Protein AF-0000000087712462 (afdb_homodimer)

Radius of gyration: 23.54 Å; Cα contacts (8 Å, |Δi|>4): 676; chains: 2; bounding box: 56×79×51 Å

Secondary structure (DSSP, 8-state):
-EEEEEEGGGTEE-TTSTTHHHHHHHHHHHTTS---HHHHHHHHHSS---TT-EE-GGGGGHHHHHTTEEEEEE-SS-HHHHHHHHHHTT-GGG-SEEE-HHHHTS-TTSHHHHHHHHHHTTS-GGG-EEEES-HHHHHHHHHTT-EEEEES------GGG--EEESSHHHHHHHHHHHHHHHHHHHHHHH--/-EEEEEEGGGTEE-TTSTTHHHHHHHHHHHTTS---HHHHHHHHHSS---TT-EE-GGGGGHHHHHTTEEEEEE-SS-HHHHHHHHHHTT-GGG-SEEE-HHHHTS-TTSHHHHHHHHHHTTS-GGG-EEEES-HHHHHHHHHTT-EEEEES------GGG--EEESSHHHHHHHHHHHHHHHHHHHHHHH--

Organism: NCBI:txid1293036

pLDDT: mean 92.09, std 13.21, range [33.12, 98.88]

Sequence (386 aa):
MIPFLIDVDSIFNFSGVKGIDVYNDVTTALGSKYYPAGDLLRSLVGDLNLSEVKPYDDALYLEELNYRARIYLVTNLPKLEVKSLLMRYNLDVFVQDVISPDDAKSFMPSREFFTYSARRANSLPGIMNFTTTRINLAIHAKLHGLKVTVLREMINLPKDLSINFKPNLIALSESLVQQRVDSTMGDSALRCSMIPFLIDVDSIFNFSGVKGIDVYNDVTTALGSKYYPAGDLLRSLVGDLNLSEVKPYDDALYLEELNYRARIYLVTNLPKLEVKSLLMRYNLDVFVQDVISPDDAKSFMPSREFFTYSARRANSLPGIMNFTTTRINLAIHAKLHGLKVTVLREMINLPKDLSINFKPNLIALSESLVQQRVDSTMGDSALRCS

Structure (mmCIF, N/CA/C/O backbone):
data_AF-0000000087712462-model_v1
#
loop_
_entity.id
_entity.type
_entity.pdbx_description
1 polymer 'HAD family hydrolase'
#
loop_
_atom_site.group_PDB
_atom_site.id
_atom_site.type_symbol
_atom_site.label_atom_id
_atom_site.label_alt_id
_atom_site.label_comp_id
_atom_site.label_asym_id
_atom_site.label_entity_id
_atom_site.label_seq_id
_atom_site.pdbx_PDB_ins_code
_atom_site.Cartn_x
_atom_site.Cartn_y
_atom_site.Cartn_z
_atom_site.occupancy
_atom_site.B_iso_or_equiv
_atom_site.auth_seq_id
_atom_site.auth_comp_id
_atom_site.auth_asym_id
_atom_site.auth_atom_id
_atom_site.pdbx_PDB_model_num
ATOM 1 N N . MET A 1 1 ? -6.199 -25.172 -20.297 1 79.12 1 MET A N 1
ATOM 2 C CA . MET A 1 1 ? -6.281 -24.891 -18.859 1 79.12 1 MET A CA 1
ATOM 3 C C . MET A 1 1 ? -6.238 -23.406 -18.578 1 79.12 1 MET A C 1
ATOM 5 O O . MET A 1 1 ? -5.582 -22.641 -19.312 1 79.12 1 MET A O 1
ATOM 9 N N . ILE A 1 2 ? -6.965 -23.016 -17.578 1 85.25 2 ILE A N 1
ATOM 10 C CA . ILE A 1 2 ? -7.082 -21.594 -17.25 1 85.25 2 ILE A CA 1
ATOM 11 C C . ILE A 1 2 ? -5.832 -21.141 -16.5 1 85.25 2 ILE A C 1
ATOM 13 O O . ILE A 1 2 ? -5.348 -21.828 -15.602 1 85.25 2 ILE A O 1
ATOM 17 N N . PRO A 1 3 ? -5.184 -20.031 -16.891 1 91.25 3 PRO A N 1
ATOM 18 C CA . PRO A 1 3 ? -4.016 -19.516 -16.172 1 91.25 3 PRO A CA 1
ATOM 19 C C . PRO A 1 3 ? -4.383 -18.844 -14.852 1 91.25 3 PRO A C 1
ATOM 21 O O . PRO A 1 3 ? -5.41 -18.172 -14.766 1 91.25 3 PRO A O 1
ATOM 24 N N . PHE A 1 4 ? -3.578 -19.094 -13.836 1 93.25 4 PHE A N 1
ATOM 25 C CA . PHE A 1 4 ? -3.705 -18.484 -12.516 1 93.25 4 PHE A CA 1
ATOM 26 C C . PHE A 1 4 ? -2.439 -17.719 -12.148 1 93.25 4 PHE A C 1
ATOM 28 O O . PHE A 1 4 ? -1.333 -18.25 -12.266 1 93.25 4 PHE A O 1
ATOM 35 N N . LEU A 1 5 ? -2.658 -16.531 -11.852 1 97.44 5 LEU A N 1
ATOM 36 C CA . LEU A 1 5 ? -1.595 -15.766 -11.203 1 97.44 5 LEU A CA 1
ATOM 37 C C . LEU A 1 5 ? -1.665 -15.914 -9.688 1 97.44 5 LEU A C 1
ATOM 39 O O . LEU A 1 5 ? -2.697 -15.625 -9.078 1 97.44 5 LEU A O 1
ATOM 43 N N . ILE A 1 6 ? -0.587 -16.375 -9.109 1 98 6 ILE A N 1
ATOM 44 C CA . ILE A 1 6 ? -0.563 -16.547 -7.664 1 98 6 ILE A CA 1
ATOM 45 C C . ILE A 1 6 ? 0.595 -15.742 -7.066 1 98 6 ILE A C 1
ATOM 47 O O . ILE A 1 6 ? 1.744 -15.898 -7.484 1 98 6 ILE A O 1
ATOM 51 N N . ASP A 1 7 ? 0.29 -14.883 -6.137 1 98.5 7 ASP A N 1
ATOM 52 C CA . ASP A 1 7 ? 1.284 -14.148 -5.363 1 98.5 7 ASP A CA 1
ATOM 53 C C . ASP A 1 7 ? 2.191 -15.102 -4.59 1 98.5 7 ASP A C 1
ATOM 55 O O . ASP A 1 7 ? 1.711 -15.953 -3.842 1 98.5 7 ASP A O 1
ATOM 59 N N . VAL A 1 8 ? 3.457 -14.93 -4.719 1 98.5 8 VAL A N 1
ATOM 60 C CA . VAL A 1 8 ? 4.414 -15.805 -4.051 1 98.5 8 VAL A CA 1
ATOM 61 C C . VAL A 1 8 ? 4.184 -15.773 -2.543 1 98.5 8 VAL A C 1
ATOM 63 O O . VAL A 1 8 ? 4.398 -16.766 -1.853 1 98.5 8 VAL A O 1
ATOM 66 N N . ASP A 1 9 ? 3.732 -14.688 -2.037 1 97.69 9 ASP A N 1
ATOM 67 C CA . ASP A 1 9 ? 3.443 -14.555 -0.612 1 97.69 9 ASP A CA 1
ATOM 68 C C . ASP A 1 9 ? 2.33 -15.508 -0.182 1 97.69 9 ASP A C 1
ATOM 70 O O . ASP A 1 9 ? 2.127 -15.734 1.013 1 97.69 9 ASP A O 1
ATOM 74 N N . SER A 1 10 ? 1.592 -16.047 -1.12 1 97.5 10 SER A N 1
ATOM 75 C CA . SER A 1 10 ? 0.553 -17.031 -0.817 1 97.5 10 SER A CA 1
ATOM 76 C C . SER A 1 10 ? 1.146 -18.422 -0.627 1 97.5 10 SER A C 1
ATOM 78 O O . SER A 1 10 ? 0.475 -19.328 -0.117 1 97.5 10 SER A O 1
ATOM 80 N N . ILE A 1 11 ? 2.332 -18.594 -1.033 1 98 11 ILE A N 1
ATOM 81 C CA . ILE A 1 11 ? 2.967 -19.922 -1.016 1 98 11 ILE A CA 1
ATOM 82 C C . ILE A 1 11 ? 4.004 -19.969 0.104 1 98 11 ILE A C 1
ATOM 84 O O . ILE A 1 11 ? 4.09 -20.969 0.829 1 98 11 ILE A O 1
ATOM 88 N N . PHE A 1 12 ? 4.789 -18.938 0.241 1 98.19 12 PHE A N 1
ATOM 89 C CA . PHE A 1 12 ? 5.887 -18.891 1.199 1 98.19 12 PHE A CA 1
ATOM 90 C C . PHE A 1 12 ? 5.621 -17.844 2.275 1 98.19 12 PHE A C 1
ATOM 92 O O . PHE A 1 12 ? 5.07 -16.781 1.989 1 98.19 12 PHE A O 1
ATOM 99 N N . ASN A 1 13 ? 6.059 -18.141 3.455 1 97.69 13 ASN A N 1
ATOM 100 C CA . ASN A 1 13 ? 5.949 -17.203 4.57 1 97.69 13 ASN A CA 1
ATOM 101 C C . ASN A 1 13 ? 7.219 -16.359 4.727 1 97.69 13 ASN A C 1
ATOM 103 O O . ASN A 1 13 ? 8.234 -16.859 5.207 1 97.69 13 ASN A O 1
ATOM 107 N N . PHE A 1 14 ? 7.145 -15.078 4.414 1 97.12 14 PHE A N 1
ATOM 108 C CA . PHE A 1 14 ? 8.32 -14.211 4.438 1 97.12 14 PHE A CA 1
ATOM 109 C C . PHE A 1 14 ? 8.359 -13.383 5.719 1 97.12 14 PHE A C 1
ATOM 111 O O . PHE A 1 14 ? 9.188 -12.492 5.859 1 97.12 14 PHE A O 1
ATOM 118 N N . SER A 1 15 ? 7.438 -13.562 6.691 1 93.19 15 SER A N 1
ATOM 119 C CA . SER A 1 15 ? 7.285 -12.734 7.883 1 93.19 15 SER A CA 1
ATOM 120 C C . SER A 1 15 ? 8.578 -12.68 8.688 1 93.19 15 SER A C 1
ATOM 122 O O . SER A 1 15 ? 8.844 -11.695 9.375 1 93.19 15 SER A O 1
ATOM 124 N N . GLY A 1 16 ? 9.461 -13.656 8.617 1 93.19 16 GLY A N 1
ATOM 125 C CA . GLY A 1 16 ? 10.695 -13.688 9.383 1 93.19 16 GLY A CA 1
ATOM 126 C C . GLY A 1 16 ? 11.867 -13.047 8.656 1 93.19 16 GLY A C 1
ATOM 127 O O . GLY A 1 16 ? 12.977 -12.992 9.195 1 93.19 16 GLY A O 1
ATOM 128 N N . VAL A 1 17 ? 11.641 -12.508 7.5 1 95.88 17 VAL A N 1
ATOM 129 C CA . VAL A 1 17 ? 12.711 -11.938 6.695 1 95.88 17 VAL A CA 1
ATOM 130 C C . VAL A 1 17 ? 12.875 -10.453 7.027 1 95.88 17 VAL A C 1
ATOM 132 O O . VAL A 1 17 ? 11.984 -9.648 6.75 1 95.88 17 VAL A O 1
ATOM 135 N N . LYS A 1 18 ? 13.992 -10.102 7.523 1 94.5 18 LYS A N 1
ATOM 136 C CA . LYS A 1 18 ? 14.258 -8.719 7.926 1 94.5 18 LYS A CA 1
ATOM 137 C C . LYS A 1 18 ? 14.188 -7.777 6.727 1 94.5 18 LYS A C 1
ATOM 139 O O . LYS A 1 18 ? 14.805 -8.031 5.691 1 94.5 18 LYS A O 1
ATOM 144 N N . GLY A 1 19 ? 13.422 -6.707 6.812 1 94.69 19 GLY A N 1
ATOM 145 C CA . GLY A 1 19 ? 13.391 -5.66 5.805 1 94.69 19 GLY A CA 1
ATOM 146 C C . GLY A 1 19 ? 12.391 -5.93 4.699 1 94.69 19 GLY A C 1
ATOM 147 O O . GLY A 1 19 ? 12.148 -5.066 3.852 1 94.69 19 GLY A O 1
ATOM 148 N N . ILE A 1 20 ? 11.75 -7.07 4.703 1 95.94 20 ILE A N 1
ATOM 149 C CA . ILE A 1 20 ? 10.875 -7.461 3.605 1 95.94 20 ILE A CA 1
ATOM 150 C C . ILE A 1 20 ? 9.664 -6.531 3.557 1 95.94 20 ILE A C 1
ATOM 152 O O . ILE A 1 20 ? 9.156 -6.215 2.477 1 95.94 20 ILE A O 1
ATOM 156 N N . ASP A 1 21 ? 9.211 -6.07 4.723 1 94.62 21 ASP A N 1
ATOM 157 C CA . ASP A 1 21 ? 8.055 -5.18 4.766 1 94.62 21 ASP A CA 1
ATOM 158 C C . ASP A 1 21 ? 8.359 -3.848 4.086 1 94.62 21 ASP A C 1
ATOM 160 O O . ASP A 1 21 ? 7.531 -3.312 3.348 1 94.62 21 ASP A O 1
ATOM 164 N N . VAL A 1 22 ? 9.531 -3.355 4.332 1 95.94 22 VAL A N 1
ATOM 165 C CA . VAL A 1 22 ? 9.961 -2.109 3.709 1 95.94 22 VAL A CA 1
ATOM 166 C C . VAL A 1 22 ? 10.047 -2.291 2.195 1 95.94 22 VAL A C 1
ATOM 168 O O . VAL A 1 22 ? 9.57 -1.446 1.433 1 95.94 22 VAL A O 1
ATOM 171 N N . TYR A 1 23 ? 10.656 -3.396 1.789 1 97.88 23 TYR A N 1
ATOM 172 C CA . TYR A 1 23 ? 10.773 -3.678 0.363 1 97.88 23 TYR A CA 1
ATOM 173 C C . TYR A 1 23 ? 9.398 -3.746 -0.292 1 97.88 23 TYR A C 1
ATOM 175 O O . TYR A 1 23 ? 9.18 -3.166 -1.357 1 97.88 23 TYR A O 1
ATOM 183 N N . ASN A 1 24 ? 8.492 -4.402 0.348 1 97.31 24 ASN A N 1
ATOM 184 C CA . ASN A 1 24 ? 7.137 -4.531 -0.169 1 97.31 24 ASN A CA 1
ATOM 185 C C . ASN A 1 24 ? 6.449 -3.172 -0.27 1 97.31 24 ASN A C 1
ATOM 187 O O . ASN A 1 24 ? 5.801 -2.873 -1.274 1 97.31 24 ASN A O 1
ATOM 191 N N . ASP A 1 25 ? 6.582 -2.373 0.746 1 97 25 ASP A N 1
ATOM 192 C CA . ASP A 1 25 ? 5.973 -1.047 0.749 1 97 25 ASP A CA 1
ATOM 193 C C . ASP A 1 25 ? 6.504 -0.196 -0.402 1 97 25 ASP A C 1
ATOM 195 O O . ASP A 1 25 ? 5.73 0.443 -1.118 1 97 25 ASP A O 1
ATOM 199 N N . VAL A 1 26 ? 7.773 -0.278 -0.581 1 98.56 26 VAL A N 1
ATOM 200 C CA . VAL A 1 26 ? 8.422 0.555 -1.587 1 98.56 26 VAL A CA 1
ATOM 201 C C . VAL A 1 26 ? 8.023 0.083 -2.984 1 98.56 26 VAL A C 1
ATOM 203 O O . VAL A 1 26 ? 7.582 0.881 -3.812 1 98.56 26 VAL A O 1
ATOM 206 N N . THR A 1 27 ? 8.141 -1.176 -3.252 1 98.75 27 THR A N 1
ATOM 207 C CA . THR A 1 27 ? 7.902 -1.688 -4.598 1 98.75 27 THR A CA 1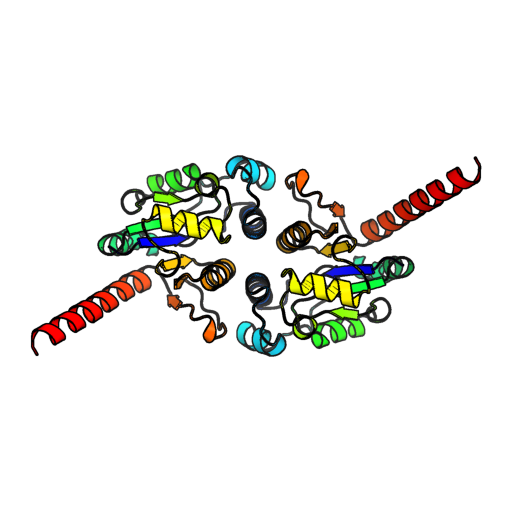
ATOM 208 C C . THR A 1 27 ? 6.434 -1.54 -4.984 1 98.75 27 THR A C 1
ATOM 210 O O . THR A 1 27 ? 6.117 -1.181 -6.117 1 98.75 27 THR A O 1
ATOM 213 N N . THR A 1 28 ? 5.551 -1.772 -4.016 1 98.44 28 THR A N 1
ATOM 214 C CA . THR A 1 28 ? 4.129 -1.608 -4.297 1 98.44 28 THR A CA 1
ATOM 215 C C . THR A 1 28 ? 3.809 -0.156 -4.633 1 98.44 28 THR A C 1
ATOM 217 O O . THR A 1 28 ? 2.998 0.115 -5.523 1 98.44 28 THR A O 1
ATOM 220 N N . ALA A 1 29 ? 4.426 0.748 -3.994 1 98.25 29 ALA A N 1
ATOM 221 C CA . ALA A 1 29 ? 4.18 2.17 -4.219 1 98.25 29 ALA A CA 1
ATOM 222 C C . ALA A 1 29 ? 4.789 2.629 -5.539 1 98.25 29 ALA A C 1
ATOM 224 O O . ALA A 1 29 ? 4.234 3.496 -6.219 1 98.25 29 ALA A O 1
ATOM 225 N N . LEU A 1 30 ? 5.91 2.057 -5.914 1 98.62 30 LEU A N 1
ATOM 226 C CA . LEU A 1 30 ? 6.586 2.451 -7.145 1 98.62 30 LEU A CA 1
ATOM 227 C C . LEU A 1 30 ? 5.734 2.115 -8.367 1 98.62 30 LEU A C 1
ATOM 229 O O . LEU A 1 30 ? 5.695 2.883 -9.328 1 98.62 30 LEU A O 1
ATOM 233 N N . GLY A 1 31 ? 5.113 0.965 -8.32 1 97.38 31 GLY A N 1
ATOM 234 C CA . GLY A 1 31 ? 4.242 0.574 -9.414 1 97.38 31 GLY A CA 1
ATOM 235 C C . GLY A 1 31 ? 4.941 0.573 -10.766 1 97.38 31 GLY A C 1
ATOM 236 O O . GLY A 1 31 ? 5.793 -0.279 -11.023 1 97.38 31 GLY A O 1
ATOM 237 N N . SER A 1 32 ? 4.699 1.655 -11.57 1 97.62 32 SER A N 1
ATOM 238 C CA . SER A 1 32 ? 5.188 1.688 -12.945 1 97.62 32 SER A CA 1
ATOM 239 C C . SER A 1 32 ? 6.613 2.227 -13.016 1 97.62 32 SER A C 1
ATOM 241 O O . SER A 1 32 ? 7.277 2.109 -14.047 1 97.62 32 SER A O 1
ATOM 243 N N . LYS A 1 33 ? 7.035 2.838 -11.977 1 98.38 33 LYS A N 1
ATOM 244 C CA . LYS A 1 33 ? 8.414 3.299 -11.93 1 98.38 33 LYS A CA 1
ATOM 245 C C . LYS A 1 33 ? 9.367 2.146 -11.617 1 98.38 33 LYS A C 1
ATOM 247 O O . LYS A 1 33 ? 9.477 1.711 -10.469 1 98.38 33 LYS A O 1
ATOM 252 N N . TYR A 1 34 ? 10.141 1.822 -12.625 1 98.69 34 TYR A N 1
ATOM 253 C CA . TYR A 1 34 ? 10.891 0.576 -12.531 1 98.69 34 TYR A CA 1
ATOM 254 C C . TYR A 1 34 ? 12.328 0.838 -12.094 1 98.69 34 TYR A C 1
ATOM 256 O O . TYR A 1 34 ? 12.961 1.791 -12.562 1 98.69 34 TYR A O 1
ATOM 264 N N . TYR A 1 35 ? 12.812 0.003 -11.195 1 98.69 35 TYR A N 1
ATOM 265 C CA . TYR A 1 35 ? 14.211 -0.223 -10.852 1 98.69 35 TYR A CA 1
ATOM 266 C C . TYR A 1 35 ? 14.547 -1.708 -10.883 1 98.69 35 TYR A C 1
ATOM 268 O O . TYR A 1 35 ? 13.703 -2.551 -10.578 1 98.69 35 TYR A O 1
ATOM 276 N N . PRO A 1 36 ? 15.836 -2.043 -11.258 1 98.56 36 PRO A N 1
ATOM 277 C CA . PRO A 1 36 ? 16.188 -3.461 -11.156 1 98.56 36 PRO A CA 1
ATOM 278 C C . PRO A 1 36 ? 15.938 -4.027 -9.758 1 98.56 36 PRO A C 1
ATOM 280 O O . PRO A 1 36 ? 16.453 -3.486 -8.773 1 98.56 36 PRO A O 1
ATOM 283 N N . ALA A 1 37 ? 15.203 -5.113 -9.656 1 98.31 37 ALA A N 1
ATOM 284 C CA . ALA A 1 37 ? 14.695 -5.621 -8.391 1 98.31 37 ALA A CA 1
ATOM 285 C C . ALA A 1 37 ? 15.836 -5.973 -7.441 1 98.31 37 ALA A C 1
ATOM 287 O O . ALA A 1 37 ? 15.789 -5.656 -6.25 1 98.31 37 ALA A O 1
ATOM 288 N N . GLY A 1 38 ? 16.844 -6.645 -7.973 1 98 38 GLY A N 1
ATOM 289 C CA . GLY A 1 38 ? 17.984 -7.027 -7.148 1 98 38 GLY A CA 1
ATOM 290 C C . GLY A 1 38 ? 18.688 -5.844 -6.52 1 98 38 GLY A C 1
ATOM 291 O O . GLY A 1 38 ? 19.031 -5.875 -5.336 1 98 38 GLY A O 1
ATOM 292 N N . ASP A 1 39 ? 18.922 -4.789 -7.301 1 97.94 39 ASP A N 1
ATOM 293 C CA . ASP A 1 39 ? 19.594 -3.586 -6.816 1 97.94 39 ASP A CA 1
ATOM 294 C C . ASP A 1 39 ? 18.766 -2.883 -5.746 1 97.94 39 ASP A C 1
ATOM 296 O O . ASP A 1 39 ? 19.297 -2.467 -4.715 1 97.94 39 ASP A O 1
ATOM 300 N N . LEU A 1 40 ? 17.5 -2.773 -6.02 1 98.5 40 LEU A N 1
ATOM 301 C CA . LEU A 1 40 ? 16.594 -2.121 -5.074 1 98.5 40 LEU A CA 1
ATOM 302 C 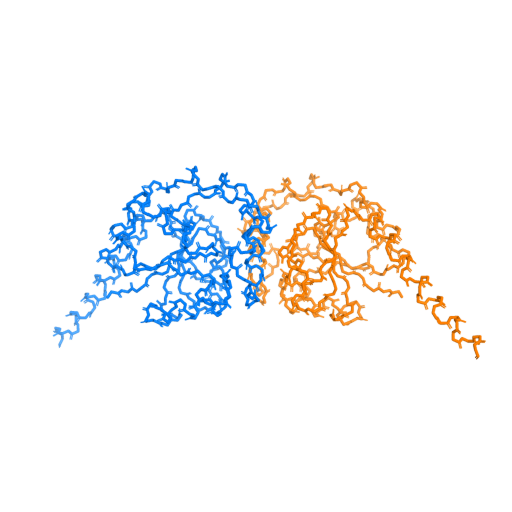C . LEU A 1 40 ? 16.531 -2.896 -3.762 1 98.5 40 LEU A C 1
ATOM 304 O O . LEU A 1 40 ? 16.625 -2.305 -2.682 1 98.5 40 LEU A O 1
ATOM 308 N N . LEU A 1 41 ? 16.406 -4.191 -3.881 1 98 41 LEU A N 1
ATOM 309 C CA . LEU A 1 41 ? 16.359 -5.051 -2.701 1 98 41 LEU A CA 1
ATOM 310 C C . LEU A 1 41 ? 17.625 -4.875 -1.855 1 98 41 LEU A C 1
ATOM 312 O O . LEU A 1 41 ? 17.547 -4.691 -0.639 1 98 41 LEU A O 1
ATOM 316 N N . ARG A 1 42 ? 18.734 -4.879 -2.502 1 97.31 42 ARG A N 1
ATOM 317 C CA . ARG A 1 42 ? 20 -4.738 -1.795 1 97.31 42 ARG A CA 1
ATOM 318 C C . ARG A 1 42 ? 20.109 -3.381 -1.111 1 97.31 42 ARG A C 1
ATOM 320 O O . ARG A 1 42 ? 20.594 -3.283 0.018 1 97.31 42 ARG A O 1
ATOM 327 N N . SER A 1 43 ? 19.656 -2.393 -1.771 1 97.06 43 SER A N 1
ATOM 328 C CA . SER A 1 43 ? 19.734 -1.045 -1.217 1 97.06 43 SER A CA 1
ATOM 329 C C . SER A 1 43 ? 18.844 -0.907 0.012 1 97.06 43 SER A C 1
ATOM 331 O O . SER A 1 43 ? 19.203 -0.222 0.972 1 97.06 43 SER A O 1
ATOM 333 N N . LEU A 1 44 ? 17.75 -1.581 0.027 1 97 44 LEU A N 1
ATOM 334 C CA . LEU A 1 44 ? 16.734 -1.398 1.064 1 97 44 LEU A CA 1
ATOM 335 C C . LEU A 1 44 ? 16.969 -2.361 2.225 1 97 44 LEU A C 1
ATOM 337 O O . LEU A 1 44 ? 16.719 -2.02 3.381 1 97 44 LEU A O 1
ATOM 341 N N . VAL A 1 45 ? 17.422 -3.553 1.901 1 94.69 45 VAL A N 1
ATOM 342 C CA . VAL A 1 45 ? 17.391 -4.617 2.898 1 94.69 45 VAL A CA 1
ATOM 343 C C . VAL A 1 45 ? 18.781 -5.18 3.104 1 94.69 45 VAL A C 1
ATOM 345 O O . VAL A 1 45 ? 19.047 -5.883 4.086 1 94.69 45 VAL A O 1
ATOM 348 N N . GLY A 1 46 ? 19.719 -4.867 2.252 1 93.81 46 GLY A N 1
ATOM 349 C CA . GLY A 1 46 ? 21.016 -5.512 2.283 1 93.81 46 GLY A CA 1
ATOM 350 C C . GLY A 1 46 ? 20.984 -6.934 1.75 1 93.81 46 GLY A C 1
ATOM 351 O O . GLY A 1 46 ? 20.453 -7.188 0.669 1 93.81 46 GLY A O 1
ATOM 352 N N . ASP A 1 47 ? 21.672 -7.852 2.412 1 90.06 47 ASP A N 1
ATOM 353 C CA . ASP A 1 47 ? 21.672 -9.25 1.976 1 90.06 47 ASP A CA 1
ATOM 354 C C . ASP A 1 47 ? 20.391 -9.953 2.414 1 90.06 47 ASP A C 1
ATOM 356 O O . ASP A 1 47 ? 20.141 -10.109 3.611 1 90.06 47 ASP A O 1
ATOM 360 N N . LEU A 1 48 ? 19.625 -10.211 1.452 1 90.44 48 LEU A N 1
ATOM 361 C CA . LEU A 1 48 ? 18.391 -10.93 1.728 1 90.44 48 LEU A CA 1
ATOM 362 C C . LEU A 1 48 ? 18.688 -12.359 2.184 1 90.44 48 LEU A C 1
ATOM 364 O O . LEU A 1 48 ? 19.438 -13.078 1.534 1 90.44 48 LEU A O 1
ATOM 368 N N . ASN A 1 49 ? 18.25 -12.68 3.301 1 92.38 49 ASN A N 1
ATOM 369 C CA . ASN A 1 49 ? 18.391 -14.039 3.814 1 92.38 49 ASN A CA 1
ATOM 370 C C . ASN A 1 49 ? 17.062 -14.805 3.764 1 92.38 49 ASN A C 1
ATOM 372 O O . ASN A 1 49 ? 16.156 -14.531 4.551 1 92.38 49 ASN A O 1
ATOM 376 N N . LEU A 1 50 ? 17.031 -15.773 2.9 1 94.25 50 LEU A N 1
ATOM 377 C CA . LEU A 1 50 ? 15.797 -16.531 2.719 1 94.25 50 LEU A CA 1
ATOM 378 C C . LEU A 1 50 ? 15.93 -17.938 3.295 1 94.25 50 LEU A C 1
ATOM 380 O O . LEU A 1 50 ? 15.086 -18.797 3.051 1 94.25 50 LEU A O 1
ATOM 384 N N . SER A 1 51 ? 16.953 -18.219 4.035 1 92.06 51 SER A N 1
ATOM 385 C CA . SER A 1 51 ? 17.25 -19.562 4.516 1 92.06 51 SER A CA 1
ATOM 386 C C . SER A 1 51 ? 16.156 -20.078 5.434 1 92.06 51 SER A C 1
ATOM 388 O O . SER A 1 51 ? 15.906 -21.281 5.492 1 92.06 51 SER A O 1
ATOM 390 N N . GLU A 1 52 ? 15.484 -19.156 6.078 1 93.44 52 GLU A N 1
ATOM 391 C CA . GLU A 1 52 ? 14.492 -19.594 7.059 1 93.44 52 GLU A CA 1
ATOM 392 C C . GLU A 1 52 ? 13.078 -19.531 6.488 1 93.44 52 GLU A C 1
ATOM 394 O O . GLU A 1 52 ? 12.109 -19.875 7.172 1 93.44 52 GLU A O 1
ATOM 399 N N . VAL A 1 53 ? 12.984 -19.109 5.293 1 97.75 53 VAL A N 1
ATOM 400 C CA . VAL A 1 53 ? 11.672 -19.016 4.66 1 97.75 53 VAL A CA 1
ATOM 401 C C . VAL A 1 53 ? 11.148 -20.422 4.375 1 97.75 53 VAL A C 1
ATOM 403 O O . VAL A 1 53 ? 11.852 -21.266 3.811 1 97.75 53 VAL A O 1
ATOM 406 N N . LYS A 1 54 ? 9.93 -20.734 4.785 1 97.5 54 LYS A N 1
ATOM 407 C CA . LYS A 1 54 ? 9.266 -22.016 4.566 1 97.5 54 LYS A CA 1
ATOM 408 C C . LYS A 1 54 ? 7.93 -21.828 3.857 1 97.5 54 LYS A C 1
ATOM 410 O O . LYS A 1 54 ? 7.281 -20.797 4.012 1 97.5 54 LYS A O 1
ATOM 415 N N . PRO A 1 55 ? 7.551 -22.781 3.078 1 97.88 55 PRO A N 1
ATOM 416 C CA . PRO A 1 55 ? 6.195 -22.719 2.521 1 97.88 55 PRO A CA 1
ATOM 417 C C . PRO A 1 55 ? 5.113 -22.906 3.582 1 97.88 55 PRO A C 1
ATOM 419 O O . PRO A 1 55 ? 5.379 -23.484 4.645 1 97.88 55 PRO A O 1
ATOM 422 N N . TYR A 1 56 ? 4.004 -22.312 3.332 1 97.31 56 TYR A N 1
ATOM 423 C CA . TYR A 1 56 ? 2.854 -22.609 4.172 1 97.31 56 TYR A CA 1
ATOM 424 C C . TYR A 1 56 ? 2.484 -24.094 4.074 1 97.31 56 TYR A C 1
ATOM 426 O O . TYR A 1 56 ? 2.842 -24.766 3.104 1 97.31 56 TYR A O 1
ATOM 434 N N . ASP A 1 57 ? 1.74 -24.578 5.008 1 95 57 ASP A N 1
ATOM 435 C CA . ASP A 1 57 ? 1.358 -25.984 5.062 1 95 57 ASP A CA 1
ATOM 436 C C . ASP A 1 57 ? 0.541 -26.375 3.836 1 95 57 ASP A C 1
ATOM 438 O O . ASP A 1 57 ? 0.659 -27.5 3.342 1 95 57 ASP A O 1
ATOM 442 N N . ASP A 1 58 ? -0.247 -25.469 3.336 1 94.94 58 ASP A N 1
ATOM 443 C CA . ASP A 1 58 ? -1.151 -25.828 2.246 1 94.94 58 ASP A CA 1
ATOM 444 C C . ASP A 1 58 ? -0.484 -25.609 0.888 1 94.94 58 ASP A C 1
ATOM 446 O O . ASP A 1 58 ? -1.118 -25.781 -0.155 1 94.94 58 ASP A O 1
ATOM 450 N N . ALA A 1 59 ? 0.787 -25.234 0.899 1 93.56 59 ALA A N 1
ATOM 451 C CA . ALA A 1 59 ? 1.502 -25 -0.352 1 93.56 59 ALA A CA 1
ATOM 452 C C . ALA A 1 59 ? 1.582 -26.281 -1.186 1 93.56 59 ALA A C 1
ATOM 454 O O . ALA A 1 59 ? 1.703 -26.219 -2.412 1 93.56 59 ALA A O 1
ATOM 455 N N . LEU A 1 60 ? 1.495 -27.406 -0.543 1 87.38 60 LEU A N 1
ATOM 456 C CA . LEU A 1 60 ? 1.55 -28.688 -1.234 1 87.38 60 LEU A CA 1
ATOM 457 C C . LEU A 1 60 ? 0.347 -28.859 -2.156 1 87.38 60 LEU A C 1
ATOM 459 O O . LEU A 1 60 ? 0.39 -29.656 -3.098 1 87.38 60 LEU A O 1
ATOM 463 N N . TYR A 1 61 ? -0.63 -28.125 -1.919 1 90.56 61 TYR A N 1
ATOM 464 C CA . TYR A 1 61 ? -1.83 -28.234 -2.74 1 90.56 61 TYR A CA 1
ATOM 465 C C . TYR A 1 61 ? -1.649 -27.5 -4.066 1 90.56 61 TYR A C 1
ATOM 467 O O . TYR A 1 61 ? -2.564 -27.469 -4.895 1 90.56 61 TYR A O 1
ATOM 475 N N . LEU A 1 62 ? -0.505 -26.891 -4.223 1 92.88 62 LEU A N 1
ATOM 476 C CA . LEU A 1 62 ? -0.128 -26.406 -5.547 1 92.88 62 LEU A CA 1
ATOM 477 C C . LEU A 1 62 ? -0.184 -27.547 -6.566 1 92.88 62 LEU A C 1
ATOM 479 O O . LEU A 1 62 ? -0.529 -27.328 -7.73 1 92.88 62 LEU A O 1
ATOM 483 N N . GLU A 1 63 ? 0.175 -28.703 -6.086 1 91.38 63 GLU A N 1
ATOM 484 C CA . GLU A 1 63 ? 0.105 -29.875 -6.945 1 91.38 63 GLU A CA 1
ATOM 485 C C . GLU A 1 63 ? -1.315 -30.109 -7.457 1 91.38 63 GLU A C 1
ATOM 487 O O . GLU A 1 63 ? -1.528 -30.281 -8.656 1 91.38 63 GLU A O 1
ATOM 492 N N . GLU A 1 64 ? -2.223 -30.109 -6.578 1 90.5 64 GLU A N 1
ATOM 493 C CA . GLU A 1 64 ? -3.621 -30.297 -6.953 1 90.5 64 GLU A CA 1
ATOM 494 C C . GLU A 1 64 ? -4.098 -29.203 -7.902 1 90.5 64 GLU A C 1
ATOM 496 O O . GLU A 1 64 ? -4.832 -29.469 -8.852 1 90.5 64 GLU A O 1
ATOM 501 N N . LEU A 1 65 ? -3.727 -27.984 -7.605 1 91.94 65 LEU A N 1
ATOM 502 C CA . LEU A 1 65 ? -4.109 -26.844 -8.43 1 91.94 65 LEU A CA 1
ATOM 503 C C . LEU A 1 65 ? -3.531 -26.984 -9.836 1 91.94 65 LEU A C 1
ATOM 505 O O . LEU A 1 65 ? -4.18 -26.609 -10.82 1 91.94 65 LEU A O 1
ATOM 509 N N . ASN A 1 66 ? -2.35 -27.516 -9.867 1 91.56 66 ASN A N 1
ATOM 510 C CA . ASN A 1 66 ? -1.633 -27.656 -11.125 1 91.56 66 ASN A CA 1
ATOM 511 C C . ASN A 1 66 ? -2.352 -28.594 -12.086 1 91.56 66 ASN A C 1
ATOM 513 O O . ASN A 1 66 ? -2.195 -28.5 -13.297 1 91.56 66 ASN A O 1
ATOM 517 N N . TYR A 1 67 ? -3.189 -29.5 -11.594 1 88.81 67 TYR A N 1
ATOM 518 C CA . TYR A 1 67 ? -3.941 -30.422 -12.43 1 88.81 67 TYR A CA 1
ATOM 519 C C . TYR A 1 67 ? -5.07 -29.719 -13.164 1 88.81 67 TYR A C 1
ATOM 521 O O . TYR A 1 67 ? -5.578 -30.203 -14.172 1 88.81 67 TYR A O 1
ATOM 529 N N . ARG A 1 68 ? -5.344 -28.547 -12.703 1 86.94 68 ARG A N 1
ATOM 530 C CA . ARG A 1 68 ? -6.551 -27.922 -13.227 1 86.94 68 ARG A CA 1
ATOM 531 C C . ARG A 1 68 ? -6.234 -26.547 -13.805 1 86.94 68 ARG A C 1
ATOM 533 O O . ARG A 1 68 ? -7.055 -25.969 -14.523 1 86.94 68 ARG A O 1
ATOM 540 N N . ALA A 1 69 ? -5.113 -26.078 -13.469 1 90.69 69 ALA A N 1
ATOM 541 C CA . ALA A 1 69 ? -4.762 -24.703 -13.852 1 90.69 69 ALA A CA 1
ATOM 542 C C . ALA A 1 69 ? -3.281 -24.594 -14.203 1 90.69 69 ALA A C 1
ATOM 544 O O . ALA A 1 69 ? -2.459 -25.359 -13.695 1 90.69 69 ALA A O 1
ATOM 545 N N . ARG A 1 70 ? -2.969 -23.719 -15.125 1 94.81 70 ARG A N 1
ATOM 546 C CA . ARG A 1 70 ? -1.583 -23.312 -15.328 1 94.81 70 ARG A CA 1
ATOM 547 C C . ARG A 1 70 ? -1.174 -22.25 -14.312 1 94.81 70 ARG A C 1
ATOM 549 O O . ARG A 1 70 ? -1.718 -21.141 -14.312 1 94.81 70 ARG A O 1
ATOM 556 N N . ILE A 1 71 ? -0.177 -22.547 -13.539 1 96.81 71 ILE A N 1
ATOM 557 C CA . ILE A 1 71 ? 0.15 -21.703 -12.398 1 96.81 71 ILE A CA 1
ATOM 558 C C . ILE A 1 71 ? 1.329 -20.797 -12.75 1 96.81 71 ILE A C 1
ATOM 560 O O . ILE A 1 71 ? 2.404 -21.281 -13.109 1 96.81 71 ILE A O 1
ATOM 564 N N . TYR A 1 72 ? 1.138 -19.547 -12.703 1 98.12 72 TYR A N 1
ATOM 565 C CA . TYR A 1 72 ? 2.186 -18.531 -12.766 1 98.12 72 TYR A CA 1
ATOM 566 C C . TYR A 1 72 ? 2.34 -17.828 -11.422 1 98.12 72 TYR A C 1
ATOM 568 O O . TYR A 1 72 ? 1.376 -17.266 -10.891 1 98.12 72 TYR A O 1
ATOM 576 N N . LEU A 1 73 ? 3.539 -17.859 -10.891 1 98.5 73 LEU A N 1
ATOM 577 C CA . LEU A 1 73 ? 3.803 -17.109 -9.664 1 98.5 73 LEU A CA 1
ATOM 578 C C . LEU A 1 73 ? 4.238 -15.68 -9.977 1 98.5 73 LEU A C 1
ATOM 580 O O . LEU A 1 73 ? 5 -15.453 -10.914 1 98.5 73 LEU A O 1
ATOM 584 N N . VAL A 1 74 ? 3.723 -14.781 -9.227 1 98.81 74 VAL A N 1
ATOM 585 C CA . VAL A 1 74 ? 4.113 -13.383 -9.391 1 98.81 74 VAL A CA 1
ATOM 586 C C . VAL A 1 74 ? 4.711 -12.859 -8.086 1 98.81 74 VAL A C 1
ATOM 588 O O . VAL A 1 74 ? 4.277 -13.242 -7 1 98.81 74 VAL A O 1
ATOM 591 N N . THR A 1 75 ? 5.719 -11.977 -8.195 1 98.75 75 THR A N 1
ATOM 592 C CA . THR A 1 75 ? 6.449 -11.461 -7.047 1 98.75 75 THR A CA 1
ATOM 593 C C . THR A 1 75 ? 7.117 -10.125 -7.379 1 98.75 75 THR A C 1
ATOM 595 O O . THR A 1 75 ? 7.301 -9.797 -8.555 1 98.75 75 THR A O 1
ATOM 598 N N . ASN A 1 76 ? 7.395 -9.383 -6.352 1 98.69 76 ASN A N 1
ATOM 599 C CA . ASN A 1 76 ? 8.25 -8.211 -6.527 1 98.69 76 ASN A CA 1
ATOM 600 C C . ASN A 1 76 ? 9.703 -8.516 -6.184 1 98.69 76 ASN A C 1
ATOM 602 O O . ASN A 1 76 ? 10.57 -7.652 -6.309 1 98.69 76 ASN A O 1
ATOM 606 N N . LEU A 1 77 ? 10.016 -9.734 -5.766 1 98.19 77 LEU A N 1
ATOM 607 C CA . LEU A 1 77 ? 11.383 -10.172 -5.512 1 98.19 77 LEU A CA 1
ATOM 608 C C . LEU A 1 77 ? 12.102 -10.516 -6.816 1 98.19 77 LEU A C 1
ATOM 610 O O . LEU A 1 77 ? 11.453 -10.734 -7.844 1 98.19 77 LEU A O 1
ATOM 614 N N . PRO A 1 78 ? 13.43 -10.516 -6.754 1 98 78 PRO A N 1
ATOM 615 C CA . PRO A 1 78 ? 14.156 -11.047 -7.91 1 98 78 PRO A CA 1
ATOM 616 C C . PRO A 1 78 ? 13.758 -12.484 -8.242 1 98 78 PRO A C 1
ATOM 618 O O . PRO A 1 78 ? 13.625 -13.312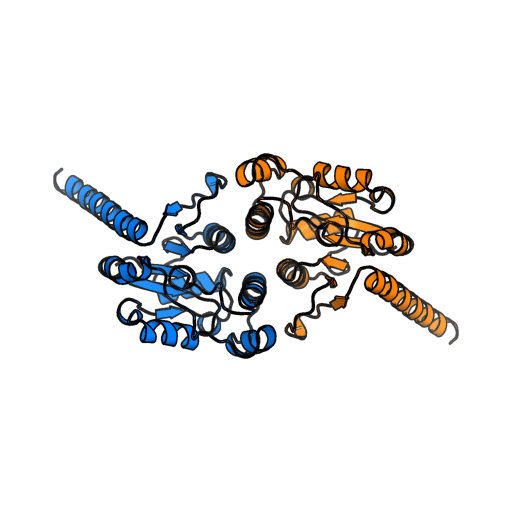 -7.344 1 98 78 PRO A O 1
ATOM 621 N N . LYS A 1 79 ? 13.641 -12.75 -9.531 1 98.44 79 LYS A N 1
ATOM 622 C CA . LYS A 1 79 ? 13.125 -14.016 -10.039 1 98.44 79 LYS A CA 1
ATOM 623 C C . LYS A 1 79 ? 13.922 -15.195 -9.492 1 98.44 79 LYS A C 1
ATOM 625 O O . LYS A 1 79 ? 13.352 -16.203 -9.055 1 98.44 79 LYS A O 1
ATOM 630 N N . LEU A 1 80 ? 15.203 -15.102 -9.414 1 97.25 80 LEU A N 1
ATOM 631 C CA . LEU A 1 80 ? 16.078 -16.203 -9.047 1 97.25 80 LEU A CA 1
ATOM 632 C C . LEU A 1 80 ? 15.914 -16.578 -7.578 1 97.25 80 LEU A C 1
ATOM 634 O O . LEU A 1 80 ? 16.062 -17.734 -7.207 1 97.25 80 LEU A O 1
ATOM 638 N N . GLU A 1 81 ? 15.609 -15.578 -6.734 1 97.19 81 GLU A N 1
ATOM 639 C CA . GLU A 1 81 ? 15.375 -15.844 -5.32 1 97.19 81 GLU A CA 1
ATOM 640 C C . GLU A 1 81 ? 14.172 -16.766 -5.133 1 97.19 81 GLU A C 1
ATOM 642 O O . GLU A 1 81 ? 14.227 -17.719 -4.348 1 97.19 81 GLU A O 1
ATOM 647 N N . VAL A 1 82 ? 13.172 -16.516 -5.863 1 98.06 82 VAL A N 1
ATOM 648 C CA . VAL A 1 82 ? 11.938 -17.281 -5.734 1 98.06 82 VAL A CA 1
ATOM 649 C C . VAL A 1 82 ? 12.125 -18.656 -6.367 1 98.06 82 VAL A C 1
ATOM 651 O O . VAL A 1 82 ? 11.68 -19.656 -5.812 1 98.06 82 VAL A O 1
ATOM 654 N N . LYS A 1 83 ? 12.758 -18.734 -7.52 1 98.12 83 LYS A N 1
ATOM 655 C CA . LYS A 1 83 ? 13.031 -20.016 -8.156 1 98.12 83 LYS A CA 1
ATOM 656 C C . LYS A 1 83 ? 13.852 -20.922 -7.238 1 98.12 83 LYS A C 1
ATOM 658 O O . LYS A 1 83 ? 13.594 -22.125 -7.156 1 98.12 83 LYS A O 1
ATOM 663 N N . SER A 1 84 ? 14.789 -20.375 -6.578 1 97.62 84 SER A N 1
ATOM 664 C CA . SER A 1 84 ? 15.602 -21.125 -5.633 1 97.62 84 SER A CA 1
ATOM 665 C C . SER A 1 84 ? 14.75 -21.688 -4.5 1 97.62 84 SER A C 1
ATOM 667 O O . SER A 1 84 ? 14.945 -22.844 -4.09 1 97.62 84 SER A O 1
ATOM 669 N N . LEU A 1 85 ? 13.859 -20.906 -3.98 1 97.5 85 LEU A N 1
ATOM 670 C CA . LEU A 1 85 ? 12.953 -21.359 -2.932 1 97.5 85 LEU A CA 1
ATOM 671 C C . LEU A 1 85 ? 12.078 -22.516 -3.428 1 97.5 85 LEU A C 1
ATOM 673 O O . LEU A 1 85 ? 11.906 -23.516 -2.73 1 97.5 85 LEU A O 1
ATOM 677 N N . LEU A 1 86 ? 11.578 -22.312 -4.605 1 97.75 86 LEU A N 1
ATOM 678 C CA . LEU A 1 86 ? 10.727 -23.344 -5.195 1 97.75 86 LEU A CA 1
ATOM 679 C C . LEU A 1 86 ? 11.484 -24.656 -5.324 1 97.75 86 LEU A C 1
ATOM 681 O O . LEU A 1 86 ? 10.945 -25.719 -4.992 1 97.75 86 LEU A O 1
ATOM 685 N N . MET A 1 87 ? 12.711 -24.594 -5.797 1 97.69 87 MET A N 1
ATOM 686 C CA . MET A 1 87 ? 13.523 -25.797 -5.98 1 97.69 87 MET A CA 1
ATOM 687 C C . MET A 1 87 ? 13.844 -26.453 -4.641 1 97.69 87 MET A C 1
ATOM 689 O O . MET A 1 87 ? 13.773 -27.672 -4.512 1 97.69 87 MET A O 1
ATOM 693 N N . ARG A 1 88 ? 14.156 -25.672 -3.693 1 97.31 88 ARG A N 1
ATOM 694 C CA . ARG A 1 88 ? 14.508 -26.156 -2.363 1 97.31 88 ARG A CA 1
ATOM 695 C C . ARG A 1 88 ? 13.383 -27.016 -1.787 1 97.31 88 ARG A C 1
ATOM 697 O O . ARG A 1 88 ? 13.641 -28 -1.09 1 97.31 88 ARG A O 1
ATOM 704 N N . TYR A 1 89 ? 12.156 -26.656 -2.096 1 97 89 TYR A N 1
ATOM 705 C CA . TYR A 1 89 ? 11.023 -27.359 -1.493 1 97 89 TYR A CA 1
ATOM 706 C C . TYR A 1 89 ? 10.289 -28.203 -2.527 1 97 89 TYR A C 1
ATOM 708 O O . TYR A 1 89 ? 9.156 -28.625 -2.299 1 97 89 TYR A O 1
ATOM 716 N N . ASN A 1 90 ? 10.867 -28.391 -3.682 1 96.31 90 ASN A N 1
ATOM 717 C CA . ASN A 1 90 ? 10.367 -29.234 -4.758 1 96.31 90 ASN A CA 1
ATOM 718 C C . ASN A 1 90 ? 8.984 -28.781 -5.223 1 96.31 90 ASN A C 1
ATOM 720 O O . ASN A 1 90 ? 8.102 -29.625 -5.422 1 96.31 90 ASN A O 1
ATOM 724 N N . LEU A 1 91 ? 8.828 -27.484 -5.324 1 97.38 91 LEU A N 1
ATOM 725 C CA . LEU A 1 91 ? 7.551 -26.938 -5.762 1 97.38 91 LEU A CA 1
ATOM 726 C C . LEU A 1 91 ? 7.641 -26.406 -7.188 1 97.38 91 LEU A C 1
ATOM 728 O O . LEU A 1 91 ? 6.625 -26.047 -7.789 1 97.38 91 LEU A O 1
ATOM 732 N N . ASP A 1 92 ? 8.844 -26.406 -7.75 1 97.06 92 ASP A N 1
ATOM 733 C CA . ASP A 1 92 ? 9.109 -25.812 -9.062 1 97.06 92 ASP A CA 1
ATOM 734 C C . ASP A 1 92 ? 8.367 -26.578 -10.156 1 97.06 92 ASP A C 1
ATOM 736 O O . ASP A 1 92 ? 7.961 -26 -11.164 1 97.06 92 ASP A O 1
ATOM 740 N N . VAL A 1 93 ? 8.086 -27.828 -9.961 1 95.88 93 VAL A N 1
ATOM 741 C CA . VAL A 1 93 ? 7.527 -28.703 -10.992 1 95.88 93 VAL A CA 1
ATOM 742 C C . VAL A 1 93 ? 6.062 -28.344 -11.234 1 95.88 93 VAL A C 1
ATOM 744 O O . VAL A 1 93 ? 5.504 -28.672 -12.281 1 95.88 93 VAL A O 1
ATOM 747 N N . PHE A 1 94 ? 5.445 -27.656 -10.305 1 96 94 PHE A N 1
ATOM 748 C CA . PHE A 1 94 ? 4.023 -27.359 -10.422 1 96 94 PHE A CA 1
ATOM 749 C C . PHE A 1 94 ? 3.812 -25.969 -11 1 96 94 PHE A C 1
ATOM 751 O O . PHE A 1 94 ? 2.674 -25.547 -11.242 1 96 94 PHE A O 1
ATOM 758 N N . VAL A 1 95 ? 4.863 -25.188 -11.219 1 97.25 95 VAL A N 1
ATOM 759 C CA . VAL A 1 95 ? 4.789 -23.781 -11.594 1 97.25 95 VAL A CA 1
ATOM 760 C C . VAL A 1 95 ? 5.281 -23.594 -13.023 1 97.25 95 VAL A C 1
ATOM 762 O O . VAL A 1 95 ? 6.375 -24.047 -13.375 1 97.25 95 VAL A O 1
ATOM 765 N N . GLN A 1 96 ? 4.523 -22.953 -13.82 1 97.38 96 GLN A N 1
ATOM 766 C CA . GLN A 1 96 ? 4.887 -22.719 -15.211 1 97.38 96 GLN A CA 1
ATOM 767 C C . GLN A 1 96 ? 6 -21.672 -15.328 1 97.38 96 GLN A C 1
ATOM 769 O O . GLN A 1 96 ? 6.898 -21.812 -16.156 1 97.38 96 GLN A O 1
ATOM 774 N N . ASP A 1 97 ? 5.867 -20.625 -14.57 1 97.75 97 ASP A N 1
ATOM 775 C CA . ASP A 1 97 ? 6.852 -19.547 -14.586 1 97.75 97 ASP A CA 1
ATOM 776 C C . ASP A 1 97 ? 6.719 -18.672 -13.352 1 97.75 97 ASP A C 1
ATOM 778 O O . ASP A 1 97 ? 5.695 -18.703 -12.664 1 97.75 97 ASP A O 1
ATOM 782 N N . VAL A 1 98 ? 7.82 -18.016 -13.055 1 98.69 98 VAL A N 1
ATOM 783 C CA . VAL A 1 98 ? 7.832 -16.953 -12.055 1 98.69 98 VAL A CA 1
ATOM 784 C C . VAL A 1 98 ? 7.996 -15.594 -12.742 1 98.69 98 VAL A C 1
ATOM 786 O O . VAL A 1 98 ? 8.961 -15.383 -13.477 1 98.69 98 VAL A O 1
ATOM 789 N N . ILE A 1 99 ? 7.039 -14.758 -12.547 1 98.81 99 ILE A N 1
ATOM 790 C CA . ILE A 1 99 ? 7.078 -13.43 -13.156 1 98.81 99 ILE A CA 1
ATOM 791 C C . ILE A 1 99 ? 7.512 -12.398 -12.125 1 98.81 99 ILE A C 1
ATOM 793 O O . ILE A 1 99 ? 6.902 -12.281 -11.062 1 98.81 99 ILE A O 1
ATOM 797 N N . SER A 1 100 ? 8.578 -11.672 -12.406 1 98.81 100 SER A N 1
ATOM 798 C CA . SER A 1 100 ? 9.18 -10.688 -11.516 1 98.81 100 SER A CA 1
ATOM 799 C C . SER A 1 100 ? 9.188 -9.305 -12.148 1 98.81 100 SER A C 1
ATOM 801 O O . SER A 1 100 ? 8.852 -9.148 -13.328 1 98.81 100 SER A O 1
ATOM 803 N N . PRO A 1 101 ? 9.523 -8.258 -11.344 1 98.88 101 PRO A N 1
ATOM 804 C CA . PRO A 1 101 ? 9.57 -6.902 -11.891 1 98.88 101 PRO A CA 1
ATOM 805 C C . PRO A 1 101 ? 10.539 -6.773 -13.062 1 98.88 101 PRO A C 1
ATOM 807 O O . PRO A 1 101 ? 10.305 -5.977 -13.977 1 98.88 101 PRO A O 1
ATOM 810 N N . ASP A 1 102 ? 11.586 -7.531 -13.086 1 98.81 102 ASP A N 1
ATOM 811 C CA . ASP A 1 102 ? 12.594 -7.445 -14.141 1 98.81 102 ASP A CA 1
ATOM 812 C C . ASP A 1 102 ? 12.039 -7.934 -15.477 1 98.81 102 ASP A C 1
ATOM 814 O O . ASP A 1 102 ? 12.461 -7.469 -16.531 1 98.81 102 ASP A O 1
ATOM 818 N N . ASP A 1 103 ? 11.094 -8.812 -15.383 1 98.75 103 ASP A N 1
ATOM 819 C CA . ASP A 1 103 ? 10.398 -9.258 -16.594 1 98.75 103 ASP A CA 1
ATOM 820 C C . ASP A 1 103 ? 9.469 -8.156 -17.109 1 98.75 103 ASP A C 1
ATOM 822 O O . ASP A 1 103 ? 9.5 -7.836 -18.297 1 98.75 103 ASP A O 1
ATOM 826 N N . ALA A 1 104 ? 8.664 -7.566 -16.234 1 98.56 104 ALA A N 1
ATOM 827 C CA . ALA A 1 104 ? 7.574 -6.66 -16.594 1 98.56 104 ALA A CA 1
ATOM 828 C C . ALA A 1 104 ? 8.078 -5.223 -16.703 1 98.56 104 ALA A C 1
ATOM 830 O O . ALA A 1 104 ? 7.379 -4.352 -17.234 1 98.56 104 ALA A O 1
ATOM 831 N N . LYS A 1 105 ? 9.258 -4.938 -16.188 1 98.81 105 LYS A N 1
ATOM 832 C CA . LYS A 1 105 ? 9.805 -3.59 -16.094 1 98.81 105 LYS A CA 1
ATOM 833 C C . LYS A 1 105 ? 8.867 -2.662 -15.336 1 98.81 105 LYS A C 1
ATOM 835 O O . LYS A 1 105 ? 8.617 -1.531 -15.766 1 98.81 105 LYS A O 1
ATOM 840 N N . SER A 1 106 ? 8.297 -3.178 -14.344 1 98.81 106 SER A N 1
ATOM 841 C CA . SER A 1 106 ? 7.375 -2.541 -13.414 1 98.81 106 SER A CA 1
ATOM 842 C C . SER A 1 106 ? 7.145 -3.41 -12.18 1 98.81 106 SER A C 1
ATOM 844 O O . SER A 1 106 ? 7.555 -4.57 -12.148 1 98.81 106 SER A O 1
ATOM 846 N N . PHE A 1 107 ? 6.613 -2.859 -11.195 1 98.88 107 PHE A N 1
ATOM 847 C CA . PHE A 1 107 ? 6.324 -3.607 -9.977 1 98.88 107 PHE A CA 1
ATOM 848 C C . PHE A 1 107 ? 4.832 -3.885 -9.852 1 98.88 107 PHE A C 1
ATOM 850 O O . PHE A 1 107 ? 4.008 -3.096 -10.312 1 98.88 107 PHE A O 1
ATOM 857 N N . MET A 1 108 ? 4.566 -5.125 -9.289 1 98.31 108 MET A N 1
ATOM 858 C CA . MET A 1 108 ? 3.207 -5.367 -8.812 1 98.31 108 MET A CA 1
ATOM 859 C C . MET A 1 108 ? 2.834 -4.387 -7.707 1 98.31 108 MET A C 1
ATOM 861 O O . MET A 1 108 ? 3.65 -4.086 -6.836 1 98.31 108 MET A O 1
ATOM 865 N N . PRO A 1 109 ? 1.605 -3.725 -7.789 1 98.19 109 PRO A N 1
ATOM 866 C CA . PRO A 1 109 ? 0.427 -4.113 -8.562 1 98.19 109 PRO A CA 1
ATOM 867 C C . PRO A 1 109 ? 0.141 -3.16 -9.727 1 98.19 109 PRO A C 1
ATOM 869 O O . PRO A 1 109 ? -1.02 -2.838 -9.992 1 98.19 109 PRO A O 1
ATOM 872 N N . SER A 1 110 ? 1.123 -2.629 -10.391 1 98.31 110 SER A N 1
ATOM 873 C CA . SER A 1 110 ? 0.868 -1.718 -11.508 1 98.31 110 SER A CA 1
ATOM 874 C C . SER A 1 110 ? 0.07 -2.402 -12.609 1 98.31 110 SER A C 1
ATOM 876 O O . SER A 1 110 ? 0.112 -3.627 -12.742 1 98.31 110 SER A O 1
ATOM 878 N N . ARG A 1 111 ? -0.67 -1.606 -13.359 1 97.56 111 ARG A N 1
ATOM 879 C CA . ARG A 1 111 ? -1.389 -2.135 -14.516 1 97.56 111 ARG A CA 1
ATOM 880 C C . ARG A 1 111 ? -0.432 -2.809 -15.492 1 97.56 111 ARG A C 1
ATOM 882 O O . ARG A 1 111 ? -0.743 -3.867 -16.047 1 97.56 111 ARG A O 1
ATOM 889 N N . GLU A 1 112 ? 0.708 -2.227 -15.695 1 98.44 112 GLU A N 1
ATOM 890 C CA . GLU A 1 112 ? 1.726 -2.748 -16.594 1 98.44 112 GLU A CA 1
ATOM 891 C C . GLU A 1 112 ? 2.172 -4.148 -16.188 1 98.44 112 GLU A C 1
ATOM 893 O O . GLU A 1 112 ? 2.332 -5.031 -17.031 1 98.44 112 GLU A O 1
ATOM 898 N N . PHE A 1 113 ? 2.344 -4.281 -14.898 1 98.69 113 PHE A N 1
ATOM 899 C CA . PHE A 1 113 ? 2.793 -5.57 -14.383 1 98.69 113 PHE A CA 1
ATOM 900 C C . PHE A 1 113 ? 1.767 -6.656 -14.68 1 98.69 113 PHE A C 1
ATOM 902 O O . PHE A 1 113 ? 2.113 -7.723 -15.195 1 98.69 113 PHE A O 1
ATOM 909 N N . PHE A 1 114 ? 0.514 -6.387 -14.453 1 98.44 114 PHE A N 1
ATOM 910 C CA . PHE A 1 114 ? -0.535 -7.383 -14.641 1 98.44 114 PHE A CA 1
ATOM 911 C C . PHE A 1 114 ? -0.793 -7.621 -16.125 1 98.44 114 PHE A C 1
ATOM 913 O O . PHE A 1 114 ? -1.103 -8.742 -16.531 1 98.44 114 PHE A O 1
ATOM 920 N N . THR A 1 115 ? -0.688 -6.559 -16.938 1 98 115 THR A N 1
ATOM 921 C CA . THR A 1 115 ? -0.821 -6.719 -18.375 1 98 115 THR A CA 1
ATOM 922 C C . THR A 1 115 ? 0.269 -7.637 -18.922 1 98 115 THR A C 1
ATOM 924 O O . THR A 1 115 ? -0.011 -8.547 -19.703 1 98 115 THR A O 1
ATOM 927 N N . TYR A 1 116 ? 1.475 -7.441 -18.484 1 98.5 116 TYR A N 1
ATOM 928 C CA . TYR A 1 116 ? 2.574 -8.305 -18.891 1 98.5 116 TYR A CA 1
ATOM 929 C C . TYR A 1 116 ? 2.328 -9.742 -18.453 1 98.5 116 TYR A C 1
ATOM 931 O O . TYR A 1 116 ? 2.527 -10.68 -19.234 1 98.5 116 TYR A O 1
ATOM 939 N N . SER A 1 117 ? 1.942 -9.898 -17.156 1 98.31 117 SER A N 1
ATOM 940 C CA . SER A 1 117 ? 1.709 -11.227 -16.609 1 98.31 117 SER A CA 1
ATOM 941 C C . SER A 1 117 ? 0.645 -11.984 -17.391 1 98.31 117 SER A C 1
ATOM 943 O O . SER A 1 117 ? 0.797 -13.172 -17.672 1 98.31 117 SER A O 1
ATOM 945 N N . ALA A 1 118 ? -0.389 -11.281 -17.75 1 96.75 118 ALA A N 1
ATOM 946 C CA . ALA A 1 118 ? -1.45 -11.891 -18.547 1 96.75 118 ALA A CA 1
ATOM 947 C C . ALA A 1 118 ? -0.931 -12.32 -19.922 1 96.75 118 ALA A C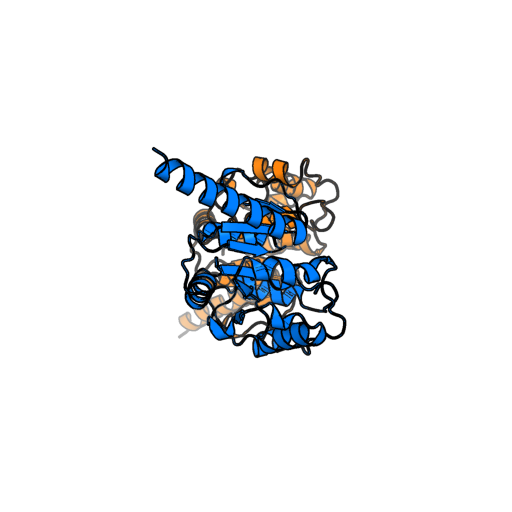 1
ATOM 949 O O . ALA A 1 118 ? -1.235 -13.422 -20.391 1 96.75 118 ALA A O 1
ATOM 950 N N . ARG A 1 119 ? -0.168 -11.461 -20.5 1 97 119 ARG A N 1
ATOM 951 C CA . ARG A 1 119 ? 0.413 -11.781 -21.797 1 97 119 ARG A CA 1
ATOM 952 C C . ARG A 1 119 ? 1.316 -13.008 -21.703 1 97 119 ARG A C 1
ATOM 954 O O . ARG A 1 119 ? 1.268 -13.891 -22.578 1 97 119 ARG A O 1
ATOM 961 N N . ARG A 1 120 ? 2.119 -13.016 -20.688 1 97.5 120 ARG A N 1
ATOM 962 C CA . ARG A 1 120 ? 3.012 -14.148 -20.469 1 97.5 120 ARG A CA 1
ATOM 963 C C . ARG A 1 120 ? 2.225 -15.453 -20.328 1 97.5 120 ARG A C 1
ATOM 965 O O . ARG A 1 120 ? 2.689 -16.516 -20.75 1 97.5 120 ARG A O 1
ATOM 972 N N . ALA A 1 121 ? 1.069 -15.352 -19.734 1 96.25 121 ALA A N 1
ATOM 973 C CA . ALA A 1 121 ? 0.204 -16.516 -19.531 1 96.25 121 ALA A CA 1
ATOM 974 C C . ALA A 1 121 ? -0.71 -16.734 -20.734 1 96.25 121 ALA A C 1
ATOM 976 O O . ALA A 1 121 ? -1.636 -17.547 -20.672 1 96.25 121 ALA A O 1
ATOM 977 N N . ASN A 1 122 ? -0.465 -16 -21.797 1 95 122 ASN A N 1
ATOM 978 C CA . ASN A 1 122 ? -1.297 -16.078 -22.984 1 95 122 ASN A CA 1
ATOM 979 C C . ASN A 1 122 ? -2.771 -15.859 -22.656 1 95 122 ASN A C 1
ATOM 981 O O . ASN A 1 122 ? -3.625 -16.641 -23.078 1 95 122 ASN A O 1
ATOM 985 N N . SER A 1 123 ? -3.041 -14.859 -21.906 1 94.75 123 SER A N 1
ATOM 986 C CA . SER A 1 123 ? -4.383 -14.516 -21.438 1 94.75 123 SER A CA 1
ATOM 987 C C . SER A 1 123 ? -4.605 -13.008 -21.453 1 94.75 123 SER A C 1
ATOM 989 O O . SER A 1 123 ? -3.867 -12.273 -22.109 1 94.75 123 SER A O 1
ATOM 991 N N . LEU A 1 124 ? -5.785 -12.562 -20.969 1 92.12 124 LEU A N 1
ATOM 992 C CA . LEU A 1 124 ? -6.141 -11.156 -20.781 1 92.12 124 LEU A CA 1
ATOM 993 C C . LEU A 1 124 ? -6.434 -10.859 -19.312 1 92.12 124 LEU A C 1
ATOM 995 O O . LEU A 1 124 ? -6.938 -11.719 -18.594 1 92.12 124 LEU A O 1
ATOM 999 N N . PRO A 1 125 ? -6.059 -9.578 -18.953 1 89.69 125 PRO A N 1
ATOM 1000 C CA . PRO A 1 125 ? -6.305 -9.234 -17.547 1 89.69 125 PRO A CA 1
ATOM 1001 C C . PRO A 1 125 ? -7.746 -9.5 -17.125 1 89.69 125 PRO A C 1
ATOM 1003 O O . PRO A 1 125 ? -7.988 -9.992 -16.016 1 89.69 125 PRO A O 1
ATOM 1006 N N . GLY A 1 126 ? -8.656 -9.305 -17.875 1 90.25 126 GLY A N 1
ATOM 1007 C CA . GLY A 1 126 ? -10.062 -9.406 -17.531 1 90.25 126 GLY A CA 1
ATOM 1008 C C . GLY A 1 126 ? -10.5 -10.828 -17.203 1 90.25 126 GLY A C 1
ATOM 1009 O O . GLY A 1 126 ? -11.547 -11.031 -16.594 1 90.25 126 GLY A O 1
ATOM 1010 N N . ILE A 1 127 ? -9.734 -11.859 -17.578 1 89.94 127 ILE A N 1
ATOM 1011 C CA . ILE A 1 127 ? -10.133 -13.242 -17.344 1 89.94 127 ILE A CA 1
ATOM 1012 C C . ILE A 1 127 ? -9.117 -13.914 -16.406 1 89.94 127 ILE A C 1
ATOM 1014 O O . ILE A 1 127 ? -9.328 -15.039 -15.961 1 89.94 127 ILE A O 1
ATOM 1018 N N . MET A 1 128 ? -8.094 -13.18 -16.125 1 92 128 MET A N 1
ATOM 1019 C CA . MET A 1 128 ? -7.059 -13.727 -15.25 1 92 128 MET A CA 1
ATOM 1020 C C . MET A 1 128 ? -7.523 -13.75 -13.797 1 92 128 MET A C 1
ATOM 1022 O O . MET A 1 128 ? -8.148 -12.797 -13.328 1 92 128 MET A O 1
ATOM 1026 N N . ASN A 1 129 ? -7.184 -14.867 -13.156 1 94.25 129 ASN A N 1
ATOM 1027 C CA . ASN A 1 129 ? -7.418 -14.977 -11.719 1 94.25 129 ASN A CA 1
ATOM 1028 C C . ASN A 1 129 ? -6.145 -14.703 -10.922 1 94.25 129 ASN A C 1
ATOM 1030 O O . ASN A 1 129 ? -5.125 -15.367 -11.125 1 94.25 129 ASN A O 1
ATOM 1034 N N . PHE A 1 130 ? -6.219 -13.734 -10.148 1 98.06 130 PHE A N 1
ATOM 1035 C CA . PHE A 1 130 ? -5.109 -13.391 -9.266 1 98.06 130 PHE A CA 1
ATOM 1036 C C . PHE A 1 130 ? -5.426 -13.781 -7.824 1 98.06 130 PHE A C 1
ATOM 1038 O O . PHE A 1 130 ? -6.477 -13.422 -7.293 1 98.06 130 PHE A O 1
ATOM 1045 N N . THR A 1 131 ? -4.523 -14.523 -7.234 1 97.75 131 THR A N 1
ATOM 1046 C CA . THR A 1 131 ? -4.672 -14.984 -5.859 1 97.75 131 THR A CA 1
ATOM 1047 C C . THR A 1 131 ? -3.566 -14.414 -4.977 1 97.75 131 THR A C 1
ATOM 1049 O O . THR A 1 131 ? -2.385 -14.492 -5.316 1 97.75 131 THR A O 1
ATOM 1052 N N . THR A 1 132 ? -3.889 -13.875 -3.848 1 98.31 132 THR A N 1
ATOM 1053 C CA . THR A 1 132 ? -2.924 -13.266 -2.945 1 98.31 132 THR A CA 1
ATOM 1054 C C . THR A 1 132 ? -3.408 -13.344 -1.5 1 98.31 132 THR A C 1
ATOM 1056 O O . THR A 1 132 ? -4.586 -13.609 -1.248 1 98.31 132 THR A O 1
ATOM 1059 N N . THR A 1 133 ? -2.49 -13.156 -0.577 1 97.31 133 THR A N 1
ATOM 1060 C CA . THR A 1 133 ? -2.838 -13.023 0.833 1 97.31 133 THR A CA 1
ATOM 1061 C C . THR A 1 133 ? -2.877 -11.555 1.242 1 97.31 133 THR A C 1
ATOM 1063 O O . THR A 1 133 ? -3.289 -11.227 2.357 1 97.31 133 THR A O 1
ATOM 1066 N N . ARG A 1 134 ? -2.557 -10.68 0.401 1 96.88 134 ARG A N 1
ATOM 1067 C CA . ARG A 1 134 ? -2.428 -9.266 0.729 1 96.88 134 ARG A CA 1
ATOM 1068 C C . ARG A 1 134 ? -3.617 -8.469 0.205 1 96.88 134 ARG A C 1
ATOM 1070 O O . ARG A 1 134 ? -3.791 -8.328 -1.008 1 96.88 134 ARG A O 1
ATOM 1077 N N . ILE A 1 135 ? -4.297 -7.82 1.066 1 97.5 135 ILE A N 1
ATOM 1078 C CA . ILE A 1 135 ? -5.562 -7.168 0.735 1 97.5 135 ILE A CA 1
ATOM 1079 C C . ILE A 1 135 ? -5.297 -5.957 -0.161 1 97.5 135 ILE A C 1
ATOM 1081 O O . ILE A 1 135 ? -6.082 -5.664 -1.066 1 97.5 135 ILE A O 1
ATOM 1085 N N . ASN A 1 136 ? -4.238 -5.242 0.094 1 97.69 136 ASN A N 1
ATOM 1086 C CA . ASN A 1 136 ? -3.945 -4.074 -0.73 1 97.69 136 ASN A CA 1
ATOM 1087 C C . ASN A 1 136 ? -3.689 -4.465 -2.184 1 97.69 136 ASN A C 1
ATOM 1089 O O . ASN A 1 136 ? -4.207 -3.826 -3.102 1 97.69 136 ASN A O 1
ATOM 1093 N N . LEU A 1 137 ? -2.955 -5.539 -2.383 1 98.31 137 LEU A N 1
ATOM 1094 C CA . LEU A 1 137 ? -2.697 -6.012 -3.738 1 98.31 137 LEU A CA 1
ATOM 1095 C C . LEU A 1 137 ? -3.98 -6.5 -4.398 1 98.31 137 LEU A C 1
ATOM 1097 O O . LEU A 1 137 ? -4.191 -6.285 -5.594 1 98.31 137 LEU A O 1
ATOM 1101 N N . ALA A 1 138 ? -4.805 -7.172 -3.633 1 98.44 138 ALA A N 1
ATOM 1102 C CA . ALA A 1 138 ? -6.09 -7.66 -4.125 1 98.44 138 ALA A CA 1
ATOM 1103 C C . ALA A 1 138 ? -6.938 -6.52 -4.672 1 98.44 138 ALA A C 1
ATOM 1105 O O . ALA A 1 138 ? -7.48 -6.613 -5.773 1 98.44 138 ALA A O 1
ATOM 1106 N N . ILE A 1 139 ? -7.012 -5.477 -3.93 1 98.5 139 ILE A N 1
ATOM 1107 C CA . ILE A 1 139 ? -7.844 -4.344 -4.309 1 98.5 139 ILE A CA 1
ATOM 1108 C C . ILE A 1 139 ? -7.297 -3.701 -5.582 1 98.5 139 ILE A C 1
ATOM 1110 O O . ILE A 1 139 ? -8.047 -3.445 -6.527 1 98.5 139 ILE A O 1
ATOM 1114 N N . HIS A 1 140 ? -5.988 -3.49 -5.656 1 98.25 140 HIS A N 1
ATOM 1115 C CA . HIS A 1 140 ? -5.379 -2.939 -6.863 1 98.25 140 HIS A CA 1
ATOM 1116 C C . HIS A 1 140 ? -5.68 -3.807 -8.078 1 98.25 140 HIS A C 1
ATOM 1118 O O . HIS A 1 140 ? -6.078 -3.297 -9.125 1 98.25 140 HIS A O 1
ATOM 1124 N N . ALA A 1 141 ? -5.434 -5.086 -7.902 1 98.31 141 ALA A N 1
ATOM 1125 C CA . ALA A 1 141 ? -5.652 -6.012 -9.008 1 98.31 141 ALA A CA 1
ATOM 1126 C C . ALA A 1 141 ? -7.105 -5.969 -9.484 1 98.31 141 ALA A C 1
ATOM 1128 O O . ALA A 1 141 ? -7.375 -5.977 -10.688 1 98.31 141 ALA A O 1
ATOM 1129 N N . LYS A 1 142 ? -8.016 -5.922 -8.539 1 98.25 142 LYS A N 1
ATOM 1130 C CA . LYS A 1 142 ? -9.43 -5.844 -8.883 1 98.25 142 LYS A CA 1
ATOM 1131 C C . LYS A 1 142 ? -9.742 -4.57 -9.672 1 98.25 142 LYS A C 1
ATOM 1133 O O . LYS A 1 142 ? -10.461 -4.613 -10.664 1 98.25 142 LYS A O 1
ATOM 1138 N N . LEU A 1 143 ? -9.195 -3.518 -9.219 1 97.38 143 LEU A N 1
ATOM 1139 C CA . LEU A 1 143 ? -9.43 -2.236 -9.883 1 97.38 143 LEU A CA 1
ATOM 1140 C C . LEU A 1 143 ? -8.82 -2.225 -11.281 1 97.38 143 LEU A C 1
ATOM 1142 O O . LEU A 1 143 ? -9.211 -1.421 -12.125 1 97.38 143 LEU A O 1
ATOM 1146 N N . HIS A 1 144 ? -7.848 -3.068 -11.508 1 96.62 144 HIS A N 1
ATOM 1147 C CA . HIS A 1 144 ? -7.27 -3.217 -12.836 1 96.62 144 HIS A CA 1
ATOM 1148 C C . HIS A 1 144 ? -8.062 -4.211 -13.68 1 96.62 144 HIS A C 1
ATOM 1150 O O . HIS A 1 144 ? -7.695 -4.508 -14.82 1 96.62 144 HIS A O 1
ATOM 1156 N N . GLY A 1 145 ? -9.117 -4.812 -13.117 1 96.12 145 GLY A N 1
ATOM 1157 C CA . GLY A 1 145 ? -10.055 -5.602 -13.898 1 96.12 145 GLY A CA 1
ATOM 1158 C C . GLY A 1 145 ? -9.852 -7.098 -13.75 1 96.12 145 GLY A C 1
ATOM 1159 O O . GLY A 1 145 ? -10.508 -7.891 -14.422 1 96.12 145 GLY A O 1
ATOM 1160 N N . LEU A 1 146 ? -8.969 -7.527 -12.914 1 97.31 146 LEU A N 1
ATOM 1161 C CA . LEU A 1 146 ? -8.727 -8.953 -12.734 1 97.31 146 LEU A CA 1
ATOM 1162 C C . LEU A 1 146 ? -9.797 -9.578 -11.836 1 97.31 146 LEU A C 1
ATOM 1164 O O . LEU A 1 146 ? -10.477 -8.867 -11.094 1 97.31 146 LEU A O 1
ATOM 1168 N N . LYS A 1 147 ? -9.992 -10.859 -12.023 1 96.56 147 LYS A N 1
ATOM 1169 C CA . LYS A 1 147 ? -10.641 -11.625 -10.969 1 96.56 147 LYS A CA 1
ATOM 1170 C C . LYS A 1 147 ? -9.688 -11.883 -9.805 1 96.56 147 LYS A C 1
ATOM 1172 O O . LYS A 1 147 ? -8.508 -12.164 -10.023 1 96.56 147 LYS A O 1
ATOM 1177 N N . VAL A 1 148 ? -10.203 -11.766 -8.617 1 97.94 148 VAL A N 1
ATOM 1178 C CA . VAL A 1 148 ? -9.273 -11.781 -7.492 1 97.94 148 VAL A CA 1
ATOM 1179 C C . VAL A 1 148 ? -9.82 -12.688 -6.391 1 97.94 148 VAL A C 1
ATOM 1181 O O . VAL A 1 148 ? -11.016 -12.656 -6.086 1 97.94 148 VAL A O 1
ATOM 1184 N N . THR A 1 149 ? -8.93 -13.453 -5.801 1 97.44 149 THR A N 1
ATOM 1185 C CA . THR A 1 149 ? -9.203 -14.234 -4.602 1 97.44 149 THR A CA 1
ATOM 1186 C C . THR A 1 149 ? -8.172 -13.938 -3.516 1 97.44 149 THR A C 1
ATOM 1188 O O . THR A 1 149 ? -6.969 -13.977 -3.77 1 97.44 149 THR A O 1
ATOM 1191 N N . VAL A 1 150 ? -8.648 -13.648 -2.301 1 98.31 150 VAL A N 1
ATOM 1192 C CA . VAL A 1 150 ? -7.789 -13.438 -1.144 1 98.31 150 VAL A CA 1
ATOM 1193 C C . VAL A 1 150 ? -7.754 -14.695 -0.283 1 98.31 150 VAL A C 1
ATOM 1195 O O . VAL A 1 150 ? -8.805 -15.25 0.058 1 98.31 150 VAL A O 1
ATOM 1198 N N . LEU A 1 151 ? -6.512 -15.062 0.036 1 97.25 151 LEU A N 1
ATOM 1199 C CA . LEU A 1 151 ? -6.34 -16.25 0.858 1 97.25 151 LEU A CA 1
ATOM 1200 C C . LEU A 1 151 ? -6.07 -15.883 2.312 1 97.25 151 LEU A C 1
ATOM 1202 O O . LEU A 1 151 ? -5.43 -14.867 2.586 1 97.25 151 LEU A O 1
ATOM 1206 N N . ARG A 1 152 ? -6.543 -16.656 3.262 1 95.56 152 ARG A N 1
ATOM 1207 C CA . ARG A 1 152 ? -6.156 -16.672 4.668 1 95.56 152 ARG A CA 1
ATOM 1208 C C . ARG A 1 152 ? -6.527 -15.375 5.363 1 95.56 152 ARG A C 1
ATOM 1210 O O . ARG A 1 152 ? -5.934 -15.023 6.387 1 95.56 152 ARG A O 1
ATOM 1217 N N . GLU A 1 153 ? -7.223 -14.586 4.777 1 90.44 153 GLU A N 1
ATOM 1218 C CA . GLU A 1 153 ? -7.73 -13.336 5.344 1 90.44 153 GLU A CA 1
ATOM 1219 C C . GLU A 1 153 ? -9.203 -13.133 4.996 1 90.44 153 GLU A C 1
ATOM 1221 O O . GLU A 1 153 ? -9.641 -13.5 3.906 1 90.44 153 GLU A O 1
ATOM 1226 N N . MET A 1 154 ? -9.906 -12.703 6.012 1 91 154 MET A N 1
ATOM 1227 C CA . MET A 1 154 ? -11.297 -12.312 5.754 1 91 154 MET A CA 1
ATOM 1228 C C . MET A 1 154 ? -11.586 -10.922 6.312 1 91 154 MET A C 1
ATOM 1230 O O . MET A 1 154 ? -11.438 -10.688 7.516 1 91 154 MET A O 1
ATOM 1234 N N . ILE A 1 155 ? -11.797 -10.078 5.438 1 95 155 ILE A N 1
ATOM 1235 C CA . ILE A 1 155 ? -12.148 -8.703 5.773 1 95 155 ILE A CA 1
ATOM 1236 C C . ILE A 1 155 ? -13.469 -8.328 5.105 1 95 155 ILE A C 1
ATOM 1238 O O . ILE A 1 155 ? -13.805 -8.844 4.039 1 95 155 ILE A O 1
ATOM 1242 N N . ASN A 1 156 ? -14.258 -7.52 5.762 1 96 156 ASN A N 1
ATOM 1243 C CA . ASN A 1 156 ? -15.547 -7.078 5.227 1 96 156 ASN A CA 1
ATOM 1244 C C . ASN A 1 156 ? -15.375 -5.895 4.273 1 96 156 ASN A C 1
ATOM 1246 O O . ASN A 1 156 ? -15.633 -4.75 4.648 1 96 156 ASN A O 1
ATOM 1250 N N . LEU A 1 157 ? -15.102 -6.176 3.057 1 97.56 157 LEU A N 1
ATOM 1251 C CA . LEU A 1 157 ? -14.93 -5.152 2.031 1 97.56 157 LEU A CA 1
ATOM 1252 C C . LEU A 1 157 ? -16.266 -4.797 1.393 1 97.56 157 LEU A C 1
ATOM 1254 O O . LEU A 1 157 ? -17.219 -5.57 1.465 1 97.56 157 LEU A O 1
ATOM 1258 N N . PRO A 1 158 ? -16.344 -3.596 0.812 1 97.44 158 PRO A N 1
ATOM 1259 C CA . PRO A 1 158 ? -17.547 -3.285 0.035 1 97.44 158 PRO A CA 1
ATOM 1260 C C . PRO A 1 158 ? -17.891 -4.363 -0.994 1 97.44 158 PRO A C 1
ATOM 1262 O O . PRO A 1 158 ? -17 -4.828 -1.716 1 97.44 158 PRO A O 1
ATOM 1265 N N . LYS A 1 159 ? -19.094 -4.715 -1.11 1 96.44 159 LYS A N 1
ATOM 1266 C CA . LYS A 1 159 ? -19.516 -5.852 -1.916 1 96.44 159 LYS A CA 1
ATOM 1267 C C . LYS A 1 159 ? -19.281 -5.602 -3.4 1 96.44 159 LYS A C 1
ATOM 1269 O O . LYS A 1 159 ? -19.016 -6.535 -4.16 1 96.44 159 LYS A O 1
ATOM 1274 N N . ASP A 1 160 ? -19.375 -4.402 -3.805 1 97.56 160 ASP A N 1
ATOM 1275 C CA . ASP A 1 160 ? -19.266 -4.07 -5.223 1 97.56 160 ASP A CA 1
ATOM 1276 C C . ASP A 1 160 ? -17.844 -4.324 -5.727 1 97.56 160 ASP A C 1
ATOM 1278 O O . ASP A 1 160 ? -17.609 -4.379 -6.938 1 97.56 160 ASP A O 1
ATOM 1282 N N . LEU A 1 161 ? -16.844 -4.469 -4.844 1 97.25 161 LEU A N 1
ATOM 1283 C CA . LEU A 1 161 ? -15.492 -4.805 -5.266 1 97.25 161 LEU A CA 1
ATOM 1284 C C . LEU A 1 161 ? -15.43 -6.234 -5.797 1 97.25 161 LEU A C 1
ATOM 1286 O O . LEU A 1 161 ? -14.5 -6.59 -6.523 1 97.25 161 LEU A O 1
ATOM 1290 N N . SER A 1 162 ? -16.344 -7.082 -5.363 1 97.12 162 SER A N 1
ATOM 1291 C CA . SER A 1 162 ? -16.484 -8.438 -5.895 1 97.12 162 SER A CA 1
ATOM 1292 C C . SER A 1 162 ? -15.172 -9.211 -5.762 1 97.12 162 SER A C 1
ATOM 1294 O O . SER A 1 162 ? -14.703 -9.82 -6.727 1 97.12 162 SER A O 1
ATOM 1296 N N . ILE A 1 163 ? -14.594 -9.172 -4.617 1 97.75 163 ILE A N 1
ATOM 1297 C CA . ILE A 1 163 ? -13.398 -9.945 -4.293 1 97.75 163 ILE A CA 1
ATOM 1298 C C . ILE A 1 163 ? -13.797 -11.227 -3.559 1 97.75 163 ILE A C 1
ATOM 1300 O O . ILE A 1 163 ? -14.641 -11.195 -2.66 1 97.75 163 ILE A O 1
ATOM 1304 N N . ASN A 1 164 ? -13.219 -12.32 -3.998 1 96.88 164 ASN A N 1
ATOM 1305 C CA . ASN A 1 164 ? -13.484 -13.602 -3.35 1 96.88 164 ASN A CA 1
ATOM 1306 C C . ASN A 1 164 ? -12.516 -13.859 -2.205 1 96.88 164 ASN A C 1
ATOM 1308 O O . ASN A 1 164 ? -11.383 -13.375 -2.223 1 96.88 164 ASN A O 1
ATOM 1312 N N . PHE A 1 165 ? -13.023 -14.633 -1.249 1 97.94 165 PHE A N 1
ATOM 1313 C CA . PHE A 1 165 ? -12.195 -15.016 -0.11 1 97.94 165 PHE A CA 1
ATOM 1314 C C . PHE A 1 165 ? -12.195 -16.531 0.073 1 97.94 165 PHE A C 1
ATOM 1316 O O . PHE A 1 165 ? -13.234 -17.172 -0.081 1 97.94 165 PHE A O 1
ATOM 1323 N N . LYS A 1 166 ? -11.047 -17.094 0.295 1 97.12 166 LYS A N 1
ATOM 1324 C CA . LYS A 1 166 ? -10.875 -18.5 0.615 1 97.12 166 LYS A CA 1
ATOM 1325 C C . LYS A 1 166 ? -9.93 -18.688 1.799 1 97.12 166 LYS A C 1
ATOM 1327 O O . LYS A 1 166 ? -8.961 -17.953 1.951 1 97.12 166 LYS A O 1
ATOM 1332 N N . PRO A 1 167 ? -10.18 -19.672 2.621 1 96.81 167 PRO A N 1
ATOM 1333 C CA . PRO A 1 167 ? -9.367 -19.828 3.828 1 96.81 167 PRO A CA 1
ATOM 1334 C C . PRO A 1 167 ? -7.965 -20.359 3.529 1 96.81 167 PRO A C 1
ATOM 1336 O O . PRO A 1 167 ? -7.055 -20.219 4.348 1 96.81 167 PRO A O 1
ATOM 1339 N N . ASN A 1 168 ? -7.828 -21.094 2.428 1 96 168 ASN A N 1
ATOM 1340 C CA . ASN A 1 168 ? -6.551 -21.703 2.074 1 96 168 ASN A CA 1
ATOM 1341 C C . ASN A 1 168 ? -6.527 -22.156 0.617 1 96 168 ASN A C 1
ATOM 1343 O O . ASN A 1 168 ? -7.512 -21.984 -0.104 1 96 168 ASN A O 1
ATOM 1347 N N . LEU A 1 169 ? -5.352 -22.672 0.205 1 94.06 169 LEU A N 1
ATOM 1348 C CA . LEU A 1 169 ? -5.164 -23.094 -1.179 1 94.06 169 LEU A CA 1
ATOM 1349 C C . LEU A 1 169 ? -6.012 -24.312 -1.496 1 94.06 169 LEU A C 1
ATOM 1351 O O . LEU A 1 169 ? -6.43 -24.5 -2.641 1 94.06 169 LEU A O 1
ATOM 1355 N N . ILE A 1 170 ? -6.301 -25.125 -0.502 1 92.88 170 ILE A N 1
ATOM 1356 C CA . ILE A 1 170 ? -7.141 -26.297 -0.684 1 92.88 170 ILE A CA 1
ATOM 1357 C C . ILE A 1 170 ? -8.523 -25.875 -1.167 1 92.88 170 ILE A C 1
ATOM 1359 O O . ILE A 1 170 ? -9.023 -26.375 -2.176 1 92.88 170 ILE A O 1
ATOM 1363 N N . ALA A 1 171 ? -9.07 -24.938 -0.457 1 94.5 171 ALA A N 1
ATOM 1364 C CA . ALA A 1 171 ? -10.398 -24.438 -0.796 1 94.5 171 ALA A CA 1
ATOM 1365 C C . ALA A 1 171 ? -10.406 -23.797 -2.186 1 94.5 171 ALA A C 1
ATOM 1367 O O . ALA A 1 171 ? -11.391 -23.906 -2.92 1 94.5 171 ALA A O 1
ATOM 1368 N N . LEU A 1 172 ? -9.328 -23.125 -2.502 1 93.56 172 LEU A N 1
ATOM 1369 C CA . LEU A 1 172 ? -9.203 -22.547 -3.834 1 93.56 172 LEU A CA 1
ATOM 1370 C C . LEU A 1 172 ? -9.25 -23.625 -4.906 1 93.56 172 LEU A C 1
ATOM 1372 O O . LEU A 1 172 ? -9.984 -23.5 -5.891 1 93.56 172 LEU A O 1
ATOM 1376 N N . SER A 1 173 ? -8.5 -24.688 -4.762 1 90.19 173 SER A N 1
ATOM 1377 C CA . SER A 1 173 ? -8.453 -25.797 -5.715 1 90.19 173 SER A CA 1
ATOM 1378 C C . SER A 1 173 ? -9.82 -26.453 -5.867 1 90.19 173 SER A C 1
ATOM 1380 O O . SER A 1 173 ? -10.234 -26.781 -6.98 1 90.19 173 SER A O 1
ATOM 1382 N N . GLU A 1 174 ? -10.508 -26.578 -4.809 1 90.12 174 GLU A N 1
ATOM 1383 C CA . GLU A 1 174 ? -11.82 -27.219 -4.805 1 90.12 174 GLU A CA 1
ATOM 1384 C C . GLU A 1 174 ? -12.844 -26.375 -5.559 1 90.12 174 GLU A C 1
ATOM 1386 O O . GLU A 1 174 ? -13.734 -26.906 -6.223 1 90.12 174 GLU A O 1
ATOM 1391 N N . SER A 1 175 ? -12.711 -25.078 -5.41 1 87.5 175 SER A N 1
ATOM 1392 C CA . SER A 1 175 ? -13.664 -24.188 -6.062 1 87.5 175 SER A CA 1
ATOM 1393 C C . SER A 1 175 ? -13.508 -24.219 -7.578 1 87.5 175 SER A C 1
ATOM 1395 O O . SER A 1 175 ? -14.445 -23.906 -8.312 1 87.5 175 SER A O 1
ATOM 1397 N N . LEU A 1 176 ? -12.406 -24.562 -8.094 1 82.19 176 LEU A N 1
ATOM 1398 C CA . LEU A 1 176 ? -12.164 -24.641 -9.531 1 82.19 176 LEU A CA 1
ATOM 1399 C C . LEU A 1 176 ? -12.758 -25.922 -10.109 1 82.19 176 LEU A C 1
ATOM 1401 O O . LEU A 1 176 ? -13.031 -25.984 -11.312 1 82.19 176 LEU A O 1
ATOM 1405 N N . VAL A 1 177 ? -12.953 -26.938 -9.359 1 73.62 177 VAL A N 1
ATOM 1406 C CA . VAL A 1 177 ? -13.57 -28.188 -9.789 1 73.62 177 VAL A CA 1
ATOM 1407 C C . VAL A 1 177 ? -15.055 -27.969 -10.07 1 73.62 177 VAL A C 1
ATOM 1409 O O . VAL A 1 177 ? -15.57 -28.438 -11.086 1 73.62 177 VAL A O 1
ATOM 1412 N N . GLN A 1 178 ? -15.648 -27.172 -9.227 1 66.94 178 GLN A N 1
ATOM 1413 C CA . GLN A 1 178 ? -17.094 -26.953 -9.305 1 66.94 178 GLN A CA 1
ATOM 1414 C C . GLN A 1 178 ? -17.453 -26.094 -10.516 1 66.94 178 GLN A C 1
ATOM 1416 O O . GLN A 1 178 ? -18.5 -26.312 -11.141 1 66.94 178 GLN A O 1
ATOM 1421 N N . GLN A 1 179 ? -16.641 -25.203 -10.867 1 62.34 179 GLN A N 1
ATOM 1422 C CA . GLN A 1 179 ? -16.922 -24.344 -12.016 1 62.34 179 GLN A CA 1
ATOM 1423 C C . GLN A 1 179 ? -16.828 -25.125 -13.32 1 62.34 179 GLN A C 1
ATOM 1425 O O . GLN A 1 179 ? -17.594 -24.891 -14.25 1 62.34 179 GLN A O 1
ATOM 1430 N N . ARG A 1 180 ? -15.984 -26.141 -13.508 1 58.78 180 ARG A N 1
ATOM 1431 C CA . ARG A 1 180 ? -15.844 -26.984 -14.695 1 58.78 180 ARG A CA 1
ATOM 1432 C C . ARG A 1 180 ? -17.031 -27.906 -14.852 1 58.78 180 ARG A C 1
ATOM 1434 O O . ARG A 1 180 ? -17.516 -28.125 -15.961 1 58.78 180 ARG A O 1
ATOM 1441 N N . VAL A 1 181 ? -17.516 -28.328 -13.727 1 51.97 181 VAL A N 1
ATOM 1442 C CA . VAL A 1 181 ? -18.641 -29.234 -13.789 1 51.97 181 VAL A CA 1
ATOM 1443 C C . VAL A 1 181 ? -19.891 -28.469 -14.234 1 51.97 181 VAL A C 1
ATOM 1445 O O . VAL A 1 181 ? -20.688 -28.969 -15.039 1 51.97 181 VAL A O 1
ATOM 1448 N N . ASP A 1 182 ? -19.906 -27.203 -13.766 1 51.28 182 ASP A N 1
ATOM 1449 C CA . ASP A 1 182 ? -21.078 -26.406 -14.117 1 51.28 182 ASP A CA 1
ATOM 1450 C C . ASP A 1 182 ? -21.016 -25.969 -15.578 1 51.28 182 ASP A C 1
ATOM 1452 O O . ASP A 1 182 ? -22.062 -25.859 -16.25 1 51.28 182 ASP A O 1
ATOM 1456 N N . SER A 1 183 ? -19.828 -25.734 -16.047 1 50.91 183 SER A N 1
ATOM 1457 C CA . SER A 1 183 ? -19.688 -25.344 -17.438 1 50.91 183 SER A CA 1
ATOM 1458 C C . SER A 1 183 ? -19.875 -26.531 -18.375 1 50.91 183 SER A C 1
ATOM 1460 O O . SER A 1 183 ? -20.422 -26.375 -19.469 1 50.91 183 SER A O 1
ATOM 1462 N N . THR A 1 184 ? -19.438 -27.703 -17.953 1 50.12 184 THR A N 1
ATOM 1463 C CA . THR A 1 184 ? -19.594 -28.906 -18.75 1 50.12 184 THR A CA 1
ATOM 1464 C C . THR A 1 184 ? -21.031 -29.406 -18.719 1 50.12 184 THR A C 1
ATOM 1466 O O . THR A 1 184 ? -21.547 -29.938 -19.703 1 50.12 184 THR A O 1
ATOM 1469 N N . MET A 1 185 ? -21.641 -29.156 -17.578 1 50.38 185 MET A N 1
ATOM 1470 C CA . MET A 1 185 ? -23.031 -29.562 -17.484 1 50.38 185 MET A CA 1
ATOM 1471 C C . MET A 1 185 ? -23.922 -28.641 -18.328 1 50.38 185 MET A C 1
ATOM 1473 O O . MET A 1 185 ? -24.906 -29.094 -18.906 1 50.38 185 MET A O 1
ATOM 1477 N N . GLY A 1 186 ? -23.484 -27.406 -18.359 1 46.62 186 GLY A N 1
ATOM 1478 C CA . GLY A 1 186 ? -24.25 -26.5 -19.188 1 46.62 186 GLY A CA 1
ATOM 1479 C C . GLY A 1 186 ? -24.156 -26.812 -20.672 1 46.62 186 GLY A C 1
ATOM 1480 O O . GLY A 1 186 ? -25.125 -26.656 -21.406 1 46.62 186 GLY A O 1
ATOM 1481 N N . ASP A 1 187 ? -23.031 -27.188 -21.109 1 49.88 187 ASP A N 1
ATOM 1482 C CA . ASP A 1 187 ? -22.844 -27.5 -22.516 1 49.88 187 ASP A CA 1
ATOM 1483 C C . ASP A 1 187 ? -23.547 -28.812 -22.891 1 49.88 187 ASP A C 1
ATOM 1485 O O . ASP A 1 187 ? -24.031 -28.969 -24.016 1 49.88 187 ASP A O 1
ATOM 1489 N N . SER A 1 188 ? -23.703 -29.734 -21.984 1 41.78 188 SER A N 1
ATOM 1490 C CA . SER A 1 188 ? -24.359 -31 -22.297 1 41.78 188 SER A CA 1
ATOM 1491 C C . SER A 1 188 ? -25.875 -30.812 -22.391 1 41.78 188 SER A C 1
ATOM 1493 O O . SER A 1 188 ? -26.562 -31.625 -23.016 1 41.78 188 SER A O 1
ATOM 1495 N N . ALA A 1 189 ? -26.438 -29.828 -21.703 1 52.41 189 ALA A N 1
ATOM 1496 C CA . ALA A 1 189 ? -27.875 -29.641 -21.75 1 52.41 189 ALA A CA 1
ATOM 1497 C C . ALA A 1 189 ? -28.312 -29.047 -23.094 1 52.41 189 ALA A C 1
ATOM 1499 O O . ALA A 1 189 ? -29.484 -29.141 -23.469 1 52.41 189 ALA A O 1
ATOM 1500 N N . LEU A 1 190 ? -27.312 -28.391 -23.672 1 45.66 190 LEU A N 1
ATOM 1501 C CA . LEU A 1 190 ? -27.656 -27.797 -24.953 1 45.66 190 LEU A CA 1
ATOM 1502 C C . LEU A 1 190 ? -27.594 -28.828 -26.078 1 45.66 190 LEU A C 1
ATOM 1504 O O . LEU A 1 190 ? -28.156 -28.609 -27.156 1 45.66 190 LEU A O 1
ATOM 1508 N N . ARG A 1 191 ? -26.891 -29.828 -25.875 1 48.28 191 ARG A N 1
ATOM 1509 C CA . ARG A 1 191 ? -26.812 -30.797 -26.953 1 48.28 191 ARG A CA 1
ATOM 1510 C C . ARG A 1 191 ? -28.031 -31.703 -26.969 1 48.28 191 ARG A C 1
ATOM 1512 O O . ARG A 1 191 ? -28.266 -32.438 -27.938 1 48.28 191 ARG A O 1
ATOM 1519 N N . CYS A 1 192 ? -28.703 -31.75 -25.844 1 44.84 192 CYS A N 1
ATOM 1520 C CA . CYS A 1 192 ? -29.797 -32.719 -25.812 1 44.84 192 CYS A CA 1
ATOM 1521 C C . CYS A 1 192 ? -31.125 -32.062 -26.203 1 44.84 192 CYS A C 1
ATOM 1523 O O . CYS A 1 192 ? -32.156 -32.719 -26.266 1 44.84 192 CYS A O 1
ATOM 1525 N N . SER A 1 193 ? -31.094 -30.75 -26.391 1 33.12 193 SER A N 1
ATOM 1526 C CA . SER A 1 193 ? -32.375 -30.328 -26.938 1 33.12 193 SER A CA 1
ATOM 1527 C C . SER A 1 193 ? -32.375 -30.391 -28.453 1 33.12 193 SER A C 1
ATOM 1529 O O . SER A 1 193 ? -31.375 -30.125 -29.094 1 33.12 193 SER A O 1
ATOM 1531 N N . MET B 1 1 ? 2.266 32.781 3.344 1 79.19 1 MET B N 1
ATOM 1532 C CA . MET B 1 1 ? 2.912 31.609 3.945 1 79.19 1 MET B CA 1
ATOM 1533 C C . MET B 1 1 ? 2.723 30.375 3.078 1 79.19 1 MET B C 1
ATOM 1535 O O . MET B 1 1 ? 1.699 30.219 2.406 1 79.19 1 MET B O 1
ATOM 1539 N N . ILE B 1 2 ? 3.729 29.531 3.086 1 85.38 2 ILE B N 1
ATOM 1540 C CA . ILE B 1 2 ? 3.719 28.344 2.238 1 85.38 2 ILE B CA 1
ATOM 1541 C C . ILE B 1 2 ? 2.834 27.266 2.865 1 85.38 2 ILE B C 1
ATOM 1543 O O . ILE B 1 2 ? 2.904 27.016 4.074 1 85.38 2 ILE B O 1
ATOM 1547 N N . PRO B 1 3 ? 1.893 26.656 2.133 1 91.25 3 PRO B N 1
ATOM 1548 C CA . PRO B 1 3 ? 1.063 25.578 2.682 1 91.25 3 PRO B CA 1
ATOM 1549 C C . PRO B 1 3 ? 1.818 24.266 2.811 1 91.25 3 PRO B C 1
ATOM 1551 O O . PRO B 1 3 ? 2.641 23.938 1.954 1 91.25 3 PRO B O 1
ATOM 1554 N N . PHE B 1 4 ? 1.568 23.578 3.902 1 93.19 4 PHE B N 1
ATOM 1555 C CA . PHE B 1 4 ? 2.119 22.25 4.176 1 93.19 4 PHE B CA 1
ATOM 1556 C C . PHE B 1 4 ? 1.006 21.234 4.383 1 93.19 4 PHE B C 1
ATOM 1558 O O . PHE B 1 4 ? 0.073 21.469 5.152 1 93.19 4 PHE B O 1
ATOM 1565 N N . LEU B 1 5 ? 1.109 20.234 3.621 1 97.44 5 LEU B N 1
ATOM 1566 C CA . LEU B 1 5 ? 0.295 19.062 3.904 1 97.44 5 LEU B CA 1
ATOM 1567 C C . LEU B 1 5 ? 1.023 18.109 4.848 1 97.44 5 LEU B C 1
ATOM 1569 O O . LEU B 1 5 ? 2.141 17.672 4.559 1 97.44 5 LEU B O 1
ATOM 1573 N N . ILE B 1 6 ? 0.386 17.812 5.949 1 98.06 6 ILE B N 1
ATOM 1574 C CA . ILE B 1 6 ? 1.007 16.906 6.91 1 98.06 6 ILE B CA 1
ATOM 1575 C C . ILE B 1 6 ? 0.078 15.719 7.18 1 98.06 6 ILE B C 1
ATOM 1577 O O . ILE B 1 6 ? -1.087 15.906 7.535 1 98.06 6 ILE B O 1
ATOM 1581 N N . ASP B 1 7 ? 0.577 14.539 6.977 1 98.5 7 ASP B N 1
ATOM 1582 C CA . ASP B 1 7 ? -0.118 13.305 7.32 1 98.5 7 ASP B CA 1
ATOM 1583 C C . ASP B 1 7 ? -0.417 13.234 8.812 1 98.5 7 ASP B C 1
ATOM 1585 O O . ASP B 1 7 ? 0.484 13.391 9.641 1 98.5 7 ASP B O 1
ATOM 1589 N N . VAL B 1 8 ? -1.63 12.969 9.148 1 98.5 8 VAL B N 1
ATOM 1590 C CA . VAL B 1 8 ? -2.035 12.914 10.547 1 98.5 8 VAL B CA 1
ATOM 1591 C C . VAL B 1 8 ? -1.199 11.875 11.289 1 98.5 8 VAL B C 1
ATOM 1593 O O . VAL B 1 8 ? -0.908 12.031 12.477 1 98.5 8 VAL B O 1
ATOM 1596 N N . ASP B 1 9 ? -0.791 10.867 10.625 1 97.69 9 ASP B N 1
ATOM 1597 C CA . ASP B 1 9 ? 0.04 9.82 11.227 1 97.69 9 ASP B CA 1
ATOM 1598 C C . ASP B 1 9 ? 1.388 10.383 11.672 1 97.69 9 ASP B C 1
ATOM 1600 O O . ASP B 1 9 ? 2.113 9.734 12.43 1 97.69 9 ASP B O 1
ATOM 1604 N N . SER B 1 10 ? 1.755 11.555 11.203 1 97.5 10 SER B N 1
ATOM 1605 C CA . SER B 1 10 ? 2.988 12.203 11.633 1 97.5 10 SER B CA 1
ATOM 1606 C C . SER B 1 10 ? 2.809 12.914 12.969 1 97.5 10 SER B C 1
ATOM 1608 O O . SER B 1 10 ? 3.789 13.297 13.609 1 97.5 10 SER B O 1
ATOM 1610 N N . ILE B 1 11 ? 1.622 13.102 13.359 1 98 11 ILE B N 1
ATOM 1611 C CA . ILE B 1 11 ? 1.314 13.867 14.562 1 98 11 ILE B CA 1
ATOM 1612 C C . ILE B 1 11 ? 0.875 12.922 15.68 1 98 11 ILE B C 1
ATOM 1614 O O . ILE B 1 11 ? 1.294 13.078 16.828 1 98 11 ILE B O 1
ATOM 1618 N N . PHE B 1 12 ? 0.046 11.969 15.359 1 98.19 12 PHE B N 1
ATOM 1619 C CA . PHE B 1 12 ? -0.532 11.055 16.344 1 98.19 12 PHE B CA 1
ATOM 1620 C C . PHE B 1 12 ? -0.041 9.633 16.109 1 98.19 12 PHE B C 1
ATOM 1622 O O . PHE B 1 12 ? 0.119 9.211 14.961 1 98.19 12 PHE B O 1
ATOM 1629 N N . ASN B 1 13 ? 0.125 8.922 17.172 1 97.75 13 ASN B N 1
ATOM 1630 C CA . ASN B 1 13 ? 0.514 7.512 17.109 1 97.75 13 ASN B CA 1
ATOM 1631 C C . ASN B 1 13 ? -0.703 6.594 17.141 1 97.75 13 ASN B C 1
ATOM 1633 O O . ASN B 1 13 ? -1.308 6.395 18.188 1 97.75 13 ASN B O 1
ATOM 1637 N N . PHE B 1 14 ? -1.019 5.941 16.016 1 97.12 14 PHE B N 1
ATOM 1638 C CA . PHE B 1 14 ? -2.213 5.109 15.922 1 97.12 14 PHE B CA 1
ATOM 1639 C C . PHE B 1 14 ? -1.861 3.637 16.094 1 97.12 14 PHE B C 1
ATOM 1641 O O . PHE B 1 14 ? -2.711 2.766 15.891 1 97.12 14 PHE B O 1
ATOM 1648 N N . SER B 1 15 ? -0.604 3.244 16.375 1 93.31 15 SER B N 1
ATOM 1649 C CA . SER B 1 15 ? -0.122 1.868 16.406 1 93.31 15 SER B CA 1
ATOM 1650 C C . SER B 1 15 ? -0.944 1.021 17.375 1 93.31 15 SER B C 1
ATOM 1652 O O . SER B 1 15 ? -1.082 -0.189 17.188 1 93.31 15 SER B O 1
ATOM 1654 N N . GLY B 1 16 ? -1.567 1.575 18.406 1 93.19 16 GLY B N 1
ATOM 1655 C CA . GLY B 1 16 ? -2.334 0.83 19.391 1 93.19 16 GLY B CA 1
ATOM 1656 C C . GLY B 1 16 ? -3.799 0.682 19.016 1 93.19 16 GLY B C 1
ATOM 1657 O O . GLY B 1 16 ? -4.57 0.062 19.75 1 93.19 16 GLY B O 1
ATOM 1658 N N . VAL B 1 17 ? -4.184 1.166 17.875 1 96 17 VAL B N 1
ATOM 1659 C CA . VAL B 1 17 ? -5.586 1.143 17.453 1 96 17 VAL B CA 1
ATOM 1660 C C . VAL B 1 17 ? -5.871 -0.135 16.672 1 96 17 VAL B C 1
ATOM 1662 O O . VAL B 1 17 ? -5.348 -0.323 15.57 1 96 17 VAL B O 1
ATOM 1665 N N . LYS B 1 18 ? -6.711 -0.95 17.172 1 94.5 18 LYS B N 1
ATOM 1666 C CA . LYS B 1 18 ? -7.043 -2.227 16.547 1 94.5 18 LYS B CA 1
ATOM 1667 C C . LYS B 1 18 ? -7.664 -2.016 15.172 1 94.5 18 LYS B C 1
ATOM 1669 O O . LYS B 1 18 ? -8.602 -1.228 15.023 1 94.5 18 LYS B O 1
ATOM 1674 N N . GLY B 1 19 ? -7.152 -2.658 14.148 1 94.69 19 GLY B N 1
ATOM 1675 C CA . GLY B 1 19 ? -7.75 -2.658 12.82 1 94.69 19 GLY B CA 1
ATOM 1676 C C . GLY B 1 19 ? -7.273 -1.508 11.953 1 94.69 19 GLY B C 1
ATOM 1677 O O . GLY B 1 19 ? -7.586 -1.452 10.766 1 94.69 19 GLY B O 1
ATOM 1678 N N . ILE B 1 20 ? -6.496 -0.608 12.492 1 96 20 ILE B N 1
ATOM 1679 C CA . ILE B 1 20 ? -6.109 0.599 11.766 1 96 20 ILE B CA 1
ATOM 1680 C C . ILE B 1 20 ? -5.227 0.228 10.578 1 96 20 ILE B C 1
ATOM 1682 O O . ILE B 1 20 ? -5.297 0.865 9.523 1 96 20 ILE B O 1
ATOM 1686 N N . ASP B 1 21 ? -4.418 -0.825 10.734 1 94.62 21 ASP B N 1
ATOM 1687 C CA . ASP B 1 21 ? -3.545 -1.248 9.641 1 94.62 21 ASP B CA 1
ATOM 1688 C C . ASP B 1 21 ? -4.359 -1.737 8.445 1 94.62 21 ASP B C 1
ATOM 1690 O O . ASP B 1 21 ? -4.035 -1.422 7.297 1 94.62 21 ASP B O 1
ATOM 1694 N N . VAL B 1 22 ? -5.379 -2.469 8.734 1 96 22 VAL B N 1
ATOM 1695 C CA . VAL B 1 22 ? -6.262 -2.963 7.684 1 96 22 VAL B CA 1
ATOM 1696 C C . VAL B 1 22 ? -6.941 -1.789 6.984 1 96 22 VAL B C 1
ATOM 1698 O O . VAL B 1 22 ? -6.996 -1.741 5.754 1 96 22 VAL B O 1
ATOM 1701 N N . TYR B 1 23 ? -7.453 -0.861 7.789 1 97.94 23 TYR B N 1
ATOM 1702 C CA . TYR B 1 23 ? -8.102 0.315 7.219 1 97.94 23 TYR B CA 1
ATOM 1703 C C . TYR B 1 23 ? -7.145 1.08 6.316 1 97.94 23 TYR B C 1
ATOM 1705 O O . TYR B 1 23 ? -7.508 1.473 5.203 1 97.94 23 TYR B O 1
ATOM 1713 N N . ASN B 1 24 ? -5.941 1.255 6.754 1 97.31 24 ASN B N 1
ATOM 1714 C CA . ASN B 1 24 ? -4.93 1.961 5.977 1 97.31 24 ASN B CA 1
ATOM 1715 C C . ASN B 1 24 ? -4.617 1.231 4.672 1 97.31 24 ASN B C 1
ATOM 1717 O O . ASN B 1 24 ? -4.52 1.855 3.615 1 97.31 24 ASN B O 1
ATOM 1721 N N . ASP B 1 25 ? -4.465 -0.055 4.754 1 97 25 ASP B N 1
ATOM 1722 C CA . ASP B 1 25 ? -4.168 -0.85 3.564 1 97 25 ASP B CA 1
ATOM 1723 C C . ASP B 1 25 ? -5.285 -0.723 2.529 1 97 25 ASP B C 1
ATOM 1725 O O . ASP B 1 25 ? -5.02 -0.511 1.345 1 97 25 ASP B O 1
ATOM 1729 N N . VAL B 1 26 ? -6.477 -0.787 3.02 1 98.56 26 VAL B N 1
ATOM 1730 C CA . VAL B 1 26 ? -7.633 -0.772 2.131 1 98.56 26 VAL B CA 1
ATOM 1731 C C . VAL B 1 26 ? -7.777 0.609 1.495 1 98.56 26 VAL B C 1
ATOM 1733 O O . VAL B 1 26 ? -7.887 0.729 0.272 1 98.56 26 VAL B O 1
ATOM 1736 N N . THR B 1 27 ? -7.75 1.638 2.273 1 98.75 27 THR B N 1
ATOM 1737 C CA . THR B 1 27 ? -8.008 2.98 1.765 1 98.75 27 THR B CA 1
ATOM 1738 C C . THR B 1 27 ? -6.898 3.426 0.822 1 98.75 27 THR B C 1
ATOM 1740 O O . THR B 1 27 ? -7.164 4.035 -0.217 1 98.75 27 THR B O 1
ATOM 1743 N N . THR B 1 28 ? -5.664 3.072 1.167 1 98.44 28 THR B N 1
ATOM 1744 C CA . THR B 1 28 ? -4.551 3.422 0.293 1 98.44 28 THR B CA 1
ATOM 1745 C C . THR B 1 28 ? -4.684 2.727 -1.059 1 98.44 28 THR B C 1
ATOM 1747 O O . THR B 1 28 ? -4.391 3.32 -2.1 1 98.44 28 THR B O 1
ATOM 1750 N N . ALA B 1 29 ? -5.137 1.545 -1.069 1 98.25 29 ALA B N 1
ATOM 1751 C CA . ALA B 1 29 ? -5.281 0.774 -2.301 1 98.25 29 ALA B CA 1
ATOM 1752 C C . ALA B 1 29 ? -6.465 1.275 -3.123 1 98.25 29 ALA B C 1
ATOM 1754 O O . ALA B 1 29 ? -6.422 1.264 -4.355 1 98.25 29 ALA B O 1
ATOM 1755 N N . LEU B 1 30 ? -7.512 1.721 -2.463 1 98.62 30 LEU B N 1
ATOM 1756 C CA . LEU B 1 30 ? -8.703 2.189 -3.16 1 98.62 30 LEU B CA 1
ATOM 1757 C C . LEU B 1 30 ? -8.398 3.439 -3.98 1 98.62 30 LEU B C 1
ATOM 1759 O O . LEU B 1 30 ? -8.914 3.6 -5.09 1 98.62 30 LEU B O 1
ATOM 1763 N N . GLY B 1 31 ? -7.621 4.309 -3.402 1 97.44 31 GLY B N 1
ATOM 1764 C CA . GLY B 1 31 ? -7.234 5.512 -4.121 1 97.44 31 GLY B CA 1
ATOM 1765 C C . GLY B 1 31 ? -8.422 6.328 -4.598 1 97.44 31 GLY B C 1
ATOM 1766 O O . GLY B 1 31 ? -9.125 6.941 -3.789 1 97.44 31 GLY B O 1
ATOM 1767 N N . SER B 1 32 ? -8.742 6.199 -5.922 1 97.56 32 SER B N 1
ATOM 1768 C CA . SER B 1 32 ? -9.766 7.055 -6.527 1 97.56 32 SER B CA 1
ATOM 1769 C C . SER B 1 32 ? -11.156 6.465 -6.348 1 97.56 32 SER B C 1
ATOM 1771 O O . SER B 1 32 ? -12.156 7.145 -6.574 1 97.56 32 SER B O 1
ATOM 1773 N N . LYS B 1 33 ? -11.211 5.234 -6.008 1 98.38 33 LYS B N 1
ATOM 1774 C CA . LYS B 1 33 ? -12.508 4.621 -5.723 1 98.38 33 LYS B CA 1
ATOM 1775 C C . LYS B 1 33 ? -13 5.012 -4.332 1 98.38 33 LYS B C 1
ATOM 1777 O O . LYS B 1 33 ? -12.531 4.477 -3.326 1 98.38 33 LYS B O 1
ATOM 1782 N N . TYR B 1 34 ? -14.047 5.797 -4.352 1 98.69 34 TYR B N 1
ATOM 1783 C CA . TYR B 1 34 ? -14.438 6.441 -3.104 1 98.69 34 TYR B CA 1
ATOM 1784 C C . TYR B 1 34 ? -15.578 5.691 -2.436 1 98.69 34 TYR B C 1
ATOM 1786 O O . TYR B 1 34 ? -16.516 5.25 -3.107 1 98.69 34 TYR B O 1
ATOM 1794 N N . TYR B 1 35 ? -15.477 5.543 -1.131 1 98.69 35 TYR B N 1
ATOM 1795 C CA . TYR B 1 35 ? -16.531 5.195 -0.186 1 98.69 35 TYR B CA 1
ATOM 1796 C C . TYR B 1 35 ? -16.562 6.176 0.981 1 98.69 35 TYR B C 1
ATOM 1798 O O . TYR B 1 35 ? -15.531 6.699 1.39 1 98.69 35 TYR B O 1
ATOM 1806 N N . PRO B 1 36 ? -17.797 6.422 1.543 1 98.56 36 PRO B N 1
ATOM 1807 C CA . PRO B 1 36 ? -17.797 7.25 2.752 1 98.56 36 PRO B CA 1
ATOM 1808 C C . PRO B 1 36 ? -16.891 6.699 3.844 1 98.56 36 PRO B C 1
ATOM 1810 O O . PRO B 1 36 ? -17.016 5.535 4.238 1 98.56 36 PRO B O 1
ATOM 1813 N N . ALA B 1 37 ? -15.984 7.512 4.355 1 98.31 37 ALA B N 1
ATOM 1814 C CA . ALA B 1 37 ? -14.906 7.059 5.23 1 98.31 37 ALA B CA 1
ATOM 1815 C C . ALA B 1 37 ? -15.461 6.418 6.496 1 98.31 37 ALA B C 1
ATOM 1817 O O . ALA B 1 37 ? -14.969 5.375 6.938 1 98.31 37 ALA B O 1
ATOM 1818 N N . GLY B 1 38 ? -16.453 7.066 7.09 1 98 38 GLY B N 1
ATOM 1819 C CA . GLY B 1 38 ? -17.047 6.535 8.312 1 98 38 GLY B CA 1
ATOM 1820 C C . GLY B 1 38 ? -17.625 5.148 8.133 1 98 38 GLY B C 1
ATOM 1821 O O . GLY B 1 38 ? -17.438 4.273 8.977 1 98 38 GLY B O 1
ATOM 1822 N N . ASP B 1 39 ? -18.344 4.934 7.031 1 97.94 39 ASP B N 1
ATOM 1823 C CA . ASP B 1 39 ? -18.969 3.643 6.746 1 97.94 39 ASP B CA 1
ATOM 1824 C C . ASP B 1 39 ? -17.906 2.566 6.512 1 97.94 39 ASP B C 1
ATOM 1826 O O . ASP B 1 39 ? -18.031 1.454 7.031 1 97.94 39 ASP B O 1
ATOM 1830 N N . LEU B 1 40 ? -16.938 2.918 5.746 1 98.5 40 LEU B N 1
ATOM 1831 C CA . LEU B 1 40 ? -15.859 1.974 5.453 1 98.5 40 LEU B CA 1
ATOM 1832 C C . LEU B 1 40 ? -15.109 1.593 6.723 1 98.5 40 LEU B C 1
ATOM 1834 O O . LEU B 1 40 ? -14.836 0.412 6.961 1 98.5 40 LEU B O 1
ATOM 1838 N N . LEU B 1 41 ? -14.789 2.59 7.52 1 98 41 LEU B N 1
ATOM 1839 C CA . LEU B 1 41 ? -14.094 2.352 8.781 1 98 41 LEU B CA 1
ATOM 1840 C C . LEU B 1 41 ? -14.891 1.402 9.664 1 98 41 LEU B C 1
ATOM 1842 O O . LEU B 1 41 ? -14.336 0.437 10.203 1 98 41 LEU B O 1
ATOM 1846 N N . ARG B 1 42 ? -16.156 1.65 9.758 1 97.38 42 ARG B N 1
ATOM 1847 C CA . ARG B 1 42 ? -17.016 0.82 10.602 1 97.38 42 ARG B CA 1
ATOM 1848 C C . ARG B 1 42 ? -17.062 -0.611 10.078 1 97.38 42 ARG B C 1
ATOM 1850 O O . ARG B 1 42 ? -17.047 -1.564 10.859 1 97.38 42 ARG B O 1
ATOM 1857 N N . SER B 1 43 ? -17.141 -0.74 8.82 1 97.06 43 SER B N 1
ATOM 1858 C CA . SER B 1 43 ? -17.219 -2.066 8.219 1 97.06 43 SER B CA 1
ATOM 1859 C C . SER B 1 43 ? -15.938 -2.859 8.453 1 97.06 43 SER B C 1
ATOM 1861 O O . SER B 1 43 ? -15.984 -4.07 8.672 1 97.06 43 SER B O 1
ATOM 1863 N N . LEU B 1 44 ? -14.836 -2.207 8.469 1 97 44 LEU B N 1
ATOM 1864 C CA . LEU B 1 44 ? -13.539 -2.875 8.508 1 97 44 LEU B CA 1
ATOM 1865 C C . LEU B 1 44 ? -13.07 -3.078 9.945 1 97 44 LEU B C 1
ATOM 1867 O O . LEU B 1 44 ? -12.43 -4.082 10.258 1 97 44 LEU B O 1
ATOM 1871 N N . VAL B 1 45 ? -13.375 -2.109 10.789 1 94.75 45 VAL B N 1
ATOM 1872 C CA . VAL B 1 45 ? -12.727 -2.076 12.094 1 94.75 45 VAL B CA 1
ATOM 1873 C C . VAL B 1 45 ? -13.781 -2.102 13.195 1 94.75 45 VAL B C 1
ATOM 1875 O O . VAL B 1 45 ? -13.461 -2.385 14.359 1 94.75 45 VAL B O 1
ATOM 1878 N N . GLY B 1 46 ? -15.016 -1.888 12.883 1 93.88 46 GLY B N 1
ATOM 1879 C CA . GLY B 1 46 ? -16.031 -1.709 13.906 1 93.88 46 GLY B CA 1
ATOM 1880 C C . GLY B 1 46 ? -15.953 -0.359 14.594 1 93.88 46 GLY B C 1
ATOM 1881 O O . GLY B 1 46 ? -15.875 0.677 13.93 1 93.88 46 GLY B O 1
ATOM 1882 N N . ASP B 1 47 ? -16.125 -0.324 15.906 1 90.31 47 ASP B N 1
ATOM 1883 C CA . ASP B 1 47 ? -16.016 0.936 16.641 1 90.31 47 ASP B CA 1
ATOM 1884 C C . ASP B 1 47 ? -14.562 1.343 16.844 1 90.31 47 ASP B C 1
ATOM 1886 O O . ASP B 1 47 ? -13.812 0.65 17.531 1 90.31 47 ASP B O 1
ATOM 1890 N N . LEU B 1 48 ? -14.242 2.348 16.172 1 90.62 48 LEU B N 1
ATOM 1891 C CA . LEU B 1 48 ? -12.891 2.875 16.312 1 90.62 48 LEU B CA 1
ATOM 1892 C C . LEU B 1 48 ? -12.688 3.477 17.703 1 90.62 48 LEU B C 1
ATOM 1894 O O . LEU B 1 48 ? -13.492 4.293 18.156 1 90.62 48 LEU B O 1
ATOM 1898 N N . ASN B 1 49 ? -11.773 2.994 18.391 1 92.62 49 ASN B N 1
ATOM 1899 C CA . ASN B 1 49 ? -11.43 3.535 19.688 1 92.62 49 ASN B CA 1
ATOM 1900 C C . ASN B 1 49 ? -10.133 4.34 19.641 1 92.62 49 ASN B C 1
ATOM 1902 O O . ASN B 1 49 ? -9.047 3.771 19.516 1 92.62 49 ASN B O 1
ATOM 1906 N N . LEU B 1 50 ? -10.281 5.621 19.828 1 94.38 50 LEU B N 1
ATOM 1907 C CA . LEU B 1 50 ? -9.117 6.5 19.734 1 94.38 50 LEU B CA 1
ATOM 1908 C C . LEU B 1 50 ? -8.727 7.027 21.109 1 94.38 50 LEU B C 1
ATOM 1910 O O . LEU B 1 50 ? -7.922 7.949 21.219 1 94.38 50 LEU B O 1
ATOM 1914 N N . SER B 1 51 ? -9.266 6.504 22.156 1 92.31 51 SER B N 1
ATOM 1915 C CA . SER B 1 51 ? -9.07 7.027 23.5 1 92.31 51 SER B CA 1
ATOM 1916 C C . SER B 1 51 ? -7.609 6.949 23.938 1 92.31 51 SER B C 1
ATOM 1918 O O . SER B 1 51 ? -7.141 7.781 24.719 1 92.31 51 SER B O 1
ATOM 1920 N N . GLU B 1 52 ? -6.906 5.992 23.359 1 93.5 52 GLU B N 1
ATOM 1921 C CA . GLU B 1 52 ? -5.531 5.793 23.812 1 93.5 52 GLU B CA 1
ATOM 1922 C C . GLU B 1 52 ? -4.539 6.422 22.844 1 93.5 52 GLU B C 1
ATOM 1924 O O . GLU B 1 52 ? -3.326 6.355 23.062 1 93.5 52 GLU B O 1
ATOM 1929 N N . VAL B 1 53 ? -5.047 6.988 21.828 1 97.75 53 VAL B N 1
ATOM 1930 C CA . VAL B 1 53 ? -4.172 7.629 20.844 1 97.75 53 VAL B CA 1
ATOM 1931 C C . VAL B 1 53 ? -3.559 8.891 21.453 1 97.75 53 VAL B C 1
ATOM 1933 O O . VAL B 1 53 ? -4.27 9.727 22.016 1 97.75 53 VAL B O 1
ATOM 1936 N N . LYS B 1 54 ? -2.252 9.047 21.391 1 97.56 54 LYS B N 1
ATOM 1937 C CA . LYS B 1 54 ? -1.514 10.203 21.891 1 97.56 54 LYS B CA 1
ATOM 1938 C C . LYS B 1 54 ? -0.664 10.828 20.797 1 97.56 54 LYS B C 1
ATOM 1940 O O . LYS B 1 54 ? -0.218 10.133 19.875 1 97.56 54 LYS B O 1
ATOM 1945 N N . PRO B 1 55 ? -0.471 12.094 20.859 1 97.88 55 PRO B N 1
ATOM 1946 C CA . PRO B 1 55 ? 0.482 12.703 19.922 1 97.88 55 PRO B CA 1
ATOM 1947 C C . PRO B 1 55 ? 1.926 12.297 20.203 1 97.88 55 PRO B C 1
ATOM 1949 O O . PRO B 1 55 ? 2.248 11.891 21.328 1 97.88 55 PRO B O 1
ATOM 1952 N N . TYR B 1 56 ? 2.686 12.266 19.172 1 97.38 56 TYR B N 1
ATOM 1953 C CA . TYR B 1 56 ? 4.121 12.109 19.375 1 97.38 56 TYR B CA 1
ATOM 1954 C C . TYR B 1 56 ? 4.684 13.258 20.203 1 97.38 56 TYR B C 1
ATOM 1956 O O . TYR B 1 56 ? 4.086 14.328 20.266 1 97.38 56 TYR B O 1
ATOM 1964 N N . ASP B 1 57 ? 5.84 13.078 20.75 1 95 57 ASP B N 1
ATOM 1965 C CA . ASP B 1 57 ? 6.465 14.07 21.609 1 95 57 ASP B CA 1
ATOM 1966 C C . ASP B 1 57 ? 6.746 15.359 20.844 1 95 57 ASP B C 1
ATOM 1968 O O . ASP B 1 57 ? 6.641 16.453 21.406 1 95 57 ASP B O 1
ATOM 1972 N N . ASP B 1 58 ? 7.055 15.242 19.594 1 95 58 ASP B N 1
ATOM 1973 C CA . ASP B 1 58 ? 7.461 16.422 18.828 1 95 58 ASP B CA 1
ATOM 1974 C C . ASP B 1 58 ? 6.254 17.109 18.188 1 95 58 ASP B C 1
ATOM 1976 O O . ASP B 1 58 ? 6.406 18.078 17.453 1 95 58 ASP B O 1
ATOM 1980 N N . ALA B 1 59 ? 5.062 16.578 18.469 1 93.56 59 ALA B N 1
ATOM 1981 C CA . ALA B 1 59 ? 3.854 17.172 17.891 1 93.56 59 ALA B CA 1
ATOM 1982 C C . ALA B 1 59 ? 3.666 18.609 18.359 1 93.56 59 ALA B C 1
ATOM 1984 O O . ALA B 1 59 ? 3.029 19.406 17.672 1 93.56 59 ALA B O 1
ATOM 1985 N N . LEU B 1 60 ? 4.234 18.938 19.469 1 87.62 60 LEU B N 1
ATOM 1986 C CA . LEU B 1 60 ? 4.133 20.281 20 1 87.62 60 LEU B CA 1
ATOM 1987 C C . LEU B 1 60 ? 4.84 21.297 19.094 1 87.62 60 LEU B C 1
ATOM 1989 O O . LEU B 1 60 ? 4.551 22.484 19.156 1 87.62 60 LEU B O 1
ATOM 1993 N N . TYR B 1 61 ? 5.668 20.812 18.297 1 90.5 61 TYR B N 1
ATOM 1994 C CA . TYR B 1 61 ? 6.402 21.703 17.406 1 90.5 61 TYR B CA 1
ATOM 1995 C C . TYR B 1 61 ? 5.551 22.094 16.219 1 90.5 61 TYR B C 1
ATOM 1997 O O . TYR B 1 61 ? 6.012 22.828 15.328 1 90.5 61 TYR B O 1
ATOM 2005 N N . LEU B 1 62 ? 4.348 21.562 16.172 1 92.81 62 LEU B N 1
ATOM 2006 C CA . LEU B 1 62 ? 3.367 22.109 15.234 1 92.81 62 LEU B CA 1
ATOM 2007 C C . LEU B 1 62 ? 3.203 23.609 15.422 1 92.81 62 LEU B C 1
ATOM 2009 O O . LEU B 1 62 ? 2.979 24.344 14.453 1 92.81 62 LEU B O 1
ATOM 2013 N N . GLU B 1 63 ? 3.311 24 16.672 1 91.31 63 GLU B N 1
ATOM 2014 C CA . GLU B 1 63 ? 3.232 25.422 16.969 1 91.31 63 GLU B CA 1
ATOM 2015 C C . GLU B 1 63 ? 4.32 26.203 16.234 1 91.31 63 GLU B C 1
ATOM 2017 O O . GLU B 1 63 ? 4.035 27.219 15.586 1 91.31 63 GLU B O 1
ATOM 2022 N N . GLU B 1 64 ? 5.492 25.766 16.359 1 90.5 64 GLU B N 1
ATOM 2023 C CA . GLU B 1 64 ? 6.609 26.422 15.695 1 90.5 64 GLU B CA 1
ATOM 2024 C C . GLU B 1 64 ? 6.43 26.422 14.18 1 90.5 64 GLU B C 1
ATOM 2026 O O . GLU B 1 64 ? 6.73 27.422 13.516 1 90.5 64 GLU B O 1
ATOM 2031 N N . LEU B 1 65 ? 5.988 25.328 13.656 1 91.94 65 LEU B N 1
ATOM 2032 C CA . LEU B 1 65 ? 5.77 25.188 12.219 1 91.94 65 LEU B CA 1
ATOM 2033 C C . LEU B 1 65 ? 4.688 26.156 11.75 1 91.94 65 LEU B C 1
ATOM 2035 O O . LEU B 1 65 ? 4.781 26.719 10.648 1 91.94 65 LEU B O 1
ATOM 2039 N N . ASN B 1 66 ? 3.734 26.328 12.609 1 91.5 66 ASN B N 1
ATOM 2040 C CA . ASN B 1 66 ? 2.59 27.172 12.281 1 91.5 66 ASN B CA 1
ATOM 2041 C C . ASN B 1 66 ? 3.002 28.625 12.094 1 91.5 66 ASN B C 1
ATOM 2043 O O . ASN B 1 66 ? 2.332 29.375 11.383 1 91.5 66 ASN B O 1
ATOM 2047 N N . TYR B 1 67 ? 4.117 29.078 12.648 1 88.88 67 TYR B N 1
ATOM 2048 C CA . TYR B 1 67 ? 4.605 30.438 12.5 1 88.88 67 TYR B CA 1
ATOM 2049 C C . TYR B 1 67 ? 5.164 30.672 11.102 1 88.88 67 TYR B C 1
ATOM 2051 O O . TYR B 1 67 ? 5.281 31.812 10.656 1 88.88 67 TYR B O 1
ATOM 2059 N N . ARG B 1 68 ? 5.383 29.609 10.445 1 87 68 ARG B N 1
ATOM 2060 C CA . ARG B 1 68 ? 6.113 29.75 9.195 1 87 68 ARG B CA 1
ATOM 2061 C C . ARG B 1 68 ? 5.328 29.156 8.031 1 87 68 ARG B C 1
ATOM 2063 O O . ARG B 1 68 ? 5.648 29.406 6.863 1 87 68 ARG B O 1
ATOM 2070 N N . ALA B 1 69 ? 4.387 28.391 8.375 1 90.69 69 ALA B N 1
ATOM 2071 C CA . ALA B 1 69 ? 3.658 27.656 7.344 1 90.69 69 ALA B CA 1
ATOM 2072 C C . ALA B 1 69 ? 2.178 27.547 7.691 1 90.69 69 ALA B C 1
ATOM 2074 O O . ALA B 1 69 ? 1.808 27.562 8.867 1 90.69 69 ALA B O 1
ATOM 2075 N N . ARG B 1 70 ? 1.348 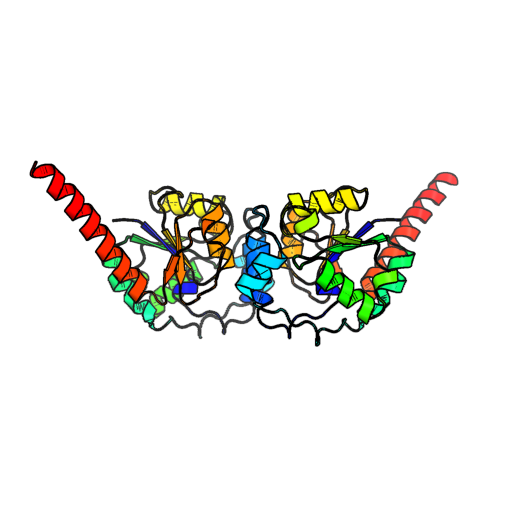27.531 6.676 1 94.75 70 ARG B N 1
ATOM 2076 C CA . ARG B 1 70 ? -0.044 27.141 6.855 1 94.75 70 ARG B CA 1
ATOM 2077 C C . ARG B 1 70 ? -0.177 25.609 6.859 1 94.75 70 ARG B C 1
ATOM 2079 O O . ARG B 1 70 ? 0.098 24.969 5.852 1 94.75 70 ARG B O 1
ATOM 2086 N N . ILE B 1 71 ? -0.676 25.078 7.93 1 96.75 71 ILE B N 1
ATOM 2087 C CA . ILE B 1 71 ? -0.646 23.641 8.125 1 96.75 71 ILE B CA 1
ATOM 2088 C C . ILE B 1 71 ? -2.01 23.031 7.777 1 96.75 71 ILE B C 1
ATOM 2090 O O . ILE B 1 71 ? -3.025 23.422 8.359 1 96.75 71 ILE B O 1
ATOM 2094 N N . TYR B 1 72 ? -2.055 22.188 6.852 1 98.12 72 TYR B N 1
ATOM 2095 C CA . TYR B 1 72 ? -3.201 21.344 6.543 1 98.12 72 TYR B CA 1
ATOM 2096 C C . TYR B 1 72 ? -2.904 19.875 6.883 1 98.12 72 TYR B C 1
ATOM 2098 O O . TYR B 1 72 ? -1.929 19.312 6.387 1 98.12 72 TYR B O 1
ATOM 2106 N N . LEU B 1 73 ? -3.742 19.297 7.707 1 98.5 73 LEU B N 1
ATOM 2107 C CA . LEU B 1 73 ? -3.6 17.875 7.996 1 98.5 73 LEU B CA 1
ATOM 2108 C C . LEU B 1 73 ? -4.387 17.031 6.996 1 98.5 73 LEU B C 1
ATOM 2110 O O . LEU B 1 73 ? -5.504 17.391 6.621 1 98.5 73 LEU B O 1
ATOM 2114 N N . VAL B 1 74 ? -3.785 15.992 6.582 1 98.81 74 VAL B N 1
ATOM 2115 C CA . VAL B 1 74 ? -4.465 15.078 5.668 1 98.81 74 VAL B CA 1
ATOM 2116 C C . VAL B 1 74 ? -4.547 13.688 6.293 1 98.81 74 VAL B C 1
ATOM 2118 O O . VAL B 1 74 ? -3.631 13.258 7 1 98.81 74 VAL B O 1
ATOM 2121 N N . THR B 1 75 ? -5.656 12.969 6.027 1 98.75 75 THR B N 1
ATOM 2122 C CA . THR B 1 75 ? -5.918 11.664 6.633 1 98.75 75 THR B CA 1
ATOM 2123 C C . THR B 1 75 ? -6.902 10.859 5.785 1 98.75 75 THR B C 1
ATOM 2125 O O . THR B 1 75 ? -7.625 11.43 4.961 1 98.75 75 THR B O 1
ATOM 2128 N N . ASN B 1 76 ? -6.855 9.578 5.969 1 98.69 76 ASN B N 1
ATOM 2129 C CA . ASN B 1 76 ? -7.91 8.742 5.402 1 98.69 76 ASN B CA 1
ATOM 2130 C C . ASN B 1 76 ? -9 8.438 6.43 1 98.69 76 ASN B C 1
ATOM 2132 O O . ASN B 1 76 ? 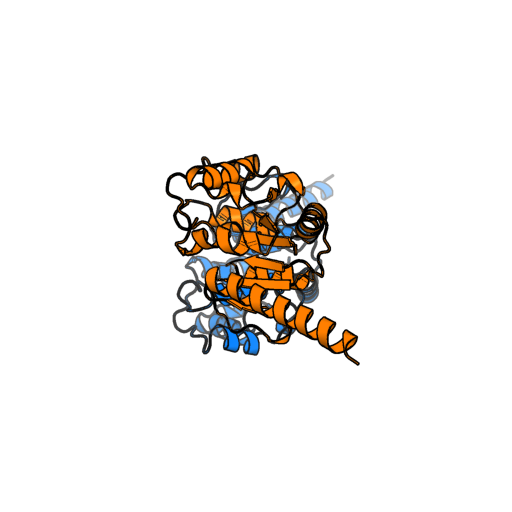-9.984 7.773 6.113 1 98.69 76 ASN B O 1
ATOM 2136 N N . LEU B 1 77 ? -8.867 8.922 7.66 1 98.19 77 LEU B N 1
ATOM 2137 C CA . LEU B 1 77 ? -9.891 8.789 8.688 1 98.19 77 LEU B CA 1
ATOM 2138 C C . LEU B 1 77 ? -11.008 9.805 8.484 1 98.19 77 LEU B C 1
ATOM 2140 O O . LEU B 1 77 ? -10.82 10.797 7.781 1 98.19 77 LEU B O 1
ATOM 2144 N N . PRO B 1 78 ? -12.164 9.508 9.086 1 98 78 PRO B N 1
ATOM 2145 C CA . PRO B 1 78 ? -13.195 10.547 9.102 1 98 78 PRO B CA 1
ATOM 2146 C C . PRO B 1 78 ? -12.711 11.844 9.758 1 98 78 PRO B C 1
ATOM 2148 O O . PRO B 1 78 ? -12.055 11.805 10.797 1 98 78 PRO B O 1
ATOM 2151 N N . LYS B 1 79 ? -13.102 12.945 9.148 1 98.44 79 LYS B N 1
ATOM 2152 C CA . LYS B 1 79 ? -12.617 14.273 9.539 1 98.44 79 LYS B CA 1
ATOM 2153 C C . LYS B 1 79 ? -12.875 14.539 11.016 1 98.44 79 LYS B C 1
ATOM 2155 O O . LYS B 1 79 ? -11.992 15.023 11.727 1 98.44 79 LYS B O 1
ATOM 2160 N N . LEU B 1 80 ? -13.984 14.188 11.539 1 97.25 80 LEU B N 1
ATOM 2161 C CA . LEU B 1 80 ? -14.398 14.516 12.898 1 97.25 80 LEU B CA 1
ATOM 2162 C C . LEU B 1 80 ? -13.562 13.766 13.922 1 97.25 80 LEU B C 1
ATOM 2164 O O . LEU B 1 80 ? -13.32 14.266 15.023 1 97.25 80 LEU B O 1
ATOM 2168 N N . GLU B 1 81 ? -13.133 12.547 13.57 1 97.19 81 GLU B N 1
ATOM 2169 C CA . GLU B 1 81 ? -12.273 11.781 14.469 1 97.19 81 GLU B CA 1
ATOM 2170 C C . GLU B 1 81 ? -10.945 12.5 14.711 1 97.19 81 GLU B C 1
ATOM 2172 O O . GLU B 1 81 ? -10.484 12.586 15.852 1 97.19 81 GLU B O 1
ATOM 2177 N N . VAL B 1 82 ? -10.422 13.023 13.703 1 98 82 VAL B N 1
ATOM 2178 C CA . VAL B 1 82 ? -9.133 13.695 13.797 1 98 82 VAL B CA 1
ATOM 2179 C C . VAL B 1 82 ? -9.297 15.047 14.484 1 98 82 VAL B C 1
ATOM 2181 O O . VAL B 1 82 ? -8.484 15.43 15.32 1 98 82 VAL B O 1
ATOM 2184 N N . LYS B 1 83 ? -10.336 15.789 14.141 1 98.12 83 LYS B N 1
ATOM 2185 C CA . LYS B 1 83 ? -10.594 17.062 14.797 1 98.12 83 LYS B CA 1
ATOM 2186 C C . LYS B 1 83 ? -10.773 16.891 16.297 1 98.12 83 LYS B C 1
ATOM 2188 O O . LYS B 1 83 ? -10.289 17.703 17.094 1 98.12 83 LYS B O 1
ATOM 2193 N N . SER B 1 84 ? -11.43 15.867 16.688 1 97.62 84 SER B N 1
ATOM 2194 C CA . SER B 1 84 ? -11.609 15.57 18.109 1 97.62 84 SER B CA 1
ATOM 2195 C C . SER B 1 84 ? -10.266 15.32 18.797 1 97.62 84 SER B C 1
ATOM 2197 O O . SER B 1 84 ? -10.047 15.781 19.922 1 97.62 84 SER B O 1
ATOM 2199 N N . LEU B 1 85 ? -9.414 14.594 18.156 1 97.5 85 LEU B N 1
ATOM 2200 C CA . LEU B 1 85 ? -8.078 14.336 18.703 1 97.5 85 LEU B CA 1
ATOM 2201 C C . LEU B 1 85 ? -7.297 15.641 18.859 1 97.5 85 LEU B C 1
ATOM 2203 O O . LEU B 1 85 ? -6.66 15.867 19.891 1 97.5 85 LEU B O 1
ATOM 2207 N N . LEU B 1 86 ? -7.387 16.422 17.828 1 97.75 86 LEU B N 1
ATOM 2208 C CA . LEU B 1 86 ? -6.688 17.703 17.859 1 97.75 86 LEU B CA 1
ATOM 2209 C C . LEU B 1 86 ? -7.164 18.547 19.031 1 97.75 86 LEU B C 1
ATOM 2211 O O . LEU B 1 86 ? -6.352 19.141 19.734 1 97.75 86 LEU B O 1
ATOM 2215 N N . MET B 1 87 ? -8.453 18.609 19.234 1 97.75 87 MET B N 1
ATOM 2216 C CA . MET B 1 87 ? -9.031 19.406 20.312 1 97.75 87 MET B CA 1
ATOM 2217 C C . MET B 1 87 ? -8.625 18.859 21.672 1 97.75 87 MET B C 1
ATOM 2219 O O . MET B 1 87 ? -8.281 19.625 22.578 1 97.75 87 MET B O 1
ATOM 2223 N N . ARG B 1 88 ? -8.648 17.594 21.797 1 97.31 88 ARG B N 1
ATOM 2224 C CA . ARG B 1 88 ? -8.305 16.938 23.047 1 97.31 88 ARG B CA 1
ATOM 2225 C C . ARG B 1 88 ? -6.902 17.328 23.516 1 97.31 88 ARG B C 1
ATOM 2227 O O . ARG B 1 88 ? -6.652 17.469 24.703 1 97.31 88 ARG B O 1
ATOM 2234 N N . TYR B 1 89 ? -6.016 17.547 22.562 1 97.06 89 TYR B N 1
ATOM 2235 C CA . TYR B 1 89 ? -4.625 17.812 22.922 1 97.06 89 TYR B CA 1
ATOM 2236 C C . TYR B 1 89 ? -4.25 19.25 22.609 1 97.06 89 TYR B C 1
ATOM 2238 O O . TYR B 1 89 ? -3.066 19.594 22.562 1 97.06 89 TYR B O 1
ATOM 2246 N N . ASN B 1 90 ? -5.211 20.078 22.328 1 96.38 90 ASN B N 1
ATOM 2247 C CA . ASN B 1 90 ? -5.059 21.5 22.094 1 96.38 90 ASN B CA 1
ATOM 2248 C C . ASN B 1 90 ? -4.109 21.797 20.938 1 96.38 90 ASN B C 1
ATOM 2250 O O . ASN B 1 90 ? -3.248 22.672 21.031 1 96.38 90 ASN B O 1
ATOM 2254 N N . LEU B 1 91 ? -4.273 20.984 19.891 1 97.38 91 LEU B N 1
ATOM 2255 C CA . LEU B 1 91 ? -3.424 21.156 18.719 1 97.38 91 LEU B CA 1
ATOM 2256 C C . LEU B 1 91 ? -4.207 21.797 17.562 1 97.38 91 LEU B C 1
ATOM 2258 O O . LEU B 1 91 ? -3.625 22.156 16.531 1 97.38 91 LEU B O 1
ATOM 2262 N N . ASP B 1 92 ? -5.504 21.953 17.75 1 97 92 ASP B N 1
ATOM 2263 C CA . ASP B 1 92 ? -6.402 22.422 16.703 1 97 92 ASP B CA 1
ATOM 2264 C C . ASP B 1 92 ? -6.07 23.859 16.297 1 97 92 ASP B C 1
ATOM 2266 O O . ASP B 1 92 ? -6.238 24.234 15.133 1 97 92 ASP B O 1
ATOM 2270 N N . VAL B 1 93 ? -5.496 24.625 17.172 1 95.88 93 VAL B N 1
ATOM 2271 C CA . VAL B 1 93 ? -5.273 26.047 16.953 1 95.88 93 VAL B CA 1
ATOM 2272 C C . VAL B 1 93 ? -4.145 26.25 15.953 1 95.88 93 VAL B C 1
ATOM 2274 O O . VAL B 1 93 ? -4.023 27.328 15.344 1 95.88 93 VAL B O 1
ATOM 2277 N N . PHE B 1 94 ? -3.336 25.266 15.734 1 95.94 94 PHE B N 1
ATOM 2278 C CA . PHE B 1 94 ? -2.18 25.391 14.859 1 95.94 94 PHE B CA 1
ATOM 2279 C C . PHE B 1 94 ? -2.498 24.891 13.461 1 95.94 94 PHE B C 1
ATOM 2281 O O . PHE B 1 94 ? -1.669 24.984 12.555 1 95.94 94 PHE B O 1
ATOM 2288 N N . VAL B 1 95 ? -3.668 24.312 13.234 1 97.25 95 VAL B N 1
ATOM 2289 C CA . VAL B 1 95 ? -4.027 23.625 12 1 97.25 95 VAL B CA 1
ATOM 2290 C C . VAL B 1 95 ? -5.102 24.406 11.258 1 97.25 95 VAL B C 1
ATOM 2292 O O . VAL B 1 95 ? -6.133 24.766 11.828 1 97.25 95 VAL B O 1
ATOM 2295 N N . GLN B 1 96 ? -4.883 24.672 10.023 1 97.31 96 GLN B N 1
ATOM 2296 C CA . GLN B 1 96 ? -5.836 25.422 9.219 1 97.31 96 GLN B CA 1
ATOM 2297 C C . GLN B 1 96 ? -7.066 24.594 8.883 1 97.31 96 GLN B C 1
ATOM 2299 O O . GLN B 1 96 ? -8.188 25.094 8.883 1 97.31 96 GLN B O 1
ATOM 2304 N N . ASP B 1 97 ? -6.824 23.359 8.531 1 97.75 97 ASP B N 1
ATOM 2305 C CA . ASP B 1 97 ? -7.906 22.438 8.18 1 97.75 97 ASP B CA 1
ATOM 2306 C C . ASP B 1 97 ? -7.434 20.984 8.203 1 97.75 97 ASP B C 1
ATOM 2308 O O . ASP B 1 97 ? -6.23 20.719 8.195 1 97.75 97 ASP B O 1
ATOM 2312 N N . VAL B 1 98 ? -8.406 20.125 8.375 1 98.69 98 VAL B N 1
ATOM 2313 C CA . VAL B 1 98 ? -8.203 18.703 8.211 1 98.69 98 VAL B CA 1
ATOM 2314 C C . VAL B 1 98 ? -8.891 18.219 6.934 1 98.69 98 VAL B C 1
ATOM 2316 O O . VAL B 1 98 ? -10.102 18.406 6.766 1 98.69 98 VAL B O 1
ATOM 2319 N N . ILE B 1 99 ? -8.125 17.688 6.055 1 98.81 99 ILE B N 1
ATOM 2320 C CA . ILE B 1 99 ? -8.664 17.203 4.793 1 98.81 99 ILE B CA 1
ATOM 2321 C C . ILE B 1 99 ? -8.812 15.688 4.84 1 98.81 99 ILE B C 1
ATOM 2323 O O . ILE B 1 99 ? -7.848 14.977 5.113 1 98.81 99 ILE B O 1
ATOM 2327 N N . SER B 1 100 ? -10.016 15.188 4.617 1 98.81 100 SER B N 1
ATOM 2328 C CA . SER B 1 100 ? -10.367 13.773 4.684 1 98.81 100 SER B CA 1
ATOM 2329 C C . SER B 1 100 ? -10.891 13.273 3.344 1 98.81 100 SER B C 1
ATOM 2331 O O . SER B 1 100 ? -11.125 14.062 2.426 1 98.81 100 SER B O 1
ATOM 2333 N N . PRO B 1 101 ? -11.047 11.922 3.213 1 98.88 101 PRO B N 1
ATOM 2334 C CA . PRO B 1 101 ? -11.586 11.367 1.965 1 98.88 101 PRO B CA 1
ATOM 2335 C C . PRO B 1 101 ? -12.961 11.93 1.612 1 98.88 101 PRO B C 1
ATOM 2337 O O . PRO B 1 101 ? -13.289 12.07 0.432 1 98.88 101 PRO B O 1
ATOM 2340 N N . ASP B 1 102 ? -13.742 12.273 2.57 1 98.81 102 ASP B N 1
ATOM 2341 C CA . ASP B 1 102 ? -15.094 12.773 2.332 1 98.81 102 ASP B CA 1
ATOM 2342 C C . ASP B 1 102 ? -15.07 14.148 1.676 1 98.81 102 ASP B C 1
ATOM 2344 O O . ASP B 1 102 ? -15.984 14.5 0.926 1 98.81 102 ASP B O 1
ATOM 2348 N N . ASP B 1 103 ? -14.039 14.867 1.948 1 98.75 103 ASP B N 1
ATOM 2349 C CA . ASP B 1 103 ? -13.836 16.141 1.273 1 98.75 103 ASP B CA 1
ATOM 2350 C C . ASP B 1 103 ? -13.445 15.945 -0.189 1 98.75 103 ASP B C 1
ATOM 2352 O O . ASP B 1 103 ? -14.039 16.547 -1.084 1 98.75 103 ASP B O 1
ATOM 2356 N N . ALA B 1 104 ? -12.477 15.055 -0.433 1 98.56 104 ALA B N 1
ATOM 2357 C CA . ALA B 1 104 ? -11.836 14.891 -1.736 1 98.56 104 ALA B CA 1
ATOM 2358 C C . ALA B 1 104 ? -12.602 13.898 -2.6 1 98.56 104 ALA B C 1
ATOM 2360 O O . ALA B 1 104 ? -12.367 13.797 -3.807 1 98.56 104 ALA B O 1
ATOM 2361 N N . LYS B 1 105 ? -13.484 13.125 -2.008 1 98.81 105 LYS B N 1
ATOM 2362 C CA . LYS B 1 105 ? -14.188 12.031 -2.668 1 98.81 105 LYS B CA 1
ATOM 2363 C C . LYS B 1 105 ? -13.211 11.031 -3.283 1 98.81 105 LYS B C 1
ATOM 2365 O O . LYS B 1 105 ? -13.391 10.602 -4.422 1 98.81 105 LYS B O 1
ATOM 2370 N N . SER B 1 106 ? -12.195 10.789 -2.598 1 98.81 106 SER B N 1
ATOM 2371 C CA . SER B 1 106 ? -11.102 9.875 -2.904 1 98.81 106 SER B CA 1
ATOM 2372 C C . SER B 1 106 ? -10.211 9.641 -1.684 1 98.81 106 SER B C 1
ATOM 2374 O O . SER B 1 106 ? -10.344 10.336 -0.675 1 98.81 106 SER B O 1
ATOM 2376 N N . PHE B 1 107 ? -9.43 8.672 -1.732 1 98.88 107 PHE B N 1
ATOM 2377 C CA . PHE B 1 107 ? -8.523 8.375 -0.629 1 98.88 107 PHE B CA 1
ATOM 2378 C C . PHE B 1 107 ? -7.09 8.758 -0.989 1 98.88 107 PHE B C 1
ATOM 2380 O O . PHE B 1 107 ? -6.703 8.703 -2.158 1 98.88 107 PHE B O 1
ATOM 2387 N N . MET B 1 108 ? -6.387 9.258 0.092 1 98.31 108 MET B N 1
ATOM 2388 C CA . MET B 1 108 ? -4.938 9.352 -0.037 1 98.31 108 MET B CA 1
ATOM 2389 C C . MET B 1 108 ? -4.324 7.969 -0.254 1 98.31 108 MET B C 1
ATOM 2391 O O . MET B 1 108 ? -4.746 6.992 0.371 1 98.31 108 MET B O 1
ATOM 2395 N N . PRO B 1 109 ? -3.387 7.801 -1.277 1 98.19 109 PRO B N 1
ATOM 2396 C CA . PRO B 1 109 ? -2.596 8.836 -1.944 1 98.19 109 PRO B CA 1
ATOM 2397 C C . PRO B 1 109 ? -3.01 9.055 -3.398 1 98.19 109 PRO B C 1
ATOM 2399 O O . PRO B 1 109 ? -2.154 9.242 -4.266 1 98.19 109 PRO B O 1
ATOM 2402 N N . SER B 1 110 ? -4.27 8.984 -3.758 1 98.31 110 SER B N 1
ATOM 2403 C CA . SER B 1 110 ? -4.684 9.188 -5.145 1 98.31 110 SER B CA 1
ATOM 2404 C C . SER B 1 110 ? -4.312 10.586 -5.629 1 98.31 110 SER B C 1
ATOM 2406 O O . SER B 1 110 ? -4.172 11.508 -4.824 1 98.31 110 SER B O 1
ATOM 2408 N N . ARG B 1 111 ? -4.113 10.711 -6.926 1 97.62 111 ARG B N 1
ATOM 2409 C CA . ARG B 1 111 ? -3.863 12.016 -7.516 1 97.62 111 ARG B CA 1
ATOM 2410 C C . ARG B 1 111 ? -4.996 12.992 -7.199 1 97.62 111 ARG B C 1
ATOM 2412 O O . ARG B 1 111 ? -4.75 14.156 -6.898 1 97.62 111 ARG B O 1
ATOM 2419 N N . GLU B 1 112 ? -6.199 12.516 -7.227 1 98.44 112 GLU B N 1
ATOM 2420 C CA . GLU B 1 112 ? -7.38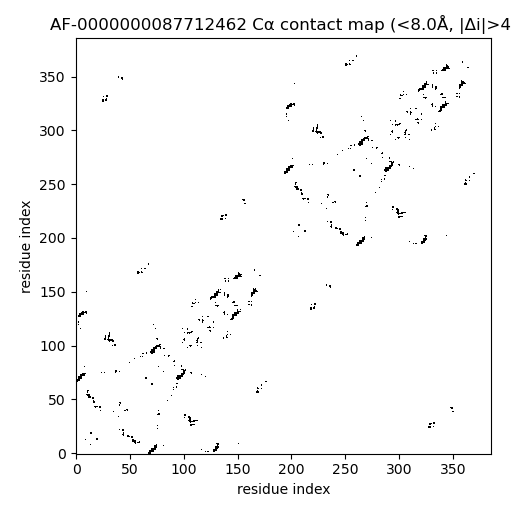7 13.312 -6.949 1 98.44 112 GLU B CA 1
ATOM 2421 C C . GLU B 1 112 ? -7.34 13.898 -5.539 1 98.44 112 GLU B C 1
ATOM 2423 O O . GLU B 1 112 ? -7.672 15.062 -5.332 1 98.44 112 GLU B O 1
ATOM 2428 N N . PHE B 1 113 ? -6.926 13.047 -4.637 1 98.69 113 PHE B N 1
ATOM 2429 C CA . PHE B 1 113 ? -6.863 13.484 -3.246 1 98.69 113 PHE B CA 1
ATOM 2430 C C . PHE B 1 113 ? -5.871 14.633 -3.086 1 98.69 113 PHE B C 1
ATOM 2432 O O . PHE B 1 113 ? -6.191 15.656 -2.484 1 98.69 113 PHE B O 1
ATOM 2439 N N . PHE B 1 114 ? -4.727 14.516 -3.682 1 98.44 114 PHE B N 1
ATOM 2440 C CA . PHE B 1 114 ? -3.686 15.531 -3.533 1 98.44 114 PHE B CA 1
ATOM 2441 C C . PHE B 1 114 ? -4.035 16.781 -4.324 1 98.44 114 PHE B C 1
ATOM 2443 O O . PHE B 1 114 ? -3.723 17.891 -3.9 1 98.44 114 PHE B O 1
ATOM 2450 N N . THR B 1 115 ? -4.668 16.609 -5.488 1 97.94 115 THR B N 1
ATOM 2451 C CA . THR B 1 115 ? -5.129 17.766 -6.258 1 97.94 115 THR B CA 1
ATOM 2452 C C . THR B 1 115 ? -6.152 18.578 -5.465 1 97.94 115 THR B C 1
ATOM 2454 O O . THR B 1 115 ? -6.062 19.797 -5.395 1 97.94 115 THR B O 1
ATOM 2457 N N . TYR B 1 116 ? -7.07 17.906 -4.84 1 98.5 116 TYR B N 1
ATOM 2458 C CA . TYR B 1 116 ? -8.055 18.578 -4 1 98.5 116 TYR B CA 1
ATOM 2459 C C . TYR B 1 116 ? -7.379 19.312 -2.842 1 98.5 116 TYR B C 1
ATOM 2461 O O . TYR B 1 116 ? -7.707 20.453 -2.547 1 98.5 116 TYR B O 1
ATOM 2469 N N . SER B 1 117 ? -6.461 18.578 -2.154 1 98.31 117 SER B N 1
ATOM 2470 C CA . SER B 1 117 ? -5.77 19.141 -1.001 1 98.31 117 SER B CA 1
ATOM 2471 C C . SER B 1 117 ? -5.016 20.422 -1.378 1 98.31 117 SER B C 1
ATOM 2473 O O . SER B 1 117 ? -5.043 21.406 -0.64 1 98.31 117 SER B O 1
ATOM 2475 N N . ALA B 1 118 ? -4.387 20.375 -2.508 1 96.75 118 ALA B N 1
ATOM 2476 C CA . ALA B 1 118 ? -3.666 21.547 -2.986 1 96.75 118 ALA B CA 1
ATOM 2477 C C . ALA B 1 118 ? -4.621 22.703 -3.244 1 96.75 118 ALA B C 1
ATOM 2479 O O . ALA B 1 118 ? -4.34 23.844 -2.867 1 96.75 118 ALA B O 1
ATOM 2480 N N . ARG B 1 119 ? -5.699 22.391 -3.855 1 97 119 ARG B N 1
ATOM 2481 C CA . ARG B 1 119 ? -6.703 23.422 -4.125 1 97 119 ARG B CA 1
ATOM 2482 C C . ARG B 1 119 ? -7.23 24.016 -2.83 1 97 119 ARG B C 1
ATOM 2484 O O . ARG B 1 119 ? -7.375 25.234 -2.723 1 97 119 ARG B O 1
ATOM 2491 N N . ARG B 1 120 ? -7.504 23.156 -1.906 1 97.5 120 ARG B N 1
ATOM 2492 C CA . ARG B 1 120 ? -7.988 23.609 -0.606 1 97.5 120 ARG B CA 1
ATOM 2493 C C . ARG B 1 120 ? -6.984 24.547 0.054 1 97.5 120 ARG B C 1
ATOM 2495 O O . ARG B 1 120 ? -7.375 25.484 0.758 1 97.5 120 ARG B O 1
ATOM 2502 N N . ALA B 1 121 ? -5.734 24.281 -0.165 1 96.19 121 ALA B N 1
ATOM 2503 C CA . ALA B 1 121 ? -4.66 25.094 0.407 1 96.19 121 ALA B CA 1
ATOM 2504 C C . ALA B 1 121 ? -4.309 26.266 -0.504 1 96.19 121 ALA B C 1
ATOM 2506 O O . ALA B 1 121 ? -3.307 26.953 -0.284 1 96.19 121 ALA B O 1
ATOM 2507 N N . ASN B 1 122 ? -5.102 26.469 -1.517 1 95 122 ASN B N 1
ATOM 2508 C CA . ASN B 1 122 ? -4.852 27.516 -2.504 1 95 122 ASN B CA 1
ATOM 2509 C C . ASN B 1 122 ? -3.443 27.406 -3.084 1 95 122 ASN B C 1
ATOM 2511 O O . ASN B 1 122 ? -2.717 28.406 -3.133 1 95 122 ASN B O 1
ATOM 2515 N N . SER B 1 123 ? -3.084 26.25 -3.48 1 94.75 123 SER B N 1
ATOM 2516 C CA . SER B 1 123 ? -1.764 25.938 -4.02 1 94.75 123 SER B CA 1
ATOM 2517 C C . SER B 1 123 ? -1.857 24.953 -5.184 1 94.75 123 SER B C 1
ATOM 2519 O O . SER B 1 123 ? -2.93 24.781 -5.766 1 94.75 123 SER B O 1
ATOM 2521 N N . LEU B 1 124 ? -0.694 24.531 -5.715 1 92.12 124 LEU B N 1
ATOM 2522 C CA . LEU B 1 124 ? -0.563 23.5 -6.75 1 92.12 124 LEU B CA 1
ATOM 2523 C C . LEU B 1 124 ? 0.254 22.328 -6.242 1 92.12 124 LEU B C 1
ATOM 2525 O O . LEU B 1 124 ? 1.163 22.5 -5.426 1 92.12 124 LEU B O 1
ATOM 2529 N N . PRO B 1 125 ? -0.17 21.125 -6.781 1 89.69 125 PRO B N 1
ATOM 2530 C CA . PRO B 1 125 ? 0.572 19.938 -6.324 1 89.69 125 PRO B CA 1
ATOM 2531 C C . PRO B 1 125 ? 2.082 20.094 -6.5 1 89.69 125 PRO B C 1
ATOM 2533 O O . PRO B 1 125 ? 2.85 19.703 -5.617 1 89.69 125 PRO B O 1
ATOM 2536 N N . GLY B 1 126 ? 2.529 20.672 -7.434 1 90.31 126 GLY B N 1
ATOM 2537 C CA . GLY B 1 126 ? 3.943 20.766 -7.758 1 90.31 126 GLY B CA 1
ATOM 2538 C C . GLY B 1 126 ? 4.73 21.594 -6.754 1 90.31 126 GLY B C 1
ATOM 2539 O O . GLY B 1 126 ? 5.957 21.5 -6.699 1 90.31 126 GLY B O 1
ATOM 2540 N N . ILE B 1 127 ? 4.086 22.422 -5.93 1 90 127 ILE B N 1
ATOM 2541 C CA . ILE B 1 127 ? 4.801 23.266 -4.98 1 90 127 ILE B CA 1
ATOM 2542 C C . ILE B 1 127 ? 4.418 22.875 -3.555 1 90 127 ILE B C 1
ATOM 2544 O O . ILE B 1 127 ? 5.016 23.359 -2.592 1 90 127 ILE B O 1
ATOM 2548 N N . MET B 1 128 ? 3.486 21.984 -3.477 1 92 128 MET B N 1
ATOM 2549 C CA . MET B 1 128 ? 3.035 21.547 -2.156 1 92 128 MET B CA 1
ATOM 2550 C C . MET B 1 128 ? 4.062 20.625 -1.507 1 92 128 MET B C 1
ATOM 2552 O O . MET B 1 128 ? 4.637 19.766 -2.174 1 92 128 MET B O 1
ATOM 2556 N N . ASN B 1 129 ? 4.238 20.875 -0.212 1 94.19 129 ASN B N 1
ATOM 2557 C CA . ASN B 1 129 ? 5.07 19.984 0.593 1 94.19 129 ASN B CA 1
ATOM 2558 C C . ASN B 1 129 ? 4.223 19 1.393 1 94.19 129 ASN B C 1
ATOM 2560 O O . ASN B 1 129 ? 3.354 19.406 2.164 1 94.19 129 ASN B O 1
ATOM 2564 N N . PHE B 1 130 ? 4.445 17.797 1.13 1 98.06 130 PHE B N 1
ATOM 2565 C CA . PHE B 1 130 ? 3.77 16.734 1.859 1 98.06 130 PHE B CA 1
ATOM 2566 C C . PHE B 1 130 ? 4.727 16.047 2.824 1 98.06 130 PHE B C 1
ATOM 2568 O O . PHE B 1 130 ? 5.816 15.625 2.43 1 98.06 130 PHE B O 1
ATOM 2575 N N . THR B 1 131 ? 4.309 15.977 4.062 1 97.75 131 THR B N 1
ATOM 2576 C CA . THR B 1 131 ? 5.109 15.352 5.109 1 97.75 131 THR B CA 1
ATOM 2577 C C . THR B 1 131 ? 4.391 14.125 5.676 1 97.75 131 THR B C 1
ATOM 2579 O O . THR B 1 131 ? 3.215 14.203 6.031 1 97.75 131 THR B O 1
ATOM 2582 N N . THR B 1 132 ? 5.062 13.023 5.812 1 98.31 132 THR B N 1
ATOM 2583 C CA . THR B 1 132 ? 4.469 11.789 6.305 1 98.31 132 THR B CA 1
ATOM 2584 C C . THR B 1 132 ? 5.523 10.914 6.984 1 98.31 132 THR B C 1
ATOM 2586 O O . THR B 1 132 ? 6.723 11.148 6.82 1 98.31 132 THR B O 1
ATOM 2589 N N . THR B 1 133 ? 5.062 9.969 7.762 1 97.31 133 THR B N 1
ATOM 2590 C CA . THR B 1 133 ? 5.938 8.953 8.328 1 97.31 133 THR B CA 1
ATOM 2591 C C . THR B 1 133 ? 5.871 7.664 7.508 1 97.31 133 THR B C 1
ATOM 2593 O O . THR B 1 133 ? 6.641 6.73 7.746 1 97.31 133 THR B O 1
ATOM 2596 N N . ARG B 1 134 ? 5.07 7.598 6.543 1 96.88 134 ARG B N 1
ATOM 2597 C CA . ARG B 1 134 ? 4.828 6.371 5.793 1 96.88 134 ARG B CA 1
ATOM 2598 C C . ARG B 1 134 ? 5.508 6.422 4.43 1 96.88 134 ARG B C 1
ATOM 2600 O O . ARG B 1 134 ? 5.125 7.207 3.562 1 96.88 134 ARG B O 1
ATOM 2607 N N . ILE B 1 135 ? 6.359 5.5 4.176 1 97.5 135 ILE B N 1
ATOM 2608 C CA . ILE B 1 135 ? 7.219 5.527 2.998 1 97.5 135 ILE B CA 1
ATOM 2609 C C . ILE B 1 135 ? 6.379 5.277 1.745 1 97.5 135 ILE B C 1
ATOM 2611 O O . ILE B 1 135 ? 6.641 5.863 0.691 1 97.5 135 ILE B O 1
ATOM 2615 N N . ASN B 1 136 ? 5.406 4.406 1.834 1 97.69 136 ASN B N 1
ATOM 2616 C CA . ASN B 1 136 ? 4.578 4.133 0.664 1 97.69 136 ASN B CA 1
ATOM 2617 C C . ASN B 1 136 ? 3.812 5.375 0.216 1 97.69 136 ASN B C 1
ATOM 2619 O O . ASN B 1 136 ? 3.762 5.68 -0.977 1 97.69 136 ASN B O 1
ATOM 2623 N N . LEU B 1 137 ? 3.279 6.117 1.169 1 98.38 137 LEU B N 1
ATOM 2624 C CA . LEU B 1 137 ? 2.566 7.344 0.834 1 98.38 137 LEU B CA 1
ATOM 2625 C C . LEU B 1 137 ? 3.52 8.391 0.262 1 98.38 137 LEU B C 1
ATOM 2627 O O . LEU B 1 137 ? 3.162 9.125 -0.662 1 98.38 137 LEU B O 1
ATOM 2631 N N . ALA B 1 138 ? 4.707 8.461 0.828 1 98.44 138 ALA B N 1
ATOM 2632 C CA . ALA B 1 138 ? 5.73 9.383 0.35 1 98.44 138 ALA B CA 1
ATOM 2633 C C . ALA B 1 138 ? 6.035 9.148 -1.126 1 98.44 138 ALA B C 1
ATOM 2635 O O . ALA B 1 138 ? 6.07 10.094 -1.919 1 98.44 138 ALA B O 1
ATOM 2636 N N . ILE B 1 139 ? 6.207 7.93 -1.466 1 98.5 139 ILE B N 1
ATOM 2637 C CA . ILE B 1 139 ? 6.574 7.578 -2.834 1 98.5 139 ILE B CA 1
ATOM 2638 C C . ILE B 1 139 ? 5.43 7.93 -3.781 1 98.5 139 ILE B C 1
ATOM 2640 O O . ILE B 1 139 ? 5.645 8.562 -4.816 1 98.5 139 ILE B O 1
ATOM 2644 N N . HIS B 1 140 ? 4.199 7.594 -3.422 1 98.25 140 HIS B N 1
ATOM 2645 C CA . HIS B 1 140 ? 3.045 7.949 -4.242 1 98.25 140 HIS B CA 1
ATOM 2646 C C . HIS B 1 140 ? 2.967 9.461 -4.453 1 98.25 140 HIS B C 1
ATOM 2648 O O . HIS B 1 140 ? 2.783 9.922 -5.582 1 98.25 140 HIS B O 1
ATOM 2654 N N . ALA B 1 141 ? 3.061 10.164 -3.348 1 98.31 141 ALA B N 1
ATOM 2655 C CA . ALA B 1 141 ? 2.967 11.617 -3.422 1 98.31 141 ALA B CA 1
ATOM 2656 C C . ALA B 1 141 ? 4.047 12.195 -4.332 1 98.31 141 ALA B C 1
ATOM 2658 O O . ALA B 1 141 ? 3.783 13.094 -5.129 1 98.31 141 ALA B O 1
ATOM 2659 N N . LYS B 1 142 ? 5.246 11.664 -4.219 1 98.25 142 LYS B N 1
ATOM 2660 C CA . LYS B 1 142 ? 6.344 12.117 -5.066 1 98.25 142 LYS B CA 1
ATOM 2661 C C . LYS B 1 142 ? 6.047 11.859 -6.539 1 98.25 142 LYS B C 1
ATOM 2663 O O . LYS B 1 142 ? 6.277 12.727 -7.383 1 98.25 142 LYS B O 1
ATOM 2668 N N . LEU B 1 143 ? 5.551 10.719 -6.793 1 97.38 143 LEU B N 1
ATOM 2669 C CA . LEU B 1 143 ? 5.238 10.352 -8.172 1 97.38 143 LEU B CA 1
ATOM 2670 C C . LEU B 1 143 ? 4.105 11.211 -8.719 1 97.38 143 LEU B C 1
ATOM 2672 O O . LEU B 1 143 ? 3.947 11.336 -9.938 1 97.38 143 LEU B O 1
ATOM 2676 N N . HIS B 1 144 ? 3.305 11.773 -7.84 1 96.62 144 HIS B N 1
ATOM 2677 C CA . HIS B 1 144 ? 2.258 12.703 -8.25 1 96.62 144 HIS B CA 1
ATOM 2678 C C . HIS B 1 144 ? 2.797 14.125 -8.375 1 96.62 144 HIS B C 1
ATOM 2680 O O . HIS B 1 144 ? 2.041 15.062 -8.648 1 96.62 144 HIS B O 1
ATOM 2686 N N . GLY B 1 145 ? 4.078 14.344 -8.07 1 96.12 145 GLY B N 1
ATOM 2687 C CA . GLY B 1 145 ? 4.73 15.609 -8.359 1 96.12 145 GLY B CA 1
ATOM 2688 C C . GLY B 1 145 ? 4.895 16.484 -7.137 1 96.12 145 GLY B C 1
ATOM 2689 O O . GLY B 1 145 ? 5.348 17.625 -7.242 1 96.12 145 GLY B O 1
ATOM 2690 N N . LEU B 1 146 ? 4.543 16.031 -5.984 1 97.31 146 LEU B N 1
ATOM 2691 C CA . LEU B 1 146 ? 4.68 16.828 -4.773 1 97.31 146 LEU B CA 1
ATOM 2692 C C . LEU B 1 146 ? 6.125 16.828 -4.281 1 97.31 146 LEU B C 1
ATOM 2694 O O . LEU B 1 146 ? 6.906 15.945 -4.641 1 97.31 146 LEU B O 1
ATOM 2698 N N . LYS B 1 147 ? 6.461 17.875 -3.566 1 96.56 147 LYS B N 1
ATOM 2699 C CA . LYS B 1 147 ? 7.625 17.781 -2.693 1 96.56 147 LYS B CA 1
ATOM 2700 C C . LYS B 1 147 ? 7.312 16.953 -1.445 1 96.56 147 LYS B C 1
ATOM 2702 O O . LYS B 1 147 ? 6.227 17.078 -0.877 1 96.56 147 LYS B O 1
ATOM 2707 N N . VAL B 1 148 ? 8.258 16.125 -1.07 1 97.94 148 VAL B N 1
ATOM 2708 C CA . VAL B 1 148 ? 7.914 15.18 -0.022 1 97.94 148 VAL B CA 1
ATOM 2709 C C . VAL B 1 148 ? 9.031 15.125 1.019 1 97.94 148 VAL B C 1
ATOM 2711 O O . VAL B 1 148 ? 10.211 15.117 0.67 1 97.94 148 VAL B O 1
ATOM 2714 N N . THR B 1 149 ? 8.625 15.07 2.271 1 97.44 149 THR B N 1
ATOM 2715 C CA . THR B 1 149 ? 9.523 14.812 3.396 1 97.44 149 THR B CA 1
ATOM 2716 C C . THR B 1 149 ? 9.008 13.656 4.242 1 97.44 149 THR B C 1
ATOM 2718 O O . THR B 1 149 ? 7.84 13.625 4.629 1 97.44 149 THR B O 1
ATOM 2721 N N . VAL B 1 150 ? 9.891 12.688 4.531 1 98.31 150 VAL B N 1
ATOM 2722 C CA . VAL B 1 150 ? 9.578 11.562 5.406 1 98.31 150 VAL B CA 1
ATOM 2723 C C . VAL B 1 150 ? 10.148 11.812 6.801 1 98.31 150 VAL B C 1
ATOM 2725 O O . VAL B 1 150 ? 11.32 12.148 6.945 1 98.31 150 VAL B O 1
ATOM 2728 N N . LEU B 1 151 ? 9.242 11.609 7.762 1 97.25 151 LEU B N 1
ATOM 2729 C CA . LEU B 1 151 ? 9.664 11.82 9.141 1 97.25 151 LEU B CA 1
ATOM 2730 C C . LEU B 1 151 ? 9.969 10.484 9.82 1 97.25 151 LEU B C 1
ATOM 2732 O O . LEU B 1 151 ? 9.32 9.477 9.539 1 97.25 151 LEU B O 1
ATOM 2736 N N . ARG B 1 152 ? 10.938 10.438 10.711 1 95.62 152 ARG B N 1
ATOM 2737 C CA . ARG B 1 152 ? 11.188 9.391 11.695 1 95.62 152 ARG B CA 1
ATOM 2738 C C . ARG B 1 152 ? 11.562 8.078 11.016 1 95.62 152 ARG B C 1
ATOM 2740 O O . ARG B 1 152 ? 11.391 7.004 11.594 1 95.62 152 ARG B O 1
ATOM 2747 N N . GLU B 1 153 ? 11.797 8.094 9.828 1 90.5 153 GLU B N 1
ATOM 2748 C CA . GLU B 1 153 ? 12.25 6.938 9.062 1 90.5 153 GLU B CA 1
ATOM 2749 C C . GLU B 1 153 ? 13.359 7.32 8.094 1 90.5 153 GLU B C 1
ATOM 2751 O O . GLU B 1 153 ? 13.367 8.422 7.547 1 90.5 153 GLU B O 1
ATOM 2756 N N . MET B 1 154 ? 14.336 6.438 8.07 1 91.19 154 MET B N 1
ATOM 2757 C CA . MET B 1 154 ? 15.375 6.613 7.062 1 91.19 154 MET B CA 1
ATOM 2758 C C . MET B 1 154 ? 15.609 5.32 6.289 1 91.19 154 MET B C 1
ATOM 2760 O O . MET B 1 154 ? 15.938 4.289 6.883 1 91.19 154 MET B O 1
ATOM 2764 N N . ILE B 1 155 ? 15.281 5.387 5.102 1 95 155 ILE B N 1
ATOM 2765 C CA . ILE B 1 155 ? 15.477 4.273 4.184 1 95 155 ILE B CA 1
ATOM 2766 C C . ILE B 1 155 ? 16.297 4.734 2.98 1 95 155 ILE B C 1
ATOM 2768 O O . ILE B 1 155 ? 16.234 5.902 2.594 1 95 155 ILE B O 1
ATOM 2772 N N . ASN B 1 156 ? 17.109 3.861 2.457 1 96 156 ASN B N 1
ATOM 2773 C CA . ASN B 1 156 ? 17.938 4.176 1.3 1 96 156 ASN B CA 1
ATOM 2774 C C . ASN B 1 156 ? 17.172 4.008 -0.006 1 96 156 ASN B C 1
ATOM 2776 O O . ASN B 1 156 ? 17.344 3.012 -0.709 1 96 156 ASN B O 1
ATOM 2780 N N . LEU B 1 157 ? 16.469 5.004 -0.395 1 97.56 157 LEU B N 1
ATOM 2781 C CA . LEU B 1 157 ? 15.688 4.996 -1.629 1 97.56 157 LEU B CA 1
ATOM 2782 C C . LEU B 1 157 ? 16.531 5.453 -2.811 1 97.56 157 LEU B C 1
ATOM 2784 O O . LEU B 1 157 ? 17.562 6.117 -2.625 1 97.56 157 LEU B O 1
ATOM 2788 N N . PRO B 1 158 ? 16.141 5.066 -4.02 1 97.44 158 PRO B N 1
ATOM 2789 C CA . PRO B 1 158 ? 16.812 5.625 -5.188 1 97.44 158 PRO B CA 1
ATOM 2790 C C . PRO B 1 158 ? 16.891 7.152 -5.156 1 97.44 158 PRO B C 1
ATOM 2792 O O . PRO B 1 158 ? 15.883 7.812 -4.871 1 97.44 158 PRO B O 1
ATOM 2795 N N . LYS B 1 159 ? 17.969 7.695 -5.484 1 96.44 159 LYS B N 1
ATOM 2796 C CA . LYS B 1 159 ? 18.234 9.125 -5.328 1 96.44 159 LYS B CA 1
ATOM 2797 C C . LYS B 1 159 ? 17.328 9.953 -6.25 1 96.44 159 LYS B C 1
ATOM 2799 O O . LYS B 1 159 ? 16.969 11.078 -5.914 1 96.44 159 LYS B O 1
ATOM 2804 N N . ASP B 1 160 ? 17.031 9.438 -7.367 1 97.56 160 ASP B N 1
ATOM 2805 C CA . ASP B 1 160 ? 16.266 10.188 -8.359 1 97.56 160 ASP B CA 1
ATOM 2806 C C . ASP B 1 160 ? 14.836 10.445 -7.871 1 97.56 160 ASP B C 1
ATOM 2808 O O . ASP B 1 160 ? 14.133 11.289 -8.43 1 97.56 160 ASP B O 1
ATOM 2812 N N . LEU B 1 161 ? 14.367 9.734 -6.844 1 97.31 161 LEU B N 1
ATOM 2813 C CA . LEU B 1 161 ? 13.047 10.008 -6.277 1 97.31 161 LEU B CA 1
ATOM 2814 C C . LEU B 1 161 ? 13.039 11.352 -5.547 1 97.31 161 LEU B C 1
ATOM 2816 O O . LEU B 1 161 ? 11.977 11.93 -5.316 1 97.31 161 LEU B O 1
ATOM 2820 N N . SER B 1 162 ? 14.188 11.797 -5.086 1 97.19 162 SER B N 1
ATOM 2821 C CA . SER B 1 162 ? 14.344 13.125 -4.492 1 97.19 162 SER B CA 1
ATOM 2822 C C . SER B 1 162 ? 13.391 13.312 -3.316 1 97.19 162 SER B C 1
ATOM 2824 O O . SER B 1 162 ? 12.688 14.328 -3.24 1 97.19 162 SER B O 1
ATOM 2826 N N . ILE B 1 163 ? 13.352 12.367 -2.453 1 97.81 163 ILE B N 1
ATOM 2827 C CA . ILE B 1 163 ? 12.57 12.445 -1.222 1 97.81 163 ILE B CA 1
ATOM 2828 C C . ILE B 1 163 ? 13.477 12.883 -0.07 1 97.81 163 ILE B C 1
ATOM 2830 O O . ILE B 1 163 ? 14.602 12.391 0.069 1 97.81 163 ILE B O 1
ATOM 2834 N N . ASN B 1 164 ? 12.977 13.844 0.693 1 96.94 164 ASN B N 1
ATOM 2835 C CA . ASN B 1 164 ? 13.727 14.32 1.852 1 96.94 164 ASN B CA 1
ATOM 2836 C C . ASN B 1 164 ? 13.398 13.508 3.102 1 96.94 164 ASN B C 1
ATOM 2838 O O . ASN B 1 164 ? 12.297 12.969 3.225 1 96.94 164 ASN B O 1
ATOM 2842 N N . PHE B 1 165 ? 14.391 13.453 3.979 1 97.94 165 PHE B N 1
ATOM 2843 C CA . PHE B 1 165 ? 14.211 12.758 5.246 1 97.94 165 PHE B CA 1
ATOM 2844 C C . PHE B 1 165 ? 14.578 13.664 6.418 1 97.94 165 PHE B C 1
ATOM 2846 O O . PHE B 1 165 ? 15.555 14.414 6.352 1 97.94 165 PHE B O 1
ATOM 2853 N N . LYS B 1 166 ? 13.75 13.68 7.426 1 97.12 166 LYS B N 1
ATOM 2854 C CA . LYS B 1 166 ? 14.008 14.391 8.672 1 97.12 166 LYS B CA 1
ATOM 2855 C C . LYS B 1 166 ? 13.703 13.508 9.883 1 97.12 166 LYS B C 1
ATOM 2857 O O . LYS B 1 166 ? 12.766 12.711 9.852 1 97.12 166 LYS B O 1
ATOM 2862 N N . PRO B 1 167 ? 14.453 13.648 10.93 1 96.81 167 PRO B N 1
ATOM 2863 C CA . PRO B 1 167 ? 14.273 12.758 12.086 1 96.81 167 PRO B CA 1
ATOM 2864 C C . PRO B 1 167 ? 13.008 13.07 12.875 1 96.81 167 PRO B C 1
ATOM 2866 O O . PRO B 1 167 ? 12.516 12.219 13.625 1 96.81 167 PRO B O 1
ATOM 2869 N N . ASN B 1 168 ? 12.562 14.312 12.82 1 96 168 ASN B N 1
ATOM 2870 C CA . ASN B 1 168 ? 11.391 14.734 13.586 1 96 168 ASN B CA 1
ATOM 2871 C C . ASN B 1 168 ? 10.844 16.062 13.086 1 96 168 ASN B C 1
ATOM 2873 O O . ASN B 1 168 ? 11.375 16.641 12.141 1 96 168 ASN B O 1
ATOM 2877 N N . LEU B 1 169 ? 9.727 16.484 13.695 1 94 169 LEU B N 1
ATOM 2878 C CA . LEU B 1 169 ? 9.055 17.719 13.281 1 94 169 LEU B CA 1
ATOM 2879 C C . LEU B 1 169 ? 9.906 18.938 13.609 1 94 169 LEU B C 1
ATOM 2881 O O . LEU B 1 169 ? 9.828 19.953 12.914 1 94 169 LEU B O 1
ATOM 2885 N N . ILE B 1 170 ? 10.734 18.844 14.617 1 93 170 ILE B N 1
ATOM 2886 C CA . ILE B 1 170 ? 11.633 19.938 14.992 1 93 170 ILE B CA 1
ATOM 2887 C C . ILE B 1 170 ? 12.57 20.25 13.828 1 93 170 ILE B C 1
ATOM 2889 O O . ILE B 1 170 ? 12.68 21.391 13.398 1 93 170 ILE B O 1
ATOM 2893 N N . ALA B 1 171 ? 13.172 19.203 13.336 1 94.56 171 ALA B N 1
ATOM 2894 C CA . ALA B 1 171 ? 14.109 19.359 12.227 1 94.56 171 ALA B CA 1
ATOM 2895 C C . ALA B 1 171 ? 13.414 19.906 10.984 1 94.56 171 ALA B C 1
ATOM 2897 O O . ALA B 1 171 ? 13.992 20.672 10.227 1 94.56 171 ALA B O 1
ATOM 2898 N N . LEU B 1 172 ? 12.195 19.453 10.797 1 93.5 172 LEU B N 1
ATOM 2899 C CA . LEU B 1 172 ? 11.406 19.969 9.68 1 93.5 172 LEU B CA 1
ATOM 2900 C C . LEU B 1 172 ? 11.211 21.484 9.805 1 93.5 172 LEU B C 1
ATOM 2902 O O . LEU B 1 172 ? 11.414 22.219 8.836 1 93.5 172 LEU B O 1
ATOM 2906 N N . SER B 1 173 ? 10.805 21.969 10.953 1 90.12 173 SER B N 1
ATOM 2907 C CA . SER B 1 173 ? 10.57 23.375 11.203 1 90.12 173 SER B CA 1
ATOM 2908 C C . SER B 1 173 ? 11.836 24.203 11 1 90.12 173 SER B C 1
ATOM 2910 O O . SER B 1 173 ? 11.797 25.297 10.43 1 90.12 173 SER B O 1
ATOM 2912 N N . GLU B 1 174 ? 12.922 23.656 11.398 1 90.06 174 GLU B N 1
ATOM 2913 C CA . GLU B 1 174 ? 14.211 24.344 11.289 1 90.06 174 GLU B CA 1
ATOM 2914 C C . GLU B 1 174 ? 14.641 24.484 9.836 1 90.06 174 GLU B C 1
ATOM 2916 O O . GLU B 1 174 ? 15.25 25.484 9.461 1 90.06 174 GLU B O 1
ATOM 2921 N N . SER B 1 175 ? 14.344 23.484 9.062 1 87.38 175 SER B N 1
ATOM 2922 C CA . SER B 1 175 ? 14.734 23.5 7.66 1 87.38 175 SER B CA 1
ATOM 2923 C C . SER B 1 175 ? 13.969 24.578 6.887 1 87.38 175 SER B C 1
ATOM 2925 O O . SER B 1 175 ? 14.43 25.047 5.848 1 87.38 175 SER B O 1
ATOM 2927 N N . LEU B 1 176 ? 12.836 24.953 7.305 1 82.12 176 LEU B N 1
ATOM 2928 C CA . LEU B 1 176 ? 12.031 25.969 6.645 1 82.12 176 LEU B CA 1
ATOM 2929 C C . LEU B 1 176 ? 12.555 27.375 6.953 1 82.12 176 LEU B C 1
ATOM 2931 O O . LEU B 1 176 ? 12.305 28.312 6.199 1 82.12 176 LEU B O 1
ATOM 2935 N N . VAL B 1 177 ? 13.25 27.578 8.016 1 73.62 177 VAL B N 1
ATOM 2936 C CA . VAL B 1 177 ? 13.852 28.844 8.391 1 73.62 177 VAL B CA 1
ATOM 2937 C C . VAL B 1 177 ? 15 29.172 7.438 1 73.62 177 VAL B C 1
ATOM 2939 O O . VAL B 1 177 ? 15.125 30.312 6.965 1 73.62 177 VAL B O 1
ATOM 2942 N N . GLN B 1 178 ? 15.734 28.156 7.105 1 66.94 178 GLN B N 1
ATOM 2943 C CA . GLN B 1 178 ? 16.938 28.328 6.297 1 66.94 178 GLN B CA 1
ATOM 2944 C C . GLN B 1 178 ? 16.594 28.656 4.852 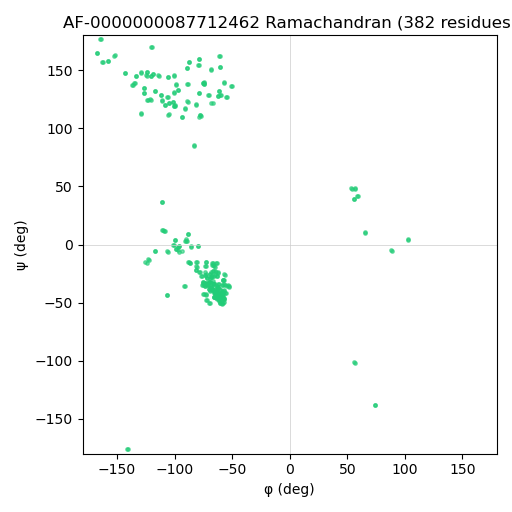1 66.94 178 GLN B C 1
ATOM 2946 O O . GLN B 1 178 ? 17.281 29.438 4.203 1 66.94 178 GLN B O 1
ATOM 2951 N N . GLN B 1 179 ? 15.547 28.125 4.371 1 62.38 179 GLN B N 1
ATOM 2952 C CA . GLN B 1 179 ? 15.141 28.406 2.996 1 62.38 179 GLN B CA 1
ATOM 2953 C C . GLN B 1 179 ? 14.648 29.844 2.84 1 62.38 179 GLN B C 1
ATOM 2955 O O . GLN B 1 179 ? 14.891 30.469 1.81 1 62.38 179 GLN B O 1
ATOM 2960 N N . ARG B 1 180 ? 14.023 30.5 3.801 1 58.62 180 ARG B N 1
ATOM 2961 C CA . ARG B 1 180 ? 13.562 31.891 3.771 1 58.62 180 ARG B CA 1
ATOM 2962 C C . ARG B 1 180 ? 14.734 32.875 3.826 1 58.62 180 ARG B C 1
ATOM 2964 O O . ARG B 1 180 ? 14.734 33.875 3.131 1 58.62 180 ARG B O 1
ATOM 2971 N N . VAL B 1 181 ? 15.711 32.438 4.539 1 52.44 181 VAL B N 1
ATOM 2972 C CA . VAL B 1 181 ? 16.875 33.344 4.652 1 52.44 181 VAL B CA 1
ATOM 2973 C C . VAL B 1 181 ? 17.641 33.344 3.332 1 52.44 181 VAL B C 1
ATOM 2975 O O . VAL B 1 181 ? 18.094 34.406 2.883 1 52.44 181 VAL B O 1
ATOM 2978 N N . ASP B 1 182 ? 17.609 32.156 2.707 1 51.81 182 ASP B N 1
ATOM 2979 C CA . ASP B 1 182 ? 18.328 32.062 1.444 1 51.81 182 ASP B CA 1
ATOM 2980 C C . ASP B 1 182 ? 17.578 32.781 0.328 1 51.81 182 ASP B C 1
ATOM 2982 O O . ASP B 1 182 ? 18.203 33.375 -0.553 1 51.81 182 ASP B O 1
ATOM 2986 N N . SER B 1 183 ? 16.281 32.75 0.411 1 51.19 183 SER B N 1
ATOM 2987 C CA . SER B 1 183 ? 15.492 33.438 -0.602 1 51.19 183 SER B CA 1
ATOM 2988 C C . SER B 1 183 ? 15.5 34.938 -0.386 1 51.19 183 SER B C 1
ATOM 2990 O O . SER B 1 183 ? 15.484 35.719 -1.348 1 51.19 183 SER B O 1
ATOM 2992 N N . THR B 1 184 ? 15.516 35.375 0.874 1 50.09 184 THR B N 1
ATOM 2993 C CA . THR B 1 184 ? 15.539 36.781 1.196 1 50.09 184 THR B CA 1
ATOM 2994 C C . THR B 1 184 ? 16.922 37.375 0.955 1 50.09 184 THR B C 1
ATOM 2996 O O . THR B 1 184 ? 17.062 38.531 0.544 1 50.09 184 THR B O 1
ATOM 2999 N N . MET B 1 185 ? 17.891 36.5 1.171 1 50.62 185 MET B N 1
ATOM 3000 C CA . MET B 1 185 ? 19.25 36.969 0.919 1 50.62 185 MET B CA 1
ATOM 3001 C C . MET B 1 185 ? 19.516 37.094 -0.577 1 50.62 185 MET B C 1
ATOM 3003 O O . MET B 1 185 ? 20.234 38 -1.01 1 50.62 185 MET B O 1
ATOM 3007 N N . GLY B 1 186 ? 18.875 36.188 -1.291 1 47 186 GLY B N 1
ATOM 3008 C CA . GLY B 1 186 ? 19.047 36.312 -2.732 1 47 186 GLY B CA 1
ATOM 3009 C C . GLY B 1 186 ? 18.391 37.531 -3.314 1 47 186 GLY B C 1
ATOM 3010 O O . GLY B 1 186 ? 18.906 38.156 -4.254 1 47 186 GLY B O 1
ATOM 3011 N N . ASP B 1 187 ? 17.266 37.906 -2.814 1 50.25 187 ASP B N 1
ATOM 3012 C CA . ASP B 1 187 ? 16.562 39.094 -3.322 1 50.25 187 ASP B CA 1
ATOM 3013 C C . ASP B 1 187 ? 17.281 40.375 -2.908 1 50.25 187 ASP B C 1
ATOM 3015 O O . ASP B 1 187 ? 17.266 41.344 -3.643 1 50.25 187 ASP B O 1
ATOM 3019 N N . SER B 1 188 ? 17.984 40.375 -1.793 1 41.84 188 SER B N 1
ATOM 3020 C CA . SER B 1 188 ? 18.672 41.594 -1.357 1 41.84 188 SER B CA 1
ATOM 3021 C C . SER B 1 188 ? 19.938 41.812 -2.17 1 41.84 188 SER B C 1
ATOM 3023 O O . SER B 1 188 ? 20.453 42.938 -2.221 1 41.84 188 SER B O 1
ATOM 3025 N N . ALA B 1 189 ? 20.547 40.781 -2.699 1 52.59 189 ALA B N 1
ATOM 3026 C CA . ALA B 1 189 ? 21.781 40.938 -3.465 1 52.59 189 ALA B CA 1
ATOM 3027 C C . ALA B 1 189 ? 21.5 41.562 -4.828 1 52.59 189 ALA B C 1
ATOM 3029 O O . ALA B 1 189 ? 22.406 42.125 -5.469 1 52.59 189 ALA B O 1
ATOM 3030 N N . LEU B 1 190 ? 20.234 41.312 -5.211 1 45.38 190 LEU B N 1
ATOM 3031 C CA . LEU B 1 190 ? 19.891 41.844 -6.523 1 45.38 190 LEU B CA 1
ATOM 3032 C C . LEU B 1 190 ? 19.547 43.344 -6.43 1 45.38 190 LEU B C 1
ATOM 3034 O O . LEU B 1 190 ? 19.562 44.031 -7.438 1 45.38 190 LEU B O 1
ATOM 3038 N N . ARG B 1 191 ? 19.203 43.781 -5.324 1 48.75 191 ARG B N 1
ATOM 3039 C CA . ARG B 1 191 ? 18.859 45.188 -5.242 1 48.75 191 ARG B CA 1
ATOM 3040 C C . ARG B 1 191 ? 20.109 46.062 -5.113 1 48.75 191 ARG B C 1
ATOM 3042 O O . ARG B 1 191 ? 20.031 47.281 -5.254 1 48.75 191 ARG B O 1
ATOM 3049 N N . CYS B 1 192 ? 21.188 45.406 -4.723 1 44.88 192 CYS B N 1
ATOM 3050 C CA . CYS B 1 192 ? 22.344 46.281 -4.473 1 44.88 192 CYS B CA 1
ATOM 3051 C C . CYS B 1 192 ? 23.25 46.312 -5.695 1 44.88 192 CYS B C 1
ATOM 3053 O O . CYS B 1 192 ? 24.266 47 -5.684 1 44.88 192 CYS B O 1
ATOM 3055 N N . SER B 1 193 ? 22.922 45.562 -6.711 1 33.53 193 SER B N 1
ATOM 3056 C CA . SER B 1 193 ? 23.781 45.844 -7.852 1 33.53 193 SER B CA 1
ATOM 3057 C C . SER B 1 193 ? 23.188 46.938 -8.727 1 33.53 193 SER B C 1
ATOM 3059 O O . SER B 1 193 ? 21.953 47.031 -8.867 1 33.53 193 SER B O 1
#

Foldseek 3Di:
DAAAEEELCQWKPCVPKAQVVVLVVVQAVCFLPFDDLVVSCCVRGNDTDCPPIDTDPCNVCLQLLLVQYAYEYEYQHPQVVSCVRCVVVVNNVSHPGYQYCVQQRGGPPHLSSLQSVQVVVVHGQQEYEYEEQDVVSQLSSLVSRHAYEHECDDDDDDCVSVYHYDPGVVRVSVVSVVVVVVVVVVVVVVVVD/DAAAEEELCQWKPCVPKAQVVVLVVVQAVCFLPFDDLVVSCCVRGNDTDCPPIDTDPQNVCLQLLLVQYAYEYEYQHPQVVSCVRCVVVVNNVSHPGYQYCVQQRGGPPHLSSLQSVQVVVVHGLQEYEYEEQDVVSQLSSLVSRHAYEHECDDDDDDCVSVYHYDDGVVRVSVVSVVVVVVVVVVVVVVVVD

InterPro domains:
  IPR023214 HAD superfamily [G3DSA:3.40.50.1000] (47-152)
  IPR036412 HAD-like superfamily [SSF56784] (41-125)

Solvent-accessible surface area (backbone atoms only — not comparable to full-atom values): 20335 Å² total; per-residue (Å²): 117,55,50,33,40,33,32,45,71,59,36,35,49,60,88,86,33,77,48,46,67,58,50,52,38,47,41,42,40,42,12,68,59,60,69,62,33,61,60,52,46,36,54,61,44,43,81,82,66,64,84,81,53,44,62,44,87,52,42,68,39,43,54,64,33,37,77,61,25,44,34,30,35,35,44,66,52,42,51,65,64,53,52,50,53,26,54,76,69,69,48,46,87,44,43,77,44,72,48,20,23,72,75,43,57,12,17,53,57,20,66,61,22,48,49,42,52,19,50,76,59,73,52,47,43,69,74,29,36,38,34,29,54,46,64,36,54,45,47,32,38,33,76,64,42,29,40,34,36,32,33,69,49,86,74,62,66,69,70,88,66,65,67,42,70,31,75,40,52,56,55,50,43,54,55,56,53,54,54,52,51,54,54,52,50,53,56,54,59,61,68,71,102,119,55,49,33,40,33,30,45,70,59,36,35,48,60,87,86,33,79,47,46,68,57,49,49,39,46,41,43,40,40,12,68,61,61,70,61,34,59,61,52,44,36,53,62,44,42,81,82,64,64,86,81,52,45,65,44,87,50,40,68,40,44,54,64,32,37,77,62,26,44,33,31,34,36,45,66,53,42,52,66,63,53,52,50,52,27,53,76,68,70,48,46,89,44,43,77,45,70,48,18,22,74,76,45,57,12,17,51,57,21,66,60,23,48,48,43,52,19,50,74,59,75,52,47,42,69,76,30,36,39,36,29,55,47,66,35,53,44,46,33,39,34,76,64,43,28,40,33,36,32,32,68,49,88,75,62,64,70,71,88,67,64,67,42,70,32,76,39,52,57,54,50,43,54,54,57,54,54,52,51,51,53,54,52,50,54,56,55,59,60,69,71,103

Nearest PDB structures (foldseek):
  2ymq-assembly1_A  TM=7.807E-01  e=1.304E-07  Paracoccaceae
  7qnm-assembly6_K  TM=7.638E-01  e=6.850E-07  Zobellia galactanivorans
  1qq5-assembly1_B  TM=8.089E-01  e=6.812E-06  Xanthobacter autotrophicus
  1qq7-assembly1_B  TM=7.855E-01  e=5.278E-06  Xanthobacter autotrophicus
  7ocs-assembly2_B  TM=6.670E-01  e=3.815E-05  Acinetobacter baumannii ATCC 19606 = CIP 70.34 = JCM 6841